Protein AF-0000000084804719 (afdb_homodimer)

Radius of gyration: 26.29 Å; Cα contacts (8 Å, |Δi|>4): 699; chains: 2; bounding box: 60×78×52 Å

Solvent-accessible surface area (backbone atoms only — not comparable to full-atom values): 24987 Å² total; per-residue (Å²): 60,49,33,64,78,66,52,75,85,56,46,48,75,72,80,89,76,84,63,81,84,61,64,96,55,93,48,72,64,44,54,49,42,52,52,50,53,62,45,44,33,62,48,65,68,55,54,72,41,33,48,50,40,44,43,46,72,35,34,41,53,62,52,60,71,41,53,77,53,52,34,52,45,50,14,44,50,50,55,30,36,77,65,60,70,47,47,71,65,26,59,74,65,70,43,89,80,67,86,77,70,95,59,62,72,68,47,80,83,47,47,62,60,51,63,70,69,58,78,84,50,72,41,78,63,84,59,80,76,92,74,52,72,68,39,50,29,25,31,48,45,72,65,54,87,47,62,60,78,71,57,72,70,48,38,65,37,65,29,29,26,69,41,75,77,48,19,23,55,28,55,43,42,36,39,68,68,71,43,49,70,52,33,43,33,27,34,32,37,29,49,26,37,76,66,37,18,84,75,34,59,77,82,40,68,46,75,41,72,39,46,50,90,46,46,41,83,55,130,61,49,33,64,76,65,52,74,84,56,46,48,76,73,78,88,76,85,63,82,85,62,65,94,54,94,48,74,64,44,54,48,46,52,51,49,54,62,45,45,34,63,50,64,69,56,54,72,41,34,49,50,39,44,42,46,72,35,35,41,53,62,51,59,72,41,53,78,56,51,34,52,44,51,16,44,50,50,56,31,36,77,66,61,69,47,47,71,66,26,60,75,64,71,41,89,81,65,86,79,69,95,60,62,72,70,47,80,85,49,45,60,58,50,63,69,69,58,79,84,50,72,42,78,63,84,61,82,72,92,72,52,70,69,38,51,30,24,31,50,47,73,67,54,87,46,59,61,79,70,57,72,68,49,39,65,36,66,29,30,27,69,40,74,76,47,19,22,55,29,54,42,42,37,39,70,69,72,43,47,71,51,34,43,31,28,32,32,37,27,49,26,37,75,65,36,18,84,75,34,58,76,83,40,68,46,76,42,71,39,47,50,90,46,46,40,84,56,132

pLDDT: mean 94.7, std 3.73, range [78.44, 98.94]

Secondary structure (DSSP, 8-state):
---TT--TT---S----PPTT--S-SSHHHHHHHHHHHHTHHHHT--HHHHHHHHH-S-HHHHHTS-HHHHHHHHHHHHHHHTTSS-HHHHHHTS--SPPP--PPPPHHHHHHHHHH----EE--SS--S--TT-EEEE-----SS---S-GGGTT-EEEEEEEEEEE--HHHHHTTS----EEEEEEEEEHHHHHGGGS-TT-EEEEEEEGGGEEE--/---TT--TT---S----PPTT--S-SSHHHHHHHHHHHHTHHHHT--HHHHHHHHH-S-HHHHHTS-HHHHHHHHHHHHHHHTTSS-HHHHHHTS--SPPP--PPPPHHHHHHHHHH----EE--SS--S--TT-EEEE-----SS---S-GGGTT-EEEEEEEEEEE--HHHHHTTS----EEEEEEEEEHHHHHGGGS-TT-EEEEEEEGGGEEE--

Organism: Rhodopseudomonas palustris (strain HaA2) (NCBI:txid316058)

Foldseek 3Di:
DAALVQCPPHDDPDDDDDDDPDDPDPDPVLVVLVLCLVFVCQQLVADPLLLVQLLGVDHRVVNVVDDPSRSSNSSSQVSCCVRVQAHPVCVVVVHDDDDHDDTDTQDPVCSVVVVVVDDDFADAAPDDAPDDFFFKKAFAQDDDPFDDQDRNLRHRFIWGFHDKDHWGFHSRCSSVVNDRPIFTKTWTKDQPCRRPNPVGDRVDIDIGIDGRVRIDGDD/DAALVQCPPHDDPDDDDDDPPDDPDPDPVLVVLVLCLVFVCQQLVADPLLLVQLLGVDHRVVNVVDDPSRSSNSSSQVSCCVSVQAHPVCVVVVHDDDDHDDTDTQDPVCSVVVVVVDDDFADAAPDDAPDDFFFKKAFAQDDDPFDDQDRNLRHRFIWGFHDKDHWGFHSRCSSVVNDRPIFTKTWTKDQQCRRPNPVGDRPDIDIGIDGRVRIDGDD

Nearest PDB structures (foldseek):
  3qyh-assembly2_D  TM=9.291E-01  e=5.839E-25  Pseudomonas putida
  3qyg-assembly4_H  TM=9.398E-01  e=8.947E-25  Pseudomonas putida
  3qz9-assembly4_H  TM=9.426E-01  e=1.549E-24  Pseudomonas putida
  3qxe-assembly3_F  TM=9.386E-01  e=1.646E-24  Pseudomonas putida
  7w8l-assembly1_B-2  TM=8.732E-01  e=8.905E-21  Pseudonocardia thermophila DSM 43832

InterPro domains:
  IPR003168 Nitrile hydratase, beta subunit [PIRSF001427] (1-218)
  IPR003168 Nitrile hydratase, beta subunit [TIGR03888] (1-218)
  IPR008990 Electron transport accessory-like domain superfamily [SSF50090] (1-218)
  IPR024690 Nitrile hydratase beta subunit domain [PF02211] (120-217)
  IPR042262 Nitrile hydratase beta subunit, N-terminal [G3DSA:1.10.472.20] (1-118)
  IPR049054 Nitrile hydratase beta subunit-like, N-terminal domain [PF21006] (1-103)

Sequence (438 aa):
MDGAHDMGGMDGFGPVVPEANEPLFHAAWERRAFALTLAMARPGGWNLDMTRFARENRSPLDYLSKSYYQIWLAGLERLMAERGLVTSDEIAAARPLHPRRDVAALSADDAAPMLARGAPTERPAPAPAHFAIGDRVRARNIHPHTHTRLPRYVRGHVGVVELVHGAHIFPDSHALGAGEQPQWLYTVTFDGRELWGDDCDPSLRISVDAWESYLEPVRMDGAHDMGGMDGFGPVVPEANEPLFHAAWERRAFALTLAMARPGGWNLDMTRFARENRSPLDYLSKSYYQIWLAGLERLMAERGLVTSDEIAAARPLHPRRDVAALSADDAAPMLARGAPTERPAPAPAHFAIGDRVRARNIHPHTHTRLPRYVRGHVGVVELVHGAHIFPDSHALGAGEQPQWLYTVTFDGRELWGDDCDPSLRISVDAWESYLEPVR

Structure (mmCIF, N/CA/C/O backbone):
data_AF-0000000084804719-model_v1
#
loop_
_entity.id
_entity.type
_entity.pdbx_description
1 polymer 'Nitrile hydratase subunit beta'
#
loop_
_atom_site.group_PDB
_atom_site.id
_atom_site.type_symbol
_atom_site.label_atom_id
_atom_site.label_alt_id
_atom_site.label_comp_id
_atom_site.label_asym_id
_atom_site.label_entity_id
_atom_site.label_seq_id
_atom_site.pdbx_PDB_ins_code
_atom_site.Cartn_x
_atom_site.Cartn_y
_atom_site.Cartn_z
_atom_site.occupancy
_atom_site.B_iso_or_equiv
_atom_site.auth_seq_id
_atom_site.auth_comp_id
_atom_site.auth_asym_id
_atom_site.auth_atom_id
_atom_site.pdbx_PDB_model_num
ATOM 1 N N . MET A 1 1 ? 3.416 -6.605 -10.672 1 88.62 1 MET A N 1
ATOM 2 C CA . MET A 1 1 ? 2.404 -5.691 -10.148 1 88.62 1 MET A CA 1
ATOM 3 C C . MET A 1 1 ? 2.59 -5.469 -8.656 1 88.62 1 MET A C 1
ATOM 5 O O . MET A 1 1 ? 2.949 -6.395 -7.926 1 88.62 1 MET A O 1
ATOM 9 N N . ASP A 1 2 ? 2.357 -4.273 -8.266 1 90.56 2 ASP A N 1
ATOM 10 C CA . ASP A 1 2 ? 2.479 -3.834 -6.879 1 90.56 2 ASP A CA 1
ATOM 11 C C . ASP A 1 2 ? 1.111 -3.49 -6.293 1 90.56 2 ASP A C 1
ATOM 13 O O . ASP A 1 2 ? 0.729 -2.318 -6.242 1 90.56 2 ASP A O 1
ATOM 17 N N . GLY A 1 3 ? 0.429 -4.555 -5.875 1 91.25 3 GLY A N 1
ATOM 18 C CA . GLY A 1 3 ? -0.94 -4.395 -5.414 1 91.25 3 GLY A CA 1
ATOM 19 C C . GLY A 1 3 ? -1.088 -4.57 -3.914 1 91.25 3 GLY A C 1
ATOM 20 O O . GLY A 1 3 ? -0.096 -4.562 -3.182 1 91.25 3 GLY A O 1
ATOM 21 N N . ALA A 1 4 ? -2.311 -4.66 -3.455 1 92.5 4 ALA A N 1
ATOM 22 C CA . ALA A 1 4 ? -2.668 -4.664 -2.039 1 92.5 4 ALA A CA 1
ATOM 23 C C . ALA A 1 4 ? -2.203 -5.949 -1.356 1 92.5 4 ALA A C 1
ATOM 25 O O . ALA A 1 4 ? -2.16 -6.023 -0.127 1 92.5 4 ALA A O 1
ATOM 26 N N . HIS A 1 5 ? -1.843 -6.957 -2.162 1 93.25 5 HIS A N 1
ATOM 27 C CA . HIS A 1 5 ? -1.394 -8.219 -1.589 1 93.25 5 HIS A CA 1
ATOM 28 C C . HIS A 1 5 ? 0 -8.086 -0.985 1 93.25 5 HIS A C 1
ATOM 30 O O . HIS A 1 5 ? 0.425 -8.938 -0.2 1 93.25 5 HIS A O 1
ATOM 36 N N . ASP A 1 6 ? 0.773 -7.148 -1.48 1 92.5 6 ASP A N 1
ATOM 37 C CA . ASP A 1 6 ? 2.102 -6.879 -0.941 1 92.5 6 ASP A CA 1
ATOM 38 C C . ASP A 1 6 ? 2.025 -5.934 0.258 1 92.5 6 ASP A C 1
ATOM 40 O O . ASP A 1 6 ? 2.076 -4.711 0.098 1 92.5 6 ASP A O 1
ATOM 44 N N . MET A 1 7 ? 2.061 -6.488 1.473 1 89.5 7 MET A N 1
ATOM 45 C CA . MET A 1 7 ? 1.703 -5.711 2.654 1 89.5 7 MET A CA 1
ATOM 46 C C . MET A 1 7 ? 2.936 -5.41 3.502 1 89.5 7 MET A C 1
ATOM 48 O O . MET A 1 7 ? 2.834 -4.762 4.547 1 89.5 7 MET A O 1
ATOM 52 N N . GLY A 1 8 ? 4.043 -5.859 3.041 1 88.06 8 GLY A N 1
ATOM 53 C CA . GLY A 1 8 ? 5.234 -5.66 3.85 1 88.06 8 GLY A CA 1
ATOM 54 C C . GLY A 1 8 ? 5.512 -4.199 4.152 1 88.06 8 GLY A C 1
ATOM 55 O O . GLY A 1 8 ? 5.594 -3.375 3.236 1 88.06 8 GLY A O 1
ATOM 56 N N . GLY A 1 9 ? 5.551 -3.871 5.402 1 86 9 GLY A N 1
ATOM 57 C CA . GLY A 1 9 ? 5.906 -2.529 5.832 1 86 9 GLY A CA 1
ATOM 58 C C . GLY A 1 9 ? 4.719 -1.588 5.891 1 86 9 GLY A C 1
ATOM 59 O O . GLY A 1 9 ? 4.867 -0.41 6.227 1 86 9 GLY A O 1
ATOM 60 N N . MET A 1 10 ? 3.574 -2.072 5.555 1 89.75 10 MET A N 1
ATOM 61 C CA . MET A 1 10 ? 2.379 -1.235 5.574 1 89.75 10 MET A CA 1
ATOM 62 C C . MET A 1 10 ? 1.757 -1.208 6.969 1 89.75 10 MET A C 1
ATOM 64 O O . MET A 1 10 ? 1.77 -2.215 7.676 1 89.75 10 MET A O 1
ATOM 68 N N . ASP A 1 11 ? 1.162 -0.09 7.32 1 91.5 11 ASP A N 1
ATOM 69 C CA . ASP A 1 11 ? 0.482 0.094 8.594 1 91.5 11 ASP A CA 1
ATOM 70 C C . ASP A 1 11 ? -1.034 0.034 8.422 1 91.5 11 ASP A C 1
ATOM 72 O O . ASP A 1 11 ? -1.538 0.04 7.301 1 91.5 11 ASP A O 1
ATOM 76 N N . GLY A 1 12 ? -1.699 -0.083 9.555 1 91.25 12 GLY A N 1
ATOM 77 C CA . GLY A 1 12 ? -3.139 0.121 9.555 1 91.25 12 GLY A CA 1
ATOM 78 C C . GLY A 1 12 ? -3.926 -1.175 9.586 1 91.25 12 GLY A C 1
ATOM 79 O O . GLY A 1 12 ? -5.145 -1.173 9.398 1 91.25 12 GLY A O 1
ATOM 80 N N . PHE A 1 13 ? -3.26 -2.244 9.836 1 92.31 13 PHE A N 1
ATOM 81 C CA . PHE A 1 13 ? -3.951 -3.527 9.789 1 92.31 13 PHE A CA 1
ATOM 82 C C . PHE A 1 13 ? -4.152 -4.082 11.195 1 92.31 13 PHE A C 1
ATOM 84 O O . PHE A 1 13 ? -4.801 -5.117 11.375 1 92.31 13 PHE A O 1
ATOM 91 N N . GLY A 1 14 ? -3.631 -3.348 12.172 1 88.81 14 GLY A N 1
ATOM 92 C CA . GLY A 1 14 ? -3.766 -3.82 13.539 1 88.81 14 GLY A CA 1
ATOM 93 C C . GLY A 1 14 ? -2.898 -5.027 13.844 1 88.81 14 GLY A C 1
ATOM 94 O O . GLY A 1 14 ? -2.135 -5.48 12.984 1 88.81 14 GLY A O 1
ATOM 95 N N . PRO A 1 15 ? -2.918 -5.492 15 1 91 15 PRO A N 1
ATOM 96 C CA . PRO A 1 15 ? -2.105 -6.648 15.383 1 91 15 PRO A CA 1
ATOM 97 C C . PRO A 1 15 ? -2.641 -7.965 14.828 1 91 15 PRO A C 1
ATOM 99 O O . PRO A 1 15 ? -3.84 -8.086 14.562 1 91 15 PRO A O 1
ATOM 102 N N . VAL A 1 16 ? -1.786 -8.875 14.664 1 88.5 16 VAL A N 1
ATOM 103 C CA . VAL A 1 16 ? -2.18 -10.25 14.352 1 88.5 16 VAL A CA 1
ATOM 104 C C . VAL A 1 16 ? -2.666 -10.953 15.617 1 88.5 16 VAL A C 1
ATOM 106 O O . VAL A 1 16 ? -1.926 -11.055 16.594 1 88.5 16 VAL A O 1
ATOM 109 N N . VAL A 1 17 ? -3.852 -11.336 15.625 1 93 17 VAL A N 1
ATOM 110 C CA . VAL A 1 17 ? -4.434 -12.055 16.75 1 93 17 VAL A CA 1
ATOM 111 C C . VAL A 1 17 ? -4.672 -13.516 16.375 1 93 17 VAL A C 1
ATOM 113 O O . VAL A 1 17 ? -5.605 -13.82 15.633 1 93 17 VAL A O 1
ATOM 116 N N . PRO A 1 18 ? -3.777 -14.383 16.891 1 92.69 18 PRO A N 1
ATOM 117 C CA . PRO A 1 18 ? -3.977 -15.797 16.578 1 92.69 18 PRO A CA 1
ATOM 118 C C . PRO A 1 18 ? -5.281 -16.359 17.156 1 92.69 18 PRO A C 1
ATOM 120 O O . PRO A 1 18 ? -5.684 -15.984 18.25 1 92.69 18 PRO A O 1
ATOM 123 N N . GLU A 1 19 ? -5.887 -17.156 16.453 1 92.81 19 GLU A N 1
ATOM 124 C CA . GLU A 1 19 ? -7.082 -17.859 16.906 1 92.81 19 GLU A CA 1
ATOM 125 C C . GLU A 1 19 ? -6.734 -19.234 17.484 1 92.81 19 GLU A C 1
ATOM 127 O O . GLU A 1 19 ? -6.188 -20.078 16.781 1 92.81 19 GLU A O 1
ATOM 132 N N . ALA A 1 20 ? -7.109 -19.359 18.766 1 92.38 20 ALA A N 1
ATOM 133 C CA . ALA A 1 20 ? -6.898 -20.656 19.391 1 92.38 20 ALA A CA 1
ATOM 134 C C . ALA A 1 20 ? -7.77 -21.719 18.719 1 92.38 20 ALA A C 1
ATOM 136 O O . ALA A 1 20 ? -8.961 -21.516 18.5 1 92.38 20 ALA A O 1
ATOM 137 N N . ASN A 1 21 ? -7.145 -22.859 18.469 1 94.62 21 ASN A N 1
ATOM 138 C CA . ASN A 1 21 ? -7.848 -23.969 17.828 1 94.62 21 ASN A CA 1
ATOM 139 C C . ASN A 1 21 ? -8.578 -23.516 16.562 1 94.62 21 ASN A C 1
ATOM 141 O O . ASN A 1 21 ? -9.758 -23.828 16.375 1 94.62 21 ASN A O 1
ATOM 145 N N . GLU A 1 22 ? -7.895 -22.766 15.805 1 93.5 22 GLU A N 1
ATOM 146 C CA . GLU A 1 22 ? -8.469 -22.234 14.57 1 93.5 22 GLU A CA 1
ATOM 147 C C . GLU A 1 22 ? -9.016 -23.344 13.695 1 93.5 22 GLU A C 1
ATOM 149 O O . GLU A 1 22 ? -8.305 -24.312 13.383 1 93.5 22 GLU A O 1
ATOM 154 N N . PRO A 1 23 ? -10.328 -23.25 13.383 1 94.5 23 PRO A N 1
ATOM 155 C CA . PRO A 1 23 ? -10.867 -24.25 12.461 1 94.5 23 PRO A CA 1
ATOM 156 C C . PRO A 1 23 ? -10.258 -24.156 11.07 1 94.5 23 PRO A C 1
ATOM 158 O O . PRO A 1 23 ? -9.742 -23.109 10.68 1 94.5 23 PRO A O 1
ATOM 161 N N . LEU A 1 24 ? -10.336 -25.266 10.375 1 93.69 24 LEU A N 1
ATOM 162 C CA . LEU A 1 24 ? -9.836 -25.266 9 1 93.69 24 LEU A CA 1
ATOM 163 C C . LEU A 1 24 ? -10.625 -24.297 8.141 1 93.69 24 LEU A C 1
ATOM 165 O O . LEU A 1 24 ? -10.055 -23.609 7.281 1 93.69 24 LEU A O 1
ATOM 169 N N . PHE A 1 25 ? -11.938 -24.312 8.336 1 96.81 25 PHE A N 1
ATOM 170 C CA . PHE A 1 25 ? -12.852 -23.406 7.656 1 96.81 25 PHE A CA 1
ATOM 171 C C . PHE A 1 25 ? -13.812 -22.766 8.648 1 96.81 25 PHE A C 1
ATOM 173 O O . PHE A 1 25 ? -14.281 -23.422 9.586 1 96.81 25 PHE A O 1
ATOM 180 N N . HIS A 1 26 ? -14.094 -21.547 8.398 1 95.75 26 HIS A N 1
ATOM 181 C CA . HIS A 1 26 ? -14.977 -20.828 9.312 1 95.75 26 HIS A CA 1
ATOM 182 C C . HIS A 1 26 ? -16.438 -21 8.914 1 95.75 26 HIS A C 1
ATOM 184 O O . HIS A 1 26 ? -17.328 -20.844 9.75 1 95.75 26 HIS A O 1
ATOM 190 N N . ALA A 1 27 ? -16.703 -21.203 7.645 1 97 27 ALA A N 1
ATOM 191 C CA . ALA A 1 27 ? -18.031 -21.406 7.098 1 97 27 ALA A CA 1
ATOM 192 C C . ALA A 1 27 ? -18.031 -22.516 6.043 1 97 27 ALA A C 1
ATOM 194 O O . ALA A 1 27 ? -17 -22.766 5.41 1 97 27 ALA A O 1
ATOM 195 N N . ALA A 1 28 ? -19.109 -23.125 5.824 1 97 28 ALA A N 1
ATOM 196 C CA . ALA A 1 28 ? -19.234 -24.25 4.898 1 97 28 ALA A CA 1
ATOM 197 C C . ALA A 1 28 ? -18.859 -23.844 3.477 1 97 28 ALA A C 1
ATOM 199 O O . ALA A 1 28 ? -18.281 -24.625 2.721 1 97 28 ALA A O 1
ATOM 200 N N . TRP A 1 29 ? -19.172 -22.641 3.135 1 97.31 29 TRP A N 1
ATOM 201 C CA . TRP A 1 29 ? -18.922 -22.188 1.769 1 97.31 29 TRP A CA 1
ATOM 202 C C . TRP A 1 29 ? -17.422 -22.094 1.499 1 97.31 29 TRP A C 1
ATOM 204 O O . TRP A 1 29 ? -16.984 -22.234 0.358 1 97.31 29 TRP A O 1
ATOM 214 N N . GLU A 1 30 ? -16.672 -21.906 2.482 1 97.94 30 GLU A N 1
ATOM 215 C CA . GLU A 1 30 ? -15.227 -21.812 2.307 1 97.94 30 GLU A CA 1
ATOM 216 C C . GLU A 1 30 ? -14.648 -23.156 1.856 1 97.94 30 GLU A C 1
ATOM 218 O O . GLU A 1 30 ? -13.781 -23.188 0.979 1 97.94 30 GLU A O 1
ATOM 223 N N . ARG A 1 31 ? -15.109 -24.188 2.51 1 96.62 31 ARG A N 1
ATOM 224 C CA . ARG A 1 31 ? -14.688 -25.531 2.123 1 96.62 31 ARG A CA 1
ATOM 225 C C . ARG A 1 31 ? -15.031 -25.812 0.664 1 96.62 31 ARG A C 1
ATOM 227 O O . ARG A 1 31 ? -14.227 -26.406 -0.066 1 96.62 31 ARG A O 1
ATOM 234 N N . ARG A 1 32 ? -16.188 -25.422 0.26 1 95.88 32 ARG A N 1
ATOM 235 C CA . ARG A 1 32 ? -16.625 -25.609 -1.12 1 95.88 32 ARG A CA 1
ATOM 236 C C . ARG A 1 32 ? -15.781 -24.781 -2.08 1 95.88 32 ARG A C 1
ATOM 238 O O . ARG A 1 32 ? -15.383 -25.266 -3.145 1 95.88 32 ARG A O 1
ATOM 245 N N . ALA A 1 33 ? -15.562 -23.516 -1.676 1 96.81 33 ALA A N 1
ATOM 246 C CA . ALA A 1 33 ? -14.727 -22.641 -2.494 1 96.81 33 ALA A CA 1
ATOM 247 C C . ALA A 1 33 ? -13.344 -23.25 -2.707 1 96.81 33 ALA A C 1
ATOM 249 O O . ALA A 1 33 ? -12.82 -23.25 -3.822 1 96.81 33 ALA A O 1
ATOM 250 N N . PHE A 1 34 ? -12.836 -23.797 -1.645 1 96 34 PHE A N 1
ATOM 251 C CA . PHE A 1 34 ? -11.531 -24.469 -1.697 1 96 34 PHE A CA 1
ATOM 252 C C . PHE A 1 34 ? -11.562 -25.641 -2.67 1 96 34 PHE A C 1
ATOM 254 O O . PHE A 1 34 ? -10.727 -25.719 -3.576 1 96 34 PHE A O 1
ATOM 261 N N . ALA A 1 35 ? -12.492 -26.484 -2.533 1 94.31 35 ALA A N 1
ATOM 262 C CA . ALA A 1 35 ? -12.609 -27.688 -3.355 1 94.31 35 ALA A CA 1
ATOM 263 C C . ALA A 1 35 ? -12.82 -27.328 -4.824 1 94.31 35 ALA A C 1
ATOM 265 O O . ALA A 1 35 ? -12.188 -27.922 -5.707 1 94.31 35 ALA A O 1
ATOM 266 N N . LEU A 1 36 ? -13.695 -26.391 -5.078 1 94.44 36 LEU A N 1
ATOM 267 C CA . LEU A 1 36 ? -14 -25.984 -6.449 1 94.44 36 LEU A CA 1
ATOM 268 C C . LEU A 1 36 ? -12.773 -25.391 -7.125 1 94.44 36 LEU A C 1
ATOM 270 O O . LEU A 1 36 ? -12.523 -25.641 -8.305 1 94.44 36 LEU A O 1
ATOM 274 N N . THR A 1 37 ? -12.078 -24.547 -6.371 1 95.06 37 THR A N 1
ATOM 275 C CA . THR A 1 37 ? -10.883 -23.938 -6.93 1 95.06 37 THR A CA 1
ATOM 276 C C . THR A 1 37 ? -9.891 -25 -7.391 1 95.06 37 THR A C 1
ATOM 278 O O . THR A 1 37 ? -9.352 -24.906 -8.492 1 95.06 37 THR A O 1
ATOM 281 N N . LEU A 1 38 ? -9.68 -25.969 -6.57 1 92.69 38 LEU A N 1
ATOM 282 C CA . LEU A 1 38 ? -8.75 -27.031 -6.914 1 92.69 38 LEU A CA 1
ATOM 283 C C . LEU A 1 38 ? -9.281 -27.859 -8.078 1 92.69 38 LEU A C 1
ATOM 285 O O . LEU A 1 38 ? -8.539 -28.172 -9.016 1 92.69 38 LEU A O 1
ATOM 289 N N . ALA A 1 39 ? -10.539 -28.172 -8.07 1 92.81 39 ALA A N 1
ATOM 290 C CA . ALA A 1 39 ? -11.148 -29.078 -9.055 1 92.81 39 ALA A CA 1
ATOM 291 C C . ALA A 1 39 ? -11.188 -28.422 -10.438 1 92.81 39 ALA A C 1
ATOM 293 O O . ALA A 1 39 ? -11.062 -29.109 -11.453 1 92.81 39 ALA A O 1
ATOM 294 N N . MET A 1 40 ? -11.32 -27.172 -10.484 1 93.38 40 MET A N 1
ATOM 295 C CA . MET A 1 40 ? -11.57 -26.484 -11.742 1 93.38 40 MET A CA 1
ATOM 296 C C . MET A 1 40 ? -10.273 -26.266 -12.508 1 93.38 40 MET A C 1
ATOM 298 O O . MET A 1 40 ? -10.289 -25.875 -13.68 1 93.38 40 MET A O 1
ATOM 302 N N . ALA A 1 41 ? -9.156 -26.5 -11.875 1 89.88 41 ALA A N 1
ATOM 303 C CA . ALA A 1 41 ? -7.883 -26.328 -12.562 1 89.88 41 ALA A CA 1
ATOM 304 C C . ALA A 1 41 ? -7.777 -27.281 -13.758 1 89.88 41 ALA A C 1
ATOM 306 O O . ALA A 1 41 ? -7.199 -26.922 -14.789 1 89.88 41 ALA A O 1
ATOM 307 N N . ARG A 1 42 ? -8.312 -28.422 -13.68 1 88.44 42 ARG A N 1
ATOM 308 C CA . ARG A 1 42 ? -8.219 -29.422 -14.742 1 88.44 42 ARG A CA 1
ATOM 309 C C . ARG A 1 42 ? -8.992 -28.969 -15.977 1 88.44 42 ARG A C 1
ATOM 311 O O . ARG A 1 42 ? -8.406 -28.75 -17.047 1 88.44 42 ARG A O 1
ATOM 318 N N . PRO A 1 43 ? -10.273 -28.781 -15.875 1 88 43 PRO A N 1
ATOM 319 C CA . PRO A 1 43 ? -10.984 -28.297 -17.062 1 88 43 PRO A CA 1
ATOM 320 C C . PRO A 1 43 ? -10.57 -26.891 -17.484 1 88 43 PRO A C 1
ATOM 322 O O . PRO A 1 43 ? -10.672 -26.531 -18.656 1 88 43 PRO A O 1
ATOM 325 N N . GLY A 1 44 ? -10.133 -26.047 -16.641 1 90.31 44 GLY A N 1
ATOM 326 C CA . GLY A 1 44 ? -9.781 -24.672 -16.922 1 90.31 44 GLY A CA 1
ATOM 327 C C . GLY A 1 44 ? -8.445 -24.531 -17.641 1 90.31 44 GLY A C 1
ATOM 328 O O . GLY A 1 44 ? -8.234 -23.562 -18.375 1 90.31 44 GLY A O 1
ATOM 329 N N . GLY A 1 45 ? -7.547 -25.469 -17.25 1 91.25 45 GLY A N 1
ATOM 330 C CA . GLY A 1 45 ? -6.27 -25.453 -17.938 1 91.25 45 GLY A CA 1
ATOM 331 C C . GLY A 1 45 ? -5.32 -24.391 -17.438 1 91.25 45 GLY A C 1
ATOM 332 O O . GLY A 1 45 ? -4.406 -23.969 -18.156 1 91.25 45 GLY A O 1
ATOM 333 N N . TRP A 1 46 ? -5.605 -23.844 -16.312 1 94.56 46 TRP A N 1
ATOM 334 C CA . TRP A 1 46 ? -4.676 -22.875 -15.766 1 94.56 46 TRP A CA 1
ATOM 335 C C . TRP A 1 46 ? -3.732 -23.516 -14.758 1 94.56 46 TRP A C 1
ATOM 337 O O . TRP A 1 46 ? -3.984 -24.625 -14.289 1 94.56 46 TRP A O 1
ATOM 347 N N . ASN A 1 47 ? -2.59 -22.859 -14.531 1 94.56 47 ASN A N 1
ATOM 348 C CA . ASN A 1 47 ? -1.611 -23.328 -13.555 1 94.56 47 ASN A CA 1
ATOM 349 C C . ASN A 1 47 ? -1.691 -22.531 -12.258 1 94.56 47 ASN A C 1
ATOM 351 O O . ASN A 1 47 ? -2.5 -21.609 -12.141 1 94.56 47 ASN A O 1
ATOM 355 N N . LEU A 1 48 ? -0.913 -22.906 -11.273 1 94.06 48 LEU A N 1
ATOM 356 C CA . LEU A 1 48 ? -0.941 -22.328 -9.938 1 94.06 48 LEU A CA 1
ATOM 357 C C . LEU A 1 48 ? -0.631 -20.828 -10 1 94.06 48 LEU A C 1
ATOM 359 O O . LEU A 1 48 ? -1.239 -20.031 -9.273 1 94.06 48 LEU A O 1
ATOM 363 N N . ASP A 1 49 ? 0.325 -20.438 -10.812 1 96.94 49 ASP A N 1
ATOM 364 C CA . ASP A 1 49 ? 0.746 -19.031 -10.859 1 96.94 49 ASP A CA 1
ATOM 365 C C . ASP A 1 49 ? -0.311 -18.156 -11.531 1 96.94 49 ASP A C 1
ATOM 367 O O . ASP A 1 49 ? -0.482 -17 -11.172 1 96.94 49 ASP A O 1
ATOM 371 N N . MET A 1 50 ? -1.009 -18.734 -12.484 1 97 50 MET A N 1
ATOM 372 C CA . MET A 1 50 ? -2.152 -18.047 -13.07 1 97 50 MET A CA 1
ATOM 373 C C . MET A 1 50 ? -3.229 -17.781 -12.016 1 97 50 MET A C 1
ATOM 375 O O . MET A 1 50 ? -3.824 -16.719 -11.984 1 97 50 MET A O 1
ATOM 379 N N . THR A 1 51 ? -3.469 -18.781 -11.164 1 96.62 51 THR A N 1
ATOM 380 C CA . THR A 1 51 ? -4.465 -18.641 -10.109 1 96.62 51 THR A CA 1
ATOM 381 C C . THR A 1 51 ? -4.051 -17.547 -9.125 1 96.62 51 THR A C 1
ATOM 383 O O . THR A 1 51 ? -4.871 -16.719 -8.719 1 96.62 51 THR A O 1
ATOM 386 N N . ARG A 1 52 ? -2.805 -17.547 -8.766 1 96.56 52 ARG A N 1
ATOM 387 C CA . ARG A 1 52 ? -2.309 -16.547 -7.836 1 96.56 52 ARG A CA 1
ATOM 388 C C . ARG A 1 52 ? -2.455 -15.141 -8.422 1 96.56 52 ARG A C 1
ATOM 390 O O . ARG A 1 52 ? -2.887 -14.211 -7.734 1 96.56 52 ARG A O 1
ATOM 397 N N . PHE A 1 53 ? -2.07 -15.016 -9.695 1 97.19 53 PHE A N 1
ATOM 398 C CA . PHE A 1 53 ? -2.203 -13.719 -10.352 1 97.19 53 PHE A CA 1
ATOM 399 C C . PHE A 1 53 ? -3.662 -13.281 -10.391 1 97.19 53 PHE A C 1
ATOM 401 O O . PHE A 1 53 ? -3.973 -12.117 -10.125 1 97.19 53 PHE A O 1
ATOM 408 N N . ALA A 1 54 ? -4.543 -14.195 -10.664 1 96.75 54 ALA A N 1
ATOM 409 C CA . ALA A 1 54 ? -5.969 -13.891 -10.75 1 96.75 54 ALA A CA 1
ATOM 410 C C . ALA A 1 54 ? -6.512 -13.43 -9.398 1 96.75 54 ALA A C 1
ATOM 412 O O . ALA A 1 54 ? -7.402 -12.578 -9.336 1 96.75 54 ALA A O 1
ATOM 413 N N . ARG A 1 55 ? -5.996 -13.961 -8.336 1 97.25 55 ARG A N 1
ATOM 414 C CA . ARG A 1 55 ? -6.406 -13.586 -6.984 1 97.25 55 ARG A CA 1
ATOM 415 C C . ARG A 1 55 ? -5.867 -12.211 -6.609 1 97.25 55 ARG A C 1
ATOM 417 O O . ARG A 1 55 ? -6.566 -11.414 -5.977 1 97.25 55 ARG A O 1
ATOM 424 N N . GLU A 1 56 ? -4.648 -11.969 -7.039 1 96.25 56 GLU A N 1
ATOM 425 C CA . GLU A 1 56 ? -3.924 -10.805 -6.535 1 96.25 56 GLU A CA 1
ATOM 426 C C . GLU A 1 56 ? -4.184 -9.578 -7.398 1 96.25 56 GLU A C 1
ATOM 428 O O . GLU A 1 56 ? -4.109 -8.445 -6.918 1 96.25 56 GLU A O 1
ATOM 433 N N . ASN A 1 57 ? -4.359 -9.867 -8.664 1 94.62 57 ASN A N 1
ATOM 434 C CA . ASN A 1 57 ? -4.574 -8.766 -9.602 1 94.62 57 ASN A CA 1
ATOM 435 C C . ASN A 1 57 ? -5.969 -8.156 -9.445 1 94.62 57 ASN A C 1
ATOM 437 O O . ASN A 1 57 ? -6.824 -8.336 -10.312 1 94.62 57 ASN A O 1
ATOM 441 N N . ARG A 1 58 ? -6.125 -7.383 -8.391 1 94.81 58 ARG A N 1
ATOM 442 C CA . ARG A 1 58 ? -7.371 -6.715 -8.031 1 94.81 58 ARG A CA 1
ATOM 443 C C . ARG A 1 58 ? -7.105 -5.293 -7.543 1 94.81 58 ARG A C 1
ATOM 445 O O . ARG A 1 58 ? -6.008 -4.984 -7.074 1 94.81 58 ARG A O 1
ATOM 452 N N . SER A 1 59 ? -8.156 -4.461 -7.742 1 95.19 59 SER A N 1
ATOM 453 C CA . SER A 1 59 ? -8.016 -3.154 -7.105 1 95.19 59 SER A CA 1
ATOM 454 C C . SER A 1 59 ? -7.812 -3.291 -5.602 1 95.19 59 SER A C 1
ATOM 456 O O . SER A 1 59 ? -8.297 -4.242 -4.988 1 95.19 59 SER A O 1
ATOM 458 N N . PRO A 1 60 ? -7.078 -2.336 -5.016 1 95.62 60 PRO A N 1
ATOM 459 C CA . PRO A 1 60 ? -6.84 -2.426 -3.572 1 95.62 60 PRO A CA 1
ATOM 460 C C . PRO A 1 60 ? -8.133 -2.525 -2.764 1 95.62 60 PRO A C 1
ATOM 462 O O . PRO A 1 60 ? -8.227 -3.34 -1.843 1 95.62 60 PRO A O 1
ATOM 465 N N . LEU A 1 61 ? -9.117 -1.744 -3.109 1 96.25 61 LEU A N 1
ATOM 466 C CA . LEU A 1 61 ? -10.391 -1.802 -2.393 1 96.25 61 LEU A CA 1
ATOM 467 C C . LEU A 1 61 ? -11.023 -3.18 -2.529 1 96.25 61 LEU A C 1
ATOM 469 O O . LEU A 1 61 ? -11.5 -3.748 -1.543 1 96.25 61 LEU A O 1
ATOM 473 N N . ASP A 1 62 ? -11.047 -3.686 -3.727 1 97 62 ASP A N 1
ATOM 474 C CA . ASP A 1 62 ? -11.633 -5 -3.963 1 97 62 ASP A CA 1
ATOM 475 C C . ASP A 1 62 ? -10.891 -6.082 -3.18 1 97 62 ASP A C 1
ATOM 477 O O . ASP A 1 62 ? -11.516 -6.922 -2.527 1 97 62 ASP A O 1
ATOM 481 N N . TYR A 1 63 ? -9.648 -6.074 -3.205 1 97.44 63 TYR A N 1
ATOM 482 C CA . TYR A 1 63 ? -8.82 -7.062 -2.527 1 97.44 63 TYR A CA 1
ATOM 483 C C . TYR A 1 63 ? -9.008 -6.992 -1.017 1 97.44 63 TYR A C 1
ATOM 485 O O . TYR A 1 63 ? -9.242 -8.016 -0.366 1 97.44 63 TYR A O 1
ATOM 493 N N . LEU A 1 64 ? -8.977 -5.793 -0.492 1 96.81 64 LEU A N 1
ATOM 494 C CA . LEU A 1 64 ? -8.953 -5.617 0.956 1 96.81 64 LEU A CA 1
ATOM 495 C C . LEU A 1 64 ? -10.336 -5.836 1.553 1 96.81 64 LEU A C 1
ATOM 497 O O . LEU A 1 64 ? -10.469 -6.07 2.756 1 96.81 64 LEU A O 1
ATOM 501 N N . SER A 1 65 ? -11.344 -5.785 0.758 1 97.5 65 SER A N 1
ATOM 502 C CA . SER A 1 65 ? -12.711 -5.941 1.254 1 97.5 65 SER A CA 1
ATOM 503 C C . SER A 1 65 ? -13.125 -7.406 1.288 1 97.5 65 SER A C 1
ATOM 505 O O . SER A 1 65 ? -14.211 -7.742 1.766 1 97.5 65 SER A O 1
ATOM 507 N N . LYS A 1 66 ? -12.297 -8.234 0.84 1 97.69 66 LYS A N 1
ATOM 508 C CA . LYS A 1 66 ? -12.648 -9.648 0.717 1 97.69 66 LYS A CA 1
ATOM 509 C C . LYS A 1 66 ? -11.922 -10.484 1.76 1 97.69 66 LYS A C 1
ATOM 511 O O . LYS A 1 66 ? -10.773 -10.203 2.1 1 97.69 66 LYS A O 1
ATOM 516 N N . SER A 1 67 ? -12.664 -11.5 2.223 1 96.62 67 SER A N 1
ATOM 517 C CA . SER A 1 67 ? -12.016 -12.508 3.057 1 96.62 67 SER A CA 1
ATOM 518 C C . SER A 1 67 ? -11.102 -13.406 2.229 1 96.62 67 SER A C 1
ATOM 520 O O . SER A 1 67 ? -11.078 -13.312 0.999 1 96.62 67 SER A O 1
ATOM 522 N N . TYR A 1 68 ? -10.383 -14.25 2.943 1 96.19 68 TYR A N 1
ATOM 523 C CA . TYR A 1 68 ? -9.406 -15.125 2.309 1 96.19 68 TYR A CA 1
ATOM 524 C C . TYR A 1 68 ? -10.047 -15.953 1.204 1 96.19 68 TYR A C 1
ATOM 526 O O . TYR A 1 68 ? -9.594 -15.93 0.058 1 96.19 68 TYR A O 1
ATOM 534 N N . TYR A 1 69 ? -11.148 -16.609 1.484 1 98 69 TYR A N 1
ATOM 535 C CA . TYR A 1 69 ? -11.742 -17.5 0.5 1 98 69 TYR A CA 1
ATOM 536 C C . TYR A 1 69 ? -12.609 -16.734 -0.485 1 98 69 TYR A C 1
ATOM 538 O O . TYR A 1 69 ? -12.922 -17.234 -1.569 1 98 69 TYR A O 1
ATOM 546 N N . GLN A 1 70 ? -13.062 -15.531 -0.136 1 98.12 70 GLN A N 1
ATOM 547 C CA . GLN A 1 70 ? -13.695 -14.68 -1.139 1 98.12 70 GLN A CA 1
ATOM 548 C C . GLN A 1 70 ? -12.711 -14.305 -2.242 1 98.12 70 GLN A C 1
ATOM 550 O O . GLN A 1 70 ? -13.094 -14.203 -3.41 1 98.12 70 GLN A O 1
ATOM 555 N N . ILE A 1 71 ? -11.477 -14.141 -1.862 1 98.19 71 ILE A N 1
ATOM 556 C CA . ILE A 1 71 ? -10.438 -13.836 -2.844 1 98.19 71 ILE A CA 1
ATOM 557 C C . ILE A 1 71 ? -10.219 -15.047 -3.752 1 98.19 71 ILE A C 1
ATOM 559 O O . ILE A 1 71 ? -10.078 -14.898 -4.969 1 98.19 71 ILE A O 1
ATOM 563 N N . TRP A 1 72 ? -10.219 -16.234 -3.113 1 98.19 72 TRP A N 1
ATOM 564 C CA . TRP A 1 72 ? -10.109 -17.453 -3.906 1 98.19 72 TRP A CA 1
ATOM 565 C C . TRP A 1 72 ? -11.234 -17.531 -4.934 1 98.19 72 TRP A C 1
ATOM 567 O O . TRP A 1 72 ? -10.984 -17.812 -6.113 1 98.19 72 TRP A O 1
ATOM 577 N N . LEU A 1 73 ? -12.445 -17.281 -4.457 1 97.12 73 LEU A N 1
ATOM 578 C CA . LEU A 1 73 ? -13.617 -17.375 -5.316 1 97.12 73 LEU A CA 1
ATOM 579 C C . LEU A 1 73 ? -13.562 -16.344 -6.434 1 97.12 73 LEU A C 1
ATOM 581 O O . LEU A 1 73 ? -13.867 -16.641 -7.586 1 97.12 73 LEU A O 1
ATOM 585 N N . ALA A 1 74 ? -13.133 -15.188 -6.098 1 97.06 74 ALA A N 1
ATOM 586 C CA . ALA A 1 74 ? -13.031 -14.133 -7.098 1 97.06 74 ALA A CA 1
ATOM 587 C C . ALA A 1 74 ? -12.016 -14.492 -8.18 1 97.06 74 ALA A C 1
ATOM 589 O O . ALA A 1 74 ? -12.25 -14.258 -9.367 1 97.06 74 ALA A O 1
ATOM 590 N N . GLY A 1 75 ? -10.844 -14.992 -7.754 1 97.56 75 GLY A N 1
ATOM 591 C CA . GLY A 1 75 ? -9.859 -15.461 -8.719 1 97.56 75 GLY A CA 1
ATOM 592 C C . GLY A 1 75 ? -10.383 -16.562 -9.617 1 97.56 75 GLY A C 1
ATOM 593 O O . GLY A 1 75 ? -10.148 -16.547 -10.828 1 97.56 75 GLY A O 1
ATOM 594 N N . LEU A 1 76 ? -11.125 -17.469 -9.023 1 97.44 76 LEU A N 1
ATOM 595 C CA . LEU A 1 76 ? -11.695 -18.578 -9.781 1 97.44 76 LEU A CA 1
ATOM 596 C C . LEU A 1 76 ? -12.695 -18.078 -10.812 1 97.44 76 LEU A C 1
ATOM 598 O O . LEU A 1 76 ? -12.68 -18.516 -11.969 1 97.44 76 LEU A O 1
ATOM 602 N N . GLU A 1 77 ? -13.57 -17.219 -10.398 1 96.19 77 GLU A N 1
ATOM 603 C CA . GLU A 1 77 ? -14.555 -16.641 -11.312 1 96.19 77 GLU A CA 1
ATOM 604 C C . GLU A 1 77 ? -13.883 -16 -12.516 1 96.19 77 GLU A C 1
ATOM 606 O O . GLU A 1 77 ? -14.312 -16.188 -13.656 1 96.19 77 GLU A O 1
ATOM 611 N N . ARG A 1 78 ? -12.859 -15.305 -12.242 1 96 78 ARG A N 1
ATOM 612 C CA . ARG A 1 78 ? -12.133 -14.641 -13.328 1 96 78 ARG A CA 1
ATOM 613 C C . ARG A 1 78 ? -11.555 -15.664 -14.297 1 96 78 ARG A C 1
ATOM 615 O O . ARG A 1 78 ? -11.711 -15.531 -15.516 1 96 78 ARG A O 1
ATOM 622 N N . LEU A 1 79 ? -10.914 -16.641 -13.781 1 96.88 79 LEU A N 1
ATOM 623 C CA . LEU A 1 79 ? -10.273 -17.656 -14.609 1 96.88 79 LEU A CA 1
ATOM 624 C C . LEU A 1 79 ? -11.305 -18.406 -15.445 1 96.88 79 LEU A C 1
ATOM 626 O O . LEU A 1 79 ? -11.078 -18.672 -16.625 1 96.88 79 LEU A O 1
ATOM 630 N N . MET A 1 80 ? -12.438 -18.734 -14.828 1 95.44 80 MET A N 1
ATOM 631 C CA . MET A 1 80 ? -13.492 -19.438 -15.547 1 95.44 80 MET A CA 1
ATOM 632 C C . MET A 1 80 ? -14.078 -18.562 -16.656 1 95.44 80 MET A C 1
ATOM 634 O O . MET A 1 80 ? -14.32 -19.047 -17.766 1 95.44 80 MET A O 1
ATOM 638 N N . ALA A 1 81 ? -14.25 -17.344 -16.328 1 93.75 81 ALA A N 1
ATOM 639 C CA . ALA A 1 81 ? -14.797 -16.406 -17.328 1 93.75 81 ALA A CA 1
ATOM 640 C C . ALA A 1 81 ? -13.844 -16.25 -18.5 1 93.75 81 ALA A C 1
ATOM 642 O O . ALA A 1 81 ? -14.281 -16.25 -19.656 1 93.75 81 ALA A O 1
ATOM 643 N N . GLU A 1 82 ? -12.609 -16.109 -18.25 1 93.75 82 GLU A N 1
ATOM 644 C CA . GLU A 1 82 ? -11.594 -15.945 -19.281 1 93.75 82 GLU A CA 1
ATOM 645 C C . GLU A 1 82 ? -11.586 -17.125 -20.234 1 93.75 82 GLU A C 1
ATOM 647 O O . GLU A 1 82 ? -11.227 -16.984 -21.406 1 93.75 82 GLU A O 1
ATOM 652 N N . ARG A 1 83 ? -12.031 -18.25 -19.781 1 92.81 83 ARG A N 1
ATOM 653 C CA . ARG A 1 83 ? -11.992 -19.469 -20.562 1 92.81 83 ARG A CA 1
ATOM 654 C C . ARG A 1 83 ? -13.383 -19.844 -21.062 1 92.81 83 ARG A C 1
ATOM 656 O O . ARG A 1 83 ? -13.57 -20.906 -21.672 1 92.81 83 ARG A O 1
ATOM 663 N N . GLY A 1 84 ? -14.336 -19.062 -20.703 1 91.56 84 GLY A N 1
ATOM 664 C CA . GLY A 1 84 ? -15.703 -19.281 -21.172 1 91.56 84 GLY A CA 1
ATOM 665 C C . GLY A 1 84 ? -16.375 -20.469 -20.484 1 91.56 84 GLY A C 1
ATOM 666 O O . GLY A 1 84 ? -17.25 -21.094 -21.062 1 91.56 84 GLY A O 1
ATOM 667 N N . LEU A 1 85 ? -15.938 -20.812 -19.359 1 94.25 85 LEU A N 1
ATOM 668 C CA . LEU A 1 85 ? -16.516 -21.953 -18.641 1 94.25 85 LEU A CA 1
ATOM 669 C C . LEU A 1 85 ? -17.797 -21.531 -17.922 1 94.25 85 LEU A C 1
ATOM 671 O O . LEU A 1 85 ? -18.797 -22.266 -17.938 1 94.25 85 LEU A O 1
ATOM 675 N N . VAL A 1 86 ? -17.734 -20.5 -17.188 1 93.44 86 VAL A N 1
ATOM 676 C CA . VAL A 1 86 ? -18.875 -19.875 -16.516 1 93.44 86 VAL A CA 1
ATOM 677 C C . VAL A 1 86 ? -18.828 -18.359 -16.719 1 93.44 86 VAL A C 1
ATOM 679 O O . VAL A 1 86 ? -17.812 -17.719 -16.422 1 93.44 86 VAL A O 1
ATOM 682 N N . THR A 1 87 ? -19.875 -17.781 -17.203 1 92.25 87 THR A N 1
ATOM 683 C CA . THR A 1 87 ? -19.906 -16.359 -17.5 1 92.25 87 THR A CA 1
ATOM 684 C C . THR A 1 87 ? -20.469 -15.57 -16.328 1 92.25 87 THR A C 1
ATOM 686 O O . THR A 1 87 ? -21.062 -16.141 -15.414 1 92.25 87 THR A O 1
ATOM 689 N N . SER A 1 88 ? -20.203 -14.258 -16.344 1 90.81 88 SER A N 1
ATOM 690 C CA . SER A 1 88 ? -20.672 -13.391 -15.266 1 90.81 88 SER A CA 1
ATOM 691 C C . SER A 1 88 ? -22.188 -13.406 -15.172 1 90.81 88 SER A C 1
ATOM 693 O O . SER A 1 88 ? -22.75 -13.328 -14.07 1 90.81 88 SER A O 1
ATOM 695 N N . ASP A 1 89 ? -22.797 -13.484 -16.328 1 94.44 89 ASP A N 1
ATOM 696 C CA . ASP A 1 89 ? -24.25 -13.508 -16.297 1 94.44 89 ASP A CA 1
ATOM 697 C C . ASP A 1 89 ? -24.781 -14.82 -15.719 1 94.44 89 ASP A C 1
ATOM 699 O O . ASP A 1 89 ? -25.812 -14.852 -15.055 1 94.44 89 ASP A O 1
ATOM 703 N N . GLU A 1 90 ? -24.141 -15.836 -16 1 95.06 90 GLU A N 1
ATOM 704 C CA . GLU A 1 90 ? -24.5 -17.109 -15.406 1 95.06 90 GLU A CA 1
ATOM 705 C C . GLU A 1 90 ? -24.328 -17.094 -13.891 1 95.06 90 GLU A C 1
ATOM 707 O O . GLU A 1 90 ? -25.156 -17.625 -13.156 1 95.06 90 GLU A O 1
ATOM 712 N N . ILE A 1 91 ? -23.25 -16.516 -13.453 1 91.94 91 ILE A N 1
ATOM 713 C CA . ILE A 1 91 ? -23.016 -16.391 -12.023 1 91.94 91 ILE A CA 1
ATOM 714 C C . ILE A 1 91 ? -24.141 -15.57 -11.383 1 91.94 91 ILE A C 1
ATOM 716 O O . ILE A 1 91 ? -24.688 -15.961 -10.352 1 91.94 91 ILE A O 1
ATOM 720 N N . ALA A 1 92 ? -24.453 -14.492 -12 1 94 92 ALA A N 1
ATOM 721 C CA . ALA A 1 92 ? -25.516 -13.617 -11.492 1 94 92 ALA A CA 1
ATOM 722 C C . ALA A 1 92 ? -26.859 -14.352 -11.445 1 94 92 ALA A C 1
ATOM 724 O O . ALA A 1 92 ? -27.641 -14.172 -10.516 1 94 92 ALA A O 1
ATOM 725 N N . ALA A 1 93 ? -27.078 -15.18 -12.43 1 95.81 93 ALA A N 1
ATOM 726 C CA . ALA A 1 93 ? -28.344 -15.898 -12.539 1 95.81 93 ALA A CA 1
ATOM 727 C C . ALA A 1 93 ? -28.344 -17.156 -11.68 1 95.81 93 ALA A C 1
ATOM 729 O O . ALA A 1 93 ? -29.391 -17.766 -11.445 1 95.81 93 ALA A O 1
ATOM 730 N N . ALA A 1 94 ? -27.141 -17.5 -11.281 1 92.5 94 ALA A N 1
ATOM 731 C CA . ALA A 1 94 ? -26.922 -18.703 -10.477 1 92.5 94 ALA A CA 1
ATOM 732 C C . ALA A 1 94 ? -27.438 -19.953 -11.203 1 92.5 94 ALA A C 1
ATOM 734 O O . ALA A 1 94 ? -28 -20.859 -10.57 1 92.5 94 ALA A O 1
ATOM 735 N N . ARG A 1 95 ? -27.469 -19.922 -12.461 1 94.06 95 ARG A N 1
ATOM 736 C CA . ARG A 1 95 ? -27.859 -21.047 -13.305 1 94.06 95 ARG A CA 1
ATOM 737 C C . ARG A 1 95 ? -27.188 -20.969 -14.672 1 94.06 95 ARG A C 1
ATOM 739 O O . ARG A 1 95 ? -26.766 -19.891 -15.102 1 94.06 95 ARG A O 1
ATOM 746 N N . PRO A 1 96 ? -27.094 -22.203 -15.359 1 93.25 96 PRO A N 1
ATOM 747 C CA . PRO A 1 96 ? -26.547 -22.156 -16.719 1 93.25 96 PRO A CA 1
ATOM 748 C C . PRO A 1 96 ? -27.422 -21.359 -17.688 1 93.25 96 PRO A C 1
ATOM 750 O O . PRO A 1 96 ? -28.656 -21.5 -17.656 1 93.25 96 PRO A O 1
ATOM 753 N N . LEU A 1 97 ? -26.859 -20.531 -18.438 1 94.75 97 LEU A N 1
ATOM 754 C CA . LEU A 1 97 ? -27.578 -19.75 -19.438 1 94.75 97 LEU A CA 1
ATOM 755 C C . LEU A 1 97 ? -27.078 -20.062 -20.844 1 94.75 97 LEU A C 1
ATOM 757 O O . LEU A 1 97 ? -27.781 -19.828 -21.828 1 94.75 97 LEU A O 1
ATOM 761 N N . HIS A 1 98 ? -25.844 -20.578 -20.984 1 93.56 98 HIS A N 1
ATOM 762 C CA . HIS A 1 98 ? -25.172 -20.828 -22.25 1 93.56 98 HIS A CA 1
ATOM 763 C C . HIS A 1 98 ? -24.828 -22.297 -22.422 1 93.56 98 HIS A C 1
ATOM 765 O O . HIS A 1 98 ? -24.812 -23.047 -21.438 1 93.56 98 HIS A O 1
ATOM 771 N N . PRO A 1 99 ? -24.594 -22.688 -23.672 1 90.56 99 PRO A N 1
ATOM 772 C CA . PRO A 1 99 ? -24.188 -24.078 -23.875 1 90.56 99 PRO A CA 1
ATOM 773 C C . PRO A 1 99 ? -22.906 -24.438 -23.109 1 90.56 99 PRO A C 1
ATOM 775 O O . PRO A 1 99 ? -21.984 -23.609 -23.031 1 90.56 99 PRO A O 1
ATOM 778 N N . ARG A 1 100 ? -22.922 -25.531 -22.594 1 86.44 100 ARG A N 1
ATOM 779 C CA . ARG A 1 100 ? -21.766 -26.016 -21.844 1 86.44 100 ARG A CA 1
ATOM 780 C C . ARG A 1 100 ? -20.594 -26.297 -22.766 1 86.44 100 ARG A C 1
ATOM 782 O O . ARG A 1 100 ? -20.781 -26.797 -23.875 1 86.44 100 ARG A O 1
ATOM 789 N N . ARG A 1 101 ? -19.453 -25.953 -22.312 1 88.12 101 ARG A N 1
ATOM 790 C CA . ARG A 1 101 ? -18.234 -26.344 -23.031 1 88.12 101 ARG A CA 1
ATOM 791 C C . ARG A 1 101 ? -17.891 -27.797 -22.766 1 88.12 101 ARG A C 1
ATOM 793 O O . ARG A 1 101 ? -18.109 -28.312 -21.672 1 88.12 101 ARG A O 1
ATOM 800 N N . ASP A 1 102 ? -17.438 -28.375 -23.797 1 88.19 102 ASP A N 1
ATOM 801 C CA . ASP A 1 102 ? -16.984 -29.766 -23.672 1 88.19 102 ASP A CA 1
ATOM 802 C C . ASP A 1 102 ? -15.578 -29.828 -23.078 1 88.19 102 ASP A C 1
ATOM 804 O O . ASP A 1 102 ? -14.586 -29.734 -23.797 1 88.19 102 ASP A O 1
ATOM 808 N N . VAL A 1 103 ? -15.477 -29.844 -21.734 1 90.56 103 VAL A N 1
ATOM 809 C CA . VAL A 1 103 ? -14.203 -29.891 -21.031 1 90.56 103 VAL A CA 1
ATOM 810 C C . VAL A 1 103 ? -14.188 -31.094 -20.078 1 90.56 103 VAL A C 1
ATOM 812 O O . VAL A 1 103 ? -15.242 -31.531 -19.609 1 90.56 103 VAL A O 1
ATOM 815 N N . ALA A 1 104 ? -13.055 -31.609 -19.828 1 88.44 104 ALA A N 1
ATOM 816 C CA . ALA A 1 104 ? -12.898 -32.75 -18.922 1 88.44 104 ALA A CA 1
ATOM 817 C C . ALA A 1 104 ? -12.938 -32.281 -17.469 1 88.44 104 ALA A C 1
ATOM 819 O O . ALA A 1 104 ? -12.133 -31.422 -17.047 1 88.44 104 ALA A O 1
ATOM 820 N N . ALA A 1 105 ? -13.922 -32.812 -16.734 1 87.06 105 ALA A N 1
ATOM 821 C CA . ALA A 1 105 ? -14.039 -32.438 -15.32 1 87.06 105 ALA A CA 1
ATOM 822 C C . ALA A 1 105 ? -13.289 -33.438 -14.438 1 87.06 105 ALA A C 1
ATOM 824 O O . ALA A 1 105 ? -13.094 -34.594 -14.828 1 87.06 105 ALA A O 1
ATOM 825 N N . LEU A 1 106 ? -12.789 -33.031 -13.359 1 89.94 106 LEU A N 1
ATOM 826 C CA . LEU A 1 106 ? -12.219 -33.906 -12.344 1 89.94 106 LEU A CA 1
ATOM 827 C C . LEU A 1 106 ? -13.297 -34.75 -11.695 1 89.94 106 LEU A C 1
ATOM 829 O O . LEU A 1 106 ? -14.305 -34.219 -11.211 1 89.94 106 LEU A O 1
ATOM 833 N N . SER A 1 107 ? -13.109 -36.031 -11.711 1 90.12 107 SER A N 1
ATOM 834 C CA . SER A 1 107 ? -14.07 -36.938 -11.07 1 90.12 107 SER A CA 1
ATOM 835 C C . SER A 1 107 ? -13.82 -37.031 -9.57 1 90.12 107 SER A C 1
ATOM 837 O O . SER A 1 107 ? -12.695 -36.781 -9.109 1 90.12 107 SER A O 1
ATOM 839 N N . ALA A 1 108 ? -14.836 -37.312 -8.828 1 90.44 108 ALA A N 1
ATOM 840 C CA . ALA A 1 108 ? -14.703 -37.469 -7.383 1 90.44 108 ALA A CA 1
ATOM 841 C C . ALA A 1 108 ? -13.625 -38.5 -7.043 1 90.44 108 ALA A C 1
ATOM 843 O O . ALA A 1 108 ? -12.859 -38.312 -6.102 1 90.44 108 ALA A O 1
ATOM 844 N N . ASP A 1 109 ? -13.602 -39.562 -7.824 1 93.25 109 ASP A N 1
ATOM 845 C CA . ASP A 1 109 ? -12.656 -40.625 -7.566 1 93.25 109 ASP A CA 1
ATOM 846 C C . ASP A 1 109 ? -11.227 -40.188 -7.844 1 93.25 109 ASP A C 1
ATOM 848 O O . ASP A 1 109 ? -10.281 -40.75 -7.285 1 93.25 109 ASP A O 1
ATOM 852 N N . ASP A 1 110 ? -11.078 -39.219 -8.633 1 91.94 110 ASP A N 1
ATOM 853 C CA . ASP A 1 110 ? -9.75 -38.781 -9.047 1 91.94 110 ASP A CA 1
ATOM 854 C C . ASP A 1 110 ? -9.227 -37.688 -8.125 1 91.94 110 ASP A C 1
ATOM 856 O O . ASP A 1 110 ? -8.047 -37.312 -8.188 1 91.94 110 ASP A O 1
ATOM 860 N N . ALA A 1 111 ? -10.133 -37.188 -7.332 1 91 111 ALA A N 1
ATOM 861 C CA . ALA A 1 111 ? -9.766 -36.031 -6.504 1 91 111 ALA A CA 1
ATOM 862 C C . ALA A 1 111 ? -8.633 -36.375 -5.543 1 91 111 ALA A C 1
ATOM 864 O O . ALA A 1 111 ? -7.621 -35.688 -5.484 1 91 111 ALA A O 1
ATOM 865 N N . ALA A 1 112 ? -8.781 -37.406 -4.805 1 91.81 112 ALA A N 1
ATOM 866 C CA . ALA A 1 112 ? -7.805 -37.781 -3.785 1 91.81 112 ALA A CA 1
ATOM 867 C C . ALA A 1 112 ? -6.445 -38.094 -4.41 1 91.81 112 ALA A C 1
ATOM 869 O O . ALA A 1 112 ? -5.418 -37.562 -3.953 1 91.81 112 ALA A O 1
ATOM 870 N N . PRO A 1 113 ? -6.406 -38.906 -5.469 1 91.56 113 PRO A N 1
ATOM 871 C CA . PRO A 1 113 ? -5.121 -39.156 -6.129 1 91.56 113 PRO A CA 1
ATOM 872 C C . PRO A 1 113 ? -4.469 -37.875 -6.637 1 91.56 113 PRO A C 1
ATOM 874 O O . PRO A 1 113 ? -3.246 -37.719 -6.559 1 91.56 113 PRO A O 1
ATOM 877 N N . MET A 1 114 ? -5.246 -37.062 -7.195 1 88.69 114 MET A N 1
ATOM 878 C CA . MET A 1 114 ? -4.723 -35.812 -7.691 1 88.69 114 MET A CA 1
ATOM 879 C C . MET A 1 114 ? -4.078 -35 -6.566 1 88.69 114 MET A C 1
ATOM 881 O O . MET A 1 114 ? -2.967 -34.5 -6.719 1 88.69 114 MET A O 1
ATOM 885 N N . LEU A 1 115 ? -4.738 -34.844 -5.445 1 88.5 115 LEU A N 1
ATOM 886 C CA . LEU A 1 115 ? -4.234 -34.094 -4.297 1 88.5 115 LEU A CA 1
ATOM 887 C C . LEU A 1 115 ? -2.971 -34.719 -3.738 1 88.5 115 LEU A C 1
ATOM 889 O O . LEU A 1 115 ? -2.051 -34.031 -3.307 1 88.5 115 LEU A O 1
ATOM 893 N N . ALA A 1 116 ? -2.936 -36.031 -3.814 1 91.38 116 ALA A N 1
ATOM 894 C CA . ALA A 1 116 ? -1.785 -36.75 -3.295 1 91.38 116 ALA A CA 1
ATOM 895 C C . ALA A 1 116 ? -0.555 -36.531 -4.172 1 91.38 116 ALA A C 1
ATOM 897 O O . ALA A 1 116 ? 0.571 -36.5 -3.672 1 91.38 116 ALA A O 1
ATOM 898 N N . ARG A 1 117 ? -0.725 -36.531 -5.434 1 88 117 ARG A N 1
ATOM 899 C CA . ARG A 1 117 ? 0.38 -36.312 -6.359 1 88 117 ARG A CA 1
ATOM 900 C C . ARG A 1 117 ? 0.984 -34.938 -6.172 1 88 117 ARG A C 1
ATOM 902 O O . ARG A 1 117 ? 2.195 -34.75 -6.312 1 88 117 ARG A O 1
ATOM 909 N N . GLY A 1 118 ? 0.18 -33.906 -5.824 1 84.44 118 GLY A N 1
ATOM 910 C CA . GLY A 1 118 ? 0.642 -32.562 -5.684 1 84.44 118 GLY A CA 1
ATOM 911 C C . GLY A 1 118 ? 1.072 -31.922 -6.996 1 84.44 118 GLY A C 1
ATOM 912 O O . GLY A 1 118 ? 0.648 -32.375 -8.07 1 84.44 118 GLY A O 1
ATOM 913 N N . ALA A 1 119 ? 1.732 -30.797 -6.977 1 86.31 119 ALA A N 1
ATOM 914 C CA . ALA A 1 119 ? 2.246 -30.062 -8.133 1 86.31 119 ALA A CA 1
ATOM 915 C C . ALA A 1 119 ? 3.684 -29.609 -7.895 1 86.31 119 ALA A C 1
ATOM 917 O O . ALA A 1 119 ? 3.934 -28.422 -7.641 1 86.31 119 ALA A O 1
ATOM 918 N N . PRO A 1 120 ? 4.609 -30.656 -7.977 1 91.19 120 PRO A N 1
ATOM 919 C CA . PRO A 1 120 ? 6.012 -30.281 -7.762 1 91.19 120 PRO A CA 1
ATOM 920 C C . PRO A 1 120 ? 6.469 -29.141 -8.672 1 91.19 120 PRO A C 1
ATOM 922 O O . PRO A 1 120 ? 6.094 -29.109 -9.852 1 91.19 120 PRO A O 1
ATOM 925 N N . THR A 1 121 ? 7.27 -28.234 -8.117 1 95.38 121 THR A N 1
ATOM 926 C CA . THR A 1 121 ? 7.688 -27.062 -8.867 1 95.38 121 THR A CA 1
ATOM 927 C C . THR A 1 121 ? 9.164 -27.141 -9.234 1 95.38 121 THR A C 1
ATOM 929 O O . THR A 1 121 ? 9.656 -26.375 -10.062 1 95.38 121 THR A O 1
ATOM 932 N N . GLU A 1 122 ? 9.914 -28.047 -8.641 1 97.31 122 GLU A N 1
ATOM 933 C CA . GLU A 1 122 ? 11.328 -28.203 -8.938 1 97.31 122 GLU A CA 1
ATOM 934 C C . GLU A 1 122 ? 11.547 -28.625 -10.383 1 97.31 122 GLU A C 1
ATOM 936 O O . GLU A 1 122 ? 10.766 -29.422 -10.93 1 97.31 122 GLU A O 1
ATOM 941 N N . ARG A 1 123 ? 12.555 -28.094 -10.992 1 98.5 123 ARG A N 1
ATOM 942 C CA . ARG A 1 123 ? 12.977 -28.422 -12.352 1 98.5 123 ARG A CA 1
ATOM 943 C C . ARG A 1 123 ? 14.492 -28.562 -12.445 1 98.5 123 ARG A C 1
ATOM 945 O O . ARG A 1 123 ? 15.211 -28.109 -11.555 1 98.5 123 ARG A O 1
ATOM 952 N N . PRO A 1 124 ? 14.906 -29.312 -13.484 1 97.56 124 PRO A N 1
ATOM 953 C CA . PRO A 1 124 ? 16.359 -29.297 -13.711 1 97.56 124 PRO A CA 1
ATOM 954 C C . PRO A 1 124 ? 16.906 -27.875 -13.922 1 97.56 124 PRO A C 1
ATOM 956 O O . PRO A 1 124 ? 16.266 -27.062 -14.586 1 97.56 124 PRO A O 1
ATOM 959 N N . ALA A 1 125 ? 18.047 -27.656 -13.312 1 97 125 ALA A N 1
ATOM 960 C CA . ALA A 1 125 ? 18.672 -26.344 -13.453 1 97 125 ALA A CA 1
ATOM 961 C C . ALA A 1 125 ? 19.125 -26.109 -14.891 1 97 125 ALA A C 1
ATOM 963 O O . ALA A 1 125 ? 19.75 -26.953 -15.508 1 97 125 ALA A O 1
ATOM 964 N N . PRO A 1 126 ? 18.812 -24.938 -15.383 1 96.31 126 PRO A N 1
ATOM 965 C CA . PRO A 1 126 ? 19.203 -24.656 -16.766 1 96.31 126 PRO A CA 1
ATOM 966 C C . PRO A 1 126 ? 20.656 -24.25 -16.906 1 96.31 126 PRO A C 1
ATOM 968 O O . PRO A 1 126 ? 21.219 -24.281 -18.016 1 96.31 126 PRO A O 1
ATOM 971 N N . ALA A 1 127 ? 21.281 -23.812 -15.898 1 97.38 127 ALA A N 1
ATOM 972 C CA . ALA A 1 127 ? 22.672 -23.344 -15.82 1 97.38 127 ALA A CA 1
ATOM 973 C C . ALA A 1 127 ? 23.172 -23.406 -14.383 1 97.38 127 ALA A C 1
ATOM 975 O O . ALA A 1 127 ? 22.406 -23.641 -13.445 1 97.38 127 ALA A O 1
ATOM 976 N N . PRO A 1 128 ? 24.438 -23.25 -14.297 1 97.88 128 PRO A N 1
ATOM 977 C CA . PRO A 1 128 ? 24.938 -23.188 -12.914 1 97.88 128 PRO A CA 1
ATOM 978 C C . PRO A 1 128 ? 24.375 -22 -12.141 1 97.88 128 PRO A C 1
ATOM 980 O O . PRO A 1 128 ? 24.047 -20.969 -12.734 1 97.88 128 PRO A O 1
ATOM 983 N N . ALA A 1 129 ? 24.281 -22.188 -10.859 1 98.56 129 ALA A N 1
ATOM 984 C CA . ALA A 1 129 ? 23.797 -21.125 -9.992 1 98.56 129 ALA A CA 1
ATOM 985 C C . ALA A 1 129 ? 24.703 -19.906 -10.055 1 98.56 129 ALA A C 1
ATOM 987 O O . ALA A 1 129 ? 25.922 -20.031 -10.039 1 98.56 129 ALA A O 1
ATOM 988 N N . HIS A 1 130 ? 24.172 -18.734 -10.094 1 98.38 130 HIS A N 1
ATOM 989 C CA . HIS A 1 130 ? 24.953 -17.5 -10.102 1 98.38 130 HIS A CA 1
ATOM 990 C C . HIS A 1 130 ? 25.422 -17.141 -8.703 1 98.38 130 HIS A C 1
ATOM 992 O O . HIS A 1 130 ? 26.438 -16.469 -8.539 1 98.38 130 HIS A O 1
ATOM 998 N N . PHE A 1 131 ? 24.688 -17.547 -7.68 1 98.75 131 PHE A N 1
ATOM 999 C CA . PHE A 1 131 ? 24.984 -17.141 -6.312 1 98.75 131 PHE A CA 1
ATOM 1000 C C . PHE A 1 131 ? 25.125 -18.359 -5.402 1 98.75 131 PHE A C 1
ATOM 1002 O O . PHE A 1 131 ? 24.562 -19.422 -5.68 1 98.75 131 PHE A O 1
ATOM 1009 N N . ALA A 1 132 ? 25.859 -18.141 -4.363 1 98.56 132 ALA A N 1
ATOM 1010 C CA . ALA A 1 132 ? 26.078 -19.172 -3.34 1 98.56 132 ALA A CA 1
ATOM 1011 C C . ALA A 1 132 ? 25.672 -18.656 -1.962 1 98.56 132 ALA A C 1
ATOM 1013 O O . ALA A 1 132 ? 25.5 -17.453 -1.766 1 98.56 132 ALA A O 1
ATOM 1014 N N . ILE A 1 133 ? 25.469 -19.594 -1.053 1 98.69 133 ILE A N 1
ATOM 1015 C CA . ILE A 1 133 ? 25.172 -19.234 0.329 1 98.69 133 ILE A CA 1
ATOM 1016 C C . ILE A 1 133 ? 26.234 -18.281 0.858 1 98.69 133 ILE A C 1
ATOM 1018 O O . ILE A 1 133 ? 27.438 -18.516 0.665 1 98.69 133 ILE A O 1
ATOM 1022 N N . GLY A 1 134 ? 25.781 -17.156 1.436 1 98.62 134 GLY A N 1
ATOM 1023 C CA . GLY A 1 134 ? 26.703 -16.188 1.99 1 98.62 134 GLY A CA 1
ATOM 1024 C C . GLY A 1 134 ? 26.938 -14.992 1.072 1 98.62 134 GLY A C 1
ATOM 1025 O O . GLY A 1 134 ? 27.438 -13.953 1.506 1 98.62 134 GLY A O 1
ATOM 1026 N N . ASP A 1 135 ? 26.625 -15.125 -0.209 1 98.69 135 ASP A N 1
ATOM 1027 C CA . ASP A 1 135 ? 26.812 -14.031 -1.157 1 98.69 135 ASP A CA 1
ATOM 1028 C C . ASP A 1 135 ? 25.906 -12.852 -0.814 1 98.69 135 ASP A C 1
ATOM 1030 O O . ASP A 1 135 ? 24.75 -13.031 -0.445 1 98.69 135 ASP A O 1
ATOM 1034 N N . ARG A 1 136 ? 26.469 -11.625 -0.898 1 98.75 136 ARG A N 1
ATOM 1035 C CA . ARG A 1 136 ? 25.656 -10.414 -0.85 1 98.75 136 ARG A CA 1
ATOM 1036 C C . ARG A 1 136 ? 25.031 -10.125 -2.205 1 98.75 136 ARG A C 1
ATOM 1038 O O . ARG A 1 136 ? 25.703 -10.133 -3.232 1 98.75 136 ARG A O 1
ATOM 1045 N N . VAL A 1 137 ? 23.75 -9.922 -2.184 1 98.88 137 VAL A N 1
ATOM 1046 C CA . VAL A 1 137 ? 23 -9.656 -3.408 1 98.88 137 VAL A CA 1
ATOM 1047 C C . VAL A 1 137 ? 22.062 -8.477 -3.189 1 98.88 137 VAL A C 1
ATOM 1049 O O . VAL A 1 137 ? 21.641 -8.195 -2.059 1 98.88 137 VAL A O 1
ATOM 1052 N N . ARG A 1 138 ? 21.75 -7.77 -4.215 1 98.56 138 ARG A N 1
ATOM 1053 C CA . ARG A 1 138 ? 20.719 -6.734 -4.211 1 98.56 138 ARG A CA 1
ATOM 1054 C C . ARG A 1 138 ? 19.453 -7.219 -4.926 1 98.56 138 ARG A C 1
ATOM 1056 O O . ARG A 1 138 ? 19.531 -7.773 -6.023 1 98.56 138 ARG A O 1
ATOM 1063 N N . ALA A 1 139 ? 18.328 -7.129 -4.238 1 98.62 139 ALA A N 1
ATOM 1064 C CA . ALA A 1 139 ? 17.062 -7.312 -4.957 1 98.62 139 ALA A CA 1
ATOM 1065 C C . ALA A 1 139 ? 16.859 -6.219 -6 1 98.62 139 ALA A C 1
ATOM 1067 O O . ALA A 1 139 ? 16.938 -5.027 -5.68 1 98.62 139 ALA A O 1
ATOM 1068 N N . ARG A 1 140 ? 16.594 -6.625 -7.195 1 97.62 140 ARG A N 1
ATOM 1069 C CA . ARG A 1 140 ? 16.5 -5.645 -8.273 1 97.62 140 ARG A CA 1
ATOM 1070 C C . ARG A 1 140 ? 15.289 -4.738 -8.086 1 97.62 140 ARG A C 1
ATOM 1072 O O . ARG A 1 140 ? 14.234 -5.188 -7.621 1 97.62 140 ARG A O 1
ATOM 1079 N N . ASN A 1 141 ? 15.484 -3.486 -8.422 1 95.75 141 ASN A N 1
ATOM 1080 C CA . ASN A 1 141 ? 14.383 -2.529 -8.422 1 95.75 141 ASN A CA 1
ATOM 1081 C C . ASN A 1 141 ? 13.555 -2.631 -9.695 1 95.75 141 ASN A C 1
ATOM 1083 O O . ASN A 1 141 ? 13.766 -1.877 -10.648 1 95.75 141 ASN A O 1
ATOM 1087 N N . ILE A 1 142 ? 12.602 -3.521 -9.68 1 94.56 142 ILE A N 1
ATOM 1088 C CA . ILE A 1 142 ? 11.75 -3.77 -10.844 1 94.56 142 ILE A CA 1
ATOM 1089 C C . ILE A 1 142 ? 10.289 -3.494 -10.477 1 94.56 142 ILE A C 1
ATOM 1091 O O . ILE A 1 142 ? 9.883 -3.684 -9.328 1 94.56 142 ILE A O 1
ATOM 1095 N N . HIS A 1 143 ? 9.5 -3.111 -11.469 1 92.25 143 HIS A N 1
ATOM 1096 C CA . HIS A 1 143 ? 8.086 -2.811 -11.281 1 92.25 143 HIS A CA 1
ATOM 1097 C C . HIS A 1 143 ? 7.258 -3.305 -12.461 1 92.25 143 HIS A C 1
ATOM 1099 O O . HIS A 1 143 ? 6.629 -2.506 -13.164 1 92.25 143 HIS A O 1
ATOM 1105 N N . PRO A 1 144 ? 7.25 -4.555 -12.664 1 89.38 144 PRO A N 1
ATOM 1106 C CA . PRO A 1 144 ? 6.48 -5.086 -13.789 1 89.38 144 PRO A CA 1
ATOM 1107 C C . PRO A 1 144 ? 4.977 -4.902 -13.617 1 89.38 144 PRO A C 1
ATOM 1109 O O . PRO A 1 144 ? 4.484 -4.855 -12.484 1 89.38 144 PRO A O 1
ATOM 1112 N N . HIS A 1 145 ? 4.242 -4.828 -14.695 1 85.44 145 HIS A N 1
ATOM 1113 C CA . HIS A 1 145 ? 2.787 -4.766 -14.656 1 85.44 145 HIS A CA 1
ATOM 1114 C C . HIS A 1 145 ? 2.18 -6.156 -14.477 1 85.44 145 HIS A C 1
ATOM 1116 O O . HIS A 1 145 ? 0.981 -6.285 -14.219 1 85.44 145 HIS A O 1
ATOM 1122 N N . THR A 1 146 ? 2.982 -7.07 -14.602 1 90.12 146 THR A N 1
ATOM 1123 C CA . THR A 1 146 ? 2.555 -8.461 -14.531 1 90.12 146 THR A CA 1
ATOM 1124 C C . THR A 1 146 ? 2.91 -9.07 -13.18 1 90.12 146 THR A C 1
ATOM 1126 O O . THR A 1 146 ? 3.303 -8.352 -12.258 1 90.12 146 THR A O 1
ATOM 1129 N N . HIS A 1 147 ? 2.656 -10.336 -13.047 1 94.38 147 HIS A N 1
ATOM 1130 C CA . HIS A 1 147 ? 2.883 -11.07 -11.805 1 94.38 147 HIS A CA 1
ATOM 1131 C C . HIS A 1 147 ? 4.352 -11.031 -11.406 1 94.38 147 HIS A C 1
ATOM 1133 O O . HIS A 1 147 ? 5.234 -11.156 -12.258 1 94.38 147 HIS A O 1
ATOM 1139 N N . THR A 1 148 ? 4.625 -10.797 -10.195 1 95.75 148 THR A N 1
ATOM 1140 C CA . THR A 1 148 ? 5.953 -10.953 -9.617 1 95.75 148 THR A CA 1
ATOM 1141 C C . THR A 1 148 ? 5.859 -11.469 -8.188 1 95.75 148 THR A C 1
ATOM 1143 O O . THR A 1 148 ? 4.879 -11.211 -7.488 1 95.75 148 THR A O 1
ATOM 1146 N N . ARG A 1 149 ? 6.891 -12.18 -7.824 1 96.94 149 ARG A N 1
ATOM 1147 C CA . ARG A 1 149 ? 6.934 -12.688 -6.457 1 96.94 149 ARG A CA 1
ATOM 1148 C C . ARG A 1 149 ? 7.957 -11.93 -5.621 1 96.94 149 ARG A C 1
ATOM 1150 O O . ARG A 1 149 ? 8.156 -12.234 -4.445 1 96.94 149 ARG A O 1
ATOM 1157 N N . LEU A 1 150 ? 8.609 -10.977 -6.258 1 97.44 150 LEU A N 1
ATOM 1158 C CA . LEU A 1 150 ? 9.539 -10.156 -5.488 1 97.44 150 LEU A CA 1
ATOM 1159 C C . LEU A 1 150 ? 8.805 -9.023 -4.773 1 97.44 150 LEU A C 1
ATOM 1161 O O . LEU A 1 150 ? 8.312 -8.094 -5.414 1 97.44 150 LEU A O 1
ATOM 1165 N N . PRO A 1 151 ? 8.828 -9.094 -3.459 1 96.62 151 PRO A N 1
ATOM 1166 C CA . PRO A 1 151 ? 8.117 -8.023 -2.754 1 96.62 151 PRO A CA 1
ATOM 1167 C C . PRO A 1 151 ? 8.742 -6.652 -2.984 1 96.62 151 PRO A C 1
ATOM 1169 O O . PRO A 1 151 ? 9.969 -6.531 -3.061 1 96.62 151 PRO A O 1
ATOM 1172 N N . ARG A 1 152 ? 7.93 -5.695 -3.02 1 94.25 152 ARG A N 1
ATOM 1173 C CA . ARG A 1 152 ? 8.367 -4.336 -3.318 1 94.25 152 ARG A CA 1
ATOM 1174 C C . ARG A 1 152 ? 9.312 -3.818 -2.238 1 94.25 152 ARG A C 1
ATOM 1176 O O . ARG A 1 152 ? 10.273 -3.098 -2.537 1 94.25 152 ARG A O 1
ATOM 1183 N N . TYR A 1 153 ? 9.102 -4.203 -1.007 1 94 153 TYR A N 1
ATOM 1184 C CA . TYR A 1 153 ? 9.797 -3.568 0.11 1 94 153 TYR A CA 1
ATOM 1185 C C . TYR A 1 153 ? 11.25 -4.023 0.179 1 94 153 TYR A C 1
ATOM 1187 O O . TYR A 1 153 ? 12.07 -3.414 0.874 1 94 153 TYR A O 1
ATOM 1195 N N . VAL A 1 154 ? 11.602 -5.035 -0.526 1 97.19 154 VAL A N 1
ATOM 1196 C CA . VAL A 1 154 ? 13 -5.453 -0.471 1 97.19 154 VAL A CA 1
ATOM 1197 C C . VAL A 1 154 ? 13.742 -4.953 -1.71 1 97.19 154 VAL A C 1
ATOM 1199 O O . VAL A 1 154 ? 14.969 -5.02 -1.775 1 97.19 154 VAL A O 1
ATOM 1202 N N . ARG A 1 155 ? 13.023 -4.465 -2.686 1 96.62 155 ARG A N 1
ATOM 1203 C CA . ARG A 1 155 ? 13.648 -4.059 -3.943 1 96.62 155 ARG A CA 1
ATOM 1204 C C . ARG A 1 155 ? 14.609 -2.898 -3.727 1 96.62 155 ARG A C 1
ATOM 1206 O O . ARG A 1 155 ? 14.297 -1.949 -3.006 1 96.62 155 ARG A O 1
ATOM 1213 N N . GLY A 1 156 ? 15.75 -3.055 -4.324 1 95.69 156 GLY A N 1
ATOM 1214 C CA . GLY A 1 156 ? 16.797 -2.057 -4.184 1 95.69 156 GLY A CA 1
ATOM 1215 C C . GLY A 1 156 ? 17.688 -2.297 -2.98 1 95.69 156 GLY A C 1
ATOM 1216 O O . GLY A 1 156 ? 18.734 -1.656 -2.84 1 95.69 156 GLY A O 1
ATOM 1217 N N . HIS A 1 157 ? 17.375 -3.221 -2.137 1 97.12 157 HIS A N 1
ATOM 1218 C CA . HIS A 1 157 ? 18.109 -3.418 -0.896 1 97.12 157 HIS A CA 1
ATOM 1219 C C . HIS A 1 157 ? 19.047 -4.621 -0.995 1 97.12 157 HIS A C 1
ATOM 1221 O O . HIS A 1 157 ? 18.812 -5.523 -1.803 1 97.12 157 HIS A O 1
ATOM 1227 N N . VAL A 1 158 ? 20 -4.59 -0.188 1 98.19 158 VAL A N 1
ATOM 1228 C CA . VAL A 1 158 ? 21.016 -5.637 -0.173 1 98.19 158 VAL A CA 1
ATOM 1229 C C . VAL A 1 158 ? 20.688 -6.652 0.921 1 98.19 158 VAL A C 1
ATOM 1231 O O . VAL A 1 158 ? 20.344 -6.277 2.039 1 98.19 158 VAL A O 1
ATOM 1234 N N . GLY A 1 159 ? 20.719 -7.879 0.568 1 98.62 159 GLY A N 1
ATOM 1235 C CA . GLY A 1 159 ? 20.594 -8.992 1.494 1 98.62 159 GLY A CA 1
ATOM 1236 C C . GLY A 1 159 ? 21.703 -10.023 1.323 1 98.62 159 GLY A C 1
ATOM 1237 O O . GLY A 1 159 ? 22.703 -9.766 0.656 1 98.62 159 GLY A O 1
ATOM 1238 N N . VAL A 1 160 ? 21.531 -11.156 2.01 1 98.81 160 VAL A N 1
ATOM 1239 C CA . VAL A 1 160 ? 22.5 -12.242 1.961 1 98.81 160 VAL A CA 1
ATOM 1240 C C . VAL A 1 160 ? 21.797 -13.547 1.611 1 98.81 160 VAL A C 1
ATOM 1242 O O . VAL A 1 160 ? 20.75 -13.867 2.18 1 98.81 160 VAL A O 1
ATOM 1245 N N . VAL A 1 161 ? 22.391 -14.281 0.699 1 98.94 161 VAL A N 1
ATOM 1246 C CA . VAL A 1 161 ? 21.844 -15.586 0.359 1 98.94 161 VAL A CA 1
ATOM 1247 C C . VAL A 1 161 ? 22.016 -16.547 1.541 1 98.94 161 VAL A C 1
ATOM 1249 O O . VAL A 1 161 ? 23.141 -16.797 1.981 1 98.94 161 VAL A O 1
ATOM 1252 N N . GLU A 1 162 ? 20.953 -17 1.994 1 98.88 162 GLU A N 1
ATOM 1253 C CA . GLU A 1 162 ? 20.984 -17.891 3.146 1 98.88 162 GLU A CA 1
ATOM 1254 C C . GLU A 1 162 ? 20.797 -19.344 2.719 1 98.88 162 GLU A C 1
ATOM 1256 O O . GLU A 1 162 ? 21.328 -20.25 3.352 1 98.88 162 GLU A O 1
ATOM 1261 N N . LEU A 1 163 ? 19.984 -19.562 1.74 1 98.81 163 LEU A N 1
ATOM 1262 C CA . LEU A 1 163 ? 19.703 -20.906 1.238 1 98.81 163 LEU A CA 1
ATOM 1263 C C . LEU A 1 163 ? 19.656 -20.922 -0.286 1 98.81 163 LEU A C 1
ATOM 1265 O O . LEU A 1 163 ? 19.297 -19.906 -0.904 1 98.81 163 LEU A O 1
ATOM 1269 N N . VAL A 1 164 ? 20 -22.031 -0.849 1 98.75 164 VAL A N 1
ATOM 1270 C CA . VAL A 1 164 ? 19.844 -22.328 -2.268 1 98.75 164 VAL A CA 1
ATOM 1271 C C . VAL A 1 164 ? 18.891 -23.516 -2.439 1 98.75 164 VAL A C 1
ATOM 1273 O O . VAL A 1 164 ? 19.203 -24.625 -2.033 1 98.75 164 VAL A O 1
ATOM 1276 N N . HIS A 1 165 ? 17.797 -23.312 -3.086 1 98.38 165 HIS A N 1
ATOM 1277 C CA . HIS A 1 165 ? 16.734 -24.312 -3.115 1 98.38 165 HIS A CA 1
ATOM 1278 C C . HIS A 1 165 ? 16.859 -25.203 -4.348 1 98.38 165 HIS A C 1
ATOM 1280 O O . HIS A 1 165 ? 16.203 -26.25 -4.422 1 98.38 165 HIS A O 1
ATOM 1286 N N . GLY A 1 166 ? 17.703 -24.797 -5.277 1 98.38 166 GLY A N 1
ATOM 1287 C CA . GLY A 1 166 ? 17.672 -25.422 -6.598 1 98.38 166 GLY A CA 1
ATOM 1288 C C . GLY A 1 166 ? 16.859 -24.625 -7.602 1 98.38 166 GLY A C 1
ATOM 1289 O O . GLY A 1 166 ? 16.547 -23.453 -7.371 1 98.38 166 GLY A O 1
ATOM 1290 N N . ALA A 1 167 ? 16.562 -25.25 -8.742 1 98.69 167 ALA A N 1
ATOM 1291 C CA . ALA A 1 167 ? 15.797 -24.578 -9.789 1 98.69 167 ALA A CA 1
ATOM 1292 C C . ALA A 1 167 ? 14.312 -24.906 -9.703 1 98.69 167 ALA A C 1
ATOM 1294 O O . ALA A 1 167 ? 13.945 -26.062 -9.453 1 98.69 167 ALA A O 1
ATOM 1295 N N . HIS A 1 168 ? 13.508 -23.906 -9.875 1 98.69 168 HIS A N 1
ATOM 1296 C CA . HIS A 1 168 ? 12.062 -24.031 -9.805 1 98.69 168 HIS A CA 1
ATOM 1297 C C . HIS A 1 168 ? 11.383 -23.25 -10.922 1 98.69 168 HIS A C 1
ATOM 1299 O O . HIS A 1 168 ? 12 -22.359 -11.531 1 98.69 168 HIS A O 1
ATOM 1305 N N . ILE A 1 169 ? 10.125 -23.594 -11.164 1 98.5 169 ILE A N 1
ATOM 1306 C CA . ILE A 1 169 ? 9.289 -22.844 -12.094 1 98.5 169 ILE A CA 1
ATOM 1307 C C . ILE A 1 169 ? 9.312 -21.359 -11.727 1 98.5 169 ILE A C 1
ATOM 1309 O O . ILE A 1 169 ? 9.234 -21 -10.547 1 98.5 169 ILE A O 1
ATOM 1313 N N . PHE A 1 170 ? 9.531 -20.516 -12.758 1 98.44 170 PHE A N 1
ATOM 1314 C CA . PHE A 1 170 ? 9.508 -19.062 -12.57 1 98.44 170 PHE A CA 1
ATOM 1315 C C . PHE A 1 170 ? 8.078 -18.531 -12.648 1 98.44 170 PHE A C 1
ATOM 1317 O O . PHE A 1 170 ? 7.48 -18.516 -13.727 1 98.44 170 PHE A O 1
ATOM 1324 N N . PRO A 1 171 ? 7.5 -18.031 -11.484 1 97.75 171 PRO A N 1
ATOM 1325 C CA . PRO A 1 171 ? 6.082 -17.672 -11.43 1 97.75 171 PRO A CA 1
ATOM 1326 C C . PRO A 1 171 ? 5.711 -16.562 -12.414 1 97.75 171 PRO A C 1
ATOM 1328 O O . PRO A 1 171 ? 4.602 -16.547 -12.945 1 97.75 171 PRO A O 1
ATOM 1331 N N . ASP A 1 172 ? 6.617 -15.656 -12.695 1 97.56 172 ASP A N 1
ATOM 1332 C CA . ASP A 1 172 ? 6.32 -14.492 -13.523 1 97.56 172 ASP A CA 1
ATOM 1333 C C . ASP A 1 172 ? 5.965 -14.914 -14.945 1 97.56 172 ASP A C 1
ATOM 1335 O O . ASP A 1 172 ? 4.93 -14.508 -15.484 1 97.56 172 ASP A O 1
ATOM 1339 N N . SER A 1 173 ? 6.82 -15.727 -15.562 1 97.69 173 SER A N 1
ATOM 1340 C CA . SER A 1 173 ? 6.551 -16.219 -16.906 1 97.69 173 SER A CA 1
ATOM 1341 C C . SER A 1 173 ? 5.387 -17.203 -16.922 1 97.69 173 SER A C 1
ATOM 1343 O O . SER A 1 173 ? 4.562 -17.188 -17.844 1 97.69 173 SER A O 1
ATOM 1345 N N . HIS A 1 174 ? 5.336 -18.031 -15.891 1 97.88 174 HIS A N 1
ATOM 1346 C CA . HIS A 1 174 ? 4.32 -19.078 -15.797 1 97.88 174 HIS A CA 1
ATOM 1347 C C . HIS A 1 174 ? 2.922 -18.469 -15.688 1 97.88 174 HIS A C 1
ATOM 1349 O O . HIS A 1 174 ? 1.976 -18.984 -16.297 1 97.88 174 HIS A O 1
ATOM 1355 N N . ALA A 1 175 ? 2.781 -17.375 -14.977 1 97.38 175 ALA A N 1
ATOM 1356 C CA . ALA A 1 175 ? 1.501 -16.688 -14.797 1 97.38 175 ALA A CA 1
ATOM 1357 C C . ALA A 1 175 ? 1.008 -16.094 -16.109 1 97.38 175 ALA A C 1
ATOM 1359 O O . ALA A 1 175 ? -0.199 -15.961 -16.328 1 97.38 175 ALA A O 1
ATOM 1360 N N . LEU A 1 176 ? 1.96 -15.82 -17 1 96.31 176 LEU A N 1
ATOM 1361 C CA . LEU A 1 176 ? 1.627 -15.195 -18.266 1 96.31 176 LEU A CA 1
ATOM 1362 C C . LEU A 1 176 ? 1.375 -16.234 -19.344 1 96.31 176 LEU A C 1
ATOM 1364 O O . LEU A 1 176 ? 1.013 -15.898 -20.469 1 96.31 176 LEU A O 1
ATOM 1368 N N . GLY A 1 177 ? 1.581 -17.453 -18.984 1 96.19 177 GLY A N 1
ATOM 1369 C CA . GLY A 1 177 ? 1.481 -18.516 -20 1 96.19 177 GLY A CA 1
ATOM 1370 C C . GLY A 1 177 ? 2.666 -18.547 -20.938 1 96.19 177 GLY A C 1
ATOM 1371 O O . GLY A 1 177 ? 2.562 -19.062 -22.047 1 96.19 177 GLY A O 1
ATOM 1372 N N . ALA A 1 178 ? 3.801 -18 -20.562 1 96.94 178 ALA A N 1
ATOM 1373 C CA . ALA A 1 178 ? 4.988 -17.906 -21.406 1 96.94 178 ALA A CA 1
ATOM 1374 C C . ALA A 1 178 ? 5.965 -19.047 -21.109 1 96.94 178 ALA A C 1
ATOM 1376 O O . ALA A 1 178 ? 7.164 -18.922 -21.375 1 96.94 178 ALA A O 1
ATOM 1377 N N . GLY A 1 179 ? 5.445 -20.109 -20.453 1 97.19 179 GLY A N 1
ATOM 1378 C CA . GLY A 1 179 ? 6.266 -21.266 -20.125 1 97.19 179 GLY A CA 1
ATOM 1379 C C . GLY A 1 179 ? 6.777 -21.25 -18.703 1 97.19 179 GLY A C 1
ATOM 1380 O O . GLY A 1 179 ? 6.605 -20.25 -17.984 1 97.19 179 GLY A O 1
ATOM 1381 N N . GLU A 1 180 ? 7.418 -22.344 -18.297 1 97.94 180 GLU A N 1
ATOM 1382 C CA . GLU A 1 180 ? 7.863 -22.516 -16.922 1 97.94 180 GLU A CA 1
ATOM 1383 C C . GLU A 1 180 ? 9.141 -21.719 -16.656 1 97.94 180 GLU A C 1
ATOM 1385 O O . GLU A 1 180 ? 9.312 -21.141 -15.578 1 97.94 180 GLU A O 1
ATOM 1390 N N . GLN A 1 181 ? 10.078 -21.641 -17.641 1 97.94 181 GLN A N 1
ATOM 1391 C CA . GLN A 1 181 ? 11.344 -20.906 -17.578 1 97.94 181 GLN A CA 1
ATOM 1392 C C . GLN A 1 181 ? 12.008 -21.062 -16.219 1 97.94 181 GLN A C 1
ATOM 1394 O O . GLN A 1 181 ? 12.195 -20.062 -15.5 1 97.94 181 GLN A O 1
ATOM 1399 N N . PRO A 1 182 ? 12.367 -22.266 -15.875 1 98.44 182 PRO A N 1
ATOM 1400 C CA . PRO A 1 182 ? 12.906 -22.516 -14.539 1 98.44 182 PRO A CA 1
ATOM 1401 C C . PRO A 1 182 ? 14.148 -21.688 -14.234 1 98.44 182 PRO A C 1
ATOM 1403 O O . PRO A 1 182 ? 14.969 -21.438 -15.125 1 98.44 182 PRO A O 1
ATOM 1406 N N . GLN A 1 183 ? 14.266 -21.219 -12.961 1 98.38 183 GLN A N 1
ATOM 1407 C CA . GLN A 1 183 ? 15.383 -20.453 -12.43 1 98.38 183 GLN A CA 1
ATOM 1408 C C . GLN A 1 183 ? 15.805 -20.953 -11.062 1 98.38 183 GLN A C 1
ATOM 1410 O O . GLN A 1 183 ? 15 -21.562 -10.344 1 98.38 183 GLN A O 1
ATOM 1415 N N . TRP A 1 184 ? 17.031 -20.656 -10.797 1 98.81 184 TRP A N 1
ATOM 1416 C CA . TRP A 1 184 ? 17.5 -20.891 -9.43 1 98.81 184 TRP A CA 1
ATOM 1417 C C . TRP A 1 184 ? 16.703 -20.047 -8.438 1 98.81 184 TRP A C 1
ATOM 1419 O O . TRP A 1 184 ? 16.406 -18.875 -8.703 1 98.81 184 TRP A O 1
ATOM 1429 N N . LEU A 1 185 ? 16.328 -20.656 -7.336 1 98.88 185 LEU A N 1
ATOM 1430 C CA . LEU A 1 185 ? 15.586 -20.016 -6.25 1 98.88 185 LEU A CA 1
ATOM 1431 C C . LEU A 1 185 ? 16.438 -19.938 -4.988 1 98.88 185 LEU A C 1
ATOM 1433 O O . LEU A 1 185 ? 17.047 -20.922 -4.574 1 98.88 185 LEU A O 1
ATOM 1437 N N . TYR A 1 186 ? 16.516 -18.797 -4.41 1 98.94 186 TYR A N 1
ATOM 1438 C CA . TYR A 1 186 ? 17.312 -18.531 -3.215 1 98.94 186 TYR A CA 1
ATOM 1439 C C . TYR A 1 186 ? 16.438 -17.984 -2.088 1 98.94 186 TYR A C 1
ATOM 1441 O O . TYR A 1 186 ? 15.445 -17.297 -2.34 1 98.94 186 TYR A O 1
ATOM 1449 N N . THR A 1 187 ? 16.781 -18.328 -0.877 1 98.94 187 THR A N 1
ATOM 1450 C CA . THR A 1 187 ? 16.328 -17.516 0.24 1 98.94 187 THR A CA 1
ATOM 1451 C C . THR A 1 187 ? 17.344 -16.391 0.533 1 98.94 187 THR A C 1
ATOM 1453 O O . THR A 1 187 ? 18.516 -16.672 0.802 1 98.94 187 THR A O 1
ATOM 1456 N N . VAL A 1 188 ? 16.875 -15.211 0.392 1 98.94 188 VAL A N 1
ATOM 1457 C CA . VAL A 1 188 ? 17.703 -14.047 0.718 1 98.94 188 VAL A CA 1
ATOM 1458 C C . VAL A 1 188 ? 17.203 -13.414 2.018 1 98.94 188 VAL A C 1
ATOM 1460 O O . VAL A 1 188 ? 16 -13.18 2.184 1 98.94 188 VAL A O 1
ATOM 1463 N N . THR A 1 189 ? 18.125 -13.164 2.922 1 98.81 189 THR A N 1
ATOM 1464 C CA . THR A 1 189 ? 17.766 -12.539 4.191 1 98.81 189 THR A CA 1
ATOM 1465 C C . THR A 1 189 ? 18.203 -11.078 4.215 1 98.81 189 THR A C 1
ATOM 1467 O O . THR A 1 189 ? 19.312 -10.75 3.799 1 98.81 189 THR A O 1
ATOM 1470 N N . PHE A 1 190 ? 17.312 -10.258 4.66 1 98.38 190 PHE A N 1
ATOM 1471 C CA . PHE A 1 190 ? 17.547 -8.828 4.801 1 98.38 190 PHE A CA 1
ATOM 1472 C C . PHE A 1 190 ? 17.5 -8.414 6.266 1 98.38 190 PHE A C 1
ATOM 1474 O O . PHE A 1 190 ? 16.594 -8.82 7 1 98.38 190 PHE A O 1
ATOM 1481 N N . ASP A 1 191 ? 18.453 -7.59 6.66 1 96.94 191 ASP A N 1
ATOM 1482 C CA . ASP A 1 191 ? 18.391 -6.992 7.992 1 96.94 191 ASP A CA 1
ATOM 1483 C C . ASP A 1 191 ? 17.219 -6.023 8.109 1 96.94 191 ASP A C 1
ATOM 1485 O O . ASP A 1 191 ? 16.938 -5.262 7.176 1 96.94 191 ASP A O 1
ATOM 1489 N N . GLY A 1 192 ? 16.562 -6.086 9.273 1 95.06 192 GLY A N 1
ATOM 1490 C CA . GLY A 1 192 ? 15.461 -5.164 9.5 1 95.06 192 GLY A CA 1
ATOM 1491 C C . GLY A 1 192 ? 15.852 -3.713 9.305 1 95.06 192 GLY A C 1
ATOM 1492 O O . GLY A 1 192 ? 15.109 -2.949 8.68 1 95.06 192 GLY A O 1
ATOM 1493 N N . ARG A 1 193 ? 17 -3.316 9.766 1 94.06 193 ARG A N 1
ATOM 1494 C CA . ARG A 1 193 ? 17.453 -1.932 9.664 1 94.06 193 ARG A CA 1
ATOM 1495 C C . ARG A 1 193 ? 17.75 -1.562 8.211 1 94.06 193 ARG A C 1
ATOM 1497 O O . ARG A 1 193 ? 17.594 -0.403 7.816 1 94.06 193 ARG A O 1
ATOM 1504 N N . GLU A 1 194 ? 18.172 -2.566 7.426 1 94.12 194 GLU A N 1
ATOM 1505 C CA . GLU A 1 194 ? 18.359 -2.346 5.996 1 94.12 194 GLU A CA 1
ATOM 1506 C C . GLU A 1 194 ? 17.047 -1.933 5.336 1 94.12 194 GLU A C 1
ATOM 1508 O O . GLU A 1 194 ? 17.016 -1.016 4.512 1 94.12 194 GLU A O 1
ATOM 1513 N N . LEU A 1 195 ? 15.984 -2.551 5.738 1 94.94 195 LEU A N 1
ATOM 1514 C CA . LEU A 1 195 ? 14.695 -2.344 5.086 1 94.94 195 LEU A CA 1
ATOM 1515 C C . LEU A 1 195 ? 13.969 -1.153 5.695 1 94.94 195 LEU A C 1
ATOM 1517 O O . LEU A 1 195 ? 13.328 -0.377 4.977 1 94.94 195 LEU A O 1
ATOM 1521 N N . TRP A 1 196 ? 14.078 -0.96 7.043 1 93.06 196 TRP A N 1
ATOM 1522 C CA . TRP A 1 196 ? 13.148 -0.056 7.703 1 93.06 196 TRP A CA 1
ATOM 1523 C C . TRP A 1 196 ? 13.891 1.006 8.508 1 93.06 196 TRP A C 1
ATOM 1525 O O . TRP A 1 196 ? 13.266 1.811 9.203 1 93.06 196 TRP A O 1
ATOM 1535 N N . GLY A 1 197 ? 15.172 1.006 8.414 1 91.94 197 GLY A N 1
ATOM 1536 C CA . GLY A 1 197 ? 15.945 2.027 9.094 1 91.94 197 GLY A CA 1
ATOM 1537 C C . GLY A 1 197 ? 16.062 1.793 10.594 1 91.94 197 GLY A C 1
ATOM 1538 O O . GLY A 1 197 ? 15.844 0.676 11.07 1 91.94 197 GLY A O 1
ATOM 1539 N N . ASP A 1 198 ? 16.344 2.846 11.305 1 89.94 198 ASP A N 1
ATOM 1540 C CA . ASP A 1 198 ? 16.719 2.748 12.719 1 89.94 198 ASP A CA 1
ATOM 1541 C C . ASP A 1 198 ? 15.477 2.518 13.586 1 89.94 198 ASP A C 1
ATOM 1543 O O . ASP A 1 198 ? 15.602 2.131 14.75 1 89.94 198 ASP A O 1
ATOM 1547 N N . ASP A 1 199 ? 14.375 2.68 13.047 1 84.19 199 ASP A N 1
ATOM 1548 C CA . ASP A 1 199 ? 13.125 2.5 13.781 1 84.19 199 ASP A CA 1
ATOM 1549 C C . ASP A 1 199 ? 12.812 1.02 13.977 1 84.19 199 ASP A C 1
ATOM 1551 O O . ASP A 1 199 ? 11.961 0.664 14.797 1 84.19 199 ASP A O 1
ATOM 1555 N N . CYS A 1 200 ? 13.555 0.19 13.281 1 88.12 200 CYS A N 1
ATOM 1556 C CA . CYS A 1 200 ? 13.25 -1.237 13.289 1 88.12 200 CYS A CA 1
ATOM 1557 C C . CYS A 1 200 ? 14.062 -1.96 14.359 1 88.12 200 CYS A C 1
ATOM 1559 O O . CYS A 1 200 ? 15.164 -1.538 14.703 1 88.12 200 CYS A O 1
ATOM 1561 N N . ASP A 1 201 ? 13.492 -3.053 14.953 1 89.56 201 ASP A N 1
ATOM 1562 C CA . ASP A 1 201 ? 14.234 -3.967 15.82 1 89.56 201 ASP A CA 1
ATOM 1563 C C . ASP A 1 201 ? 15.492 -4.488 15.125 1 89.56 201 ASP A C 1
ATOM 1565 O O . ASP A 1 201 ? 15.406 -5.129 14.078 1 89.56 201 ASP A O 1
ATOM 1569 N N . PRO A 1 202 ? 16.594 -4.152 15.68 1 88.81 202 PRO A N 1
ATOM 1570 C CA . PRO A 1 202 ? 17.844 -4.52 15.008 1 88.81 202 PRO A CA 1
ATOM 1571 C C . PRO A 1 202 ? 18.031 -6.031 14.891 1 88.81 202 PRO A C 1
ATOM 1573 O O . PRO A 1 202 ? 18.875 -6.492 14.125 1 88.81 202 PRO A O 1
ATOM 1576 N N . SER A 1 203 ? 17.281 -6.781 15.609 1 94.12 203 SER A N 1
ATOM 1577 C CA . SER A 1 203 ? 17.422 -8.234 15.57 1 94.12 203 SER A CA 1
ATOM 1578 C C . SER A 1 203 ? 16.516 -8.844 14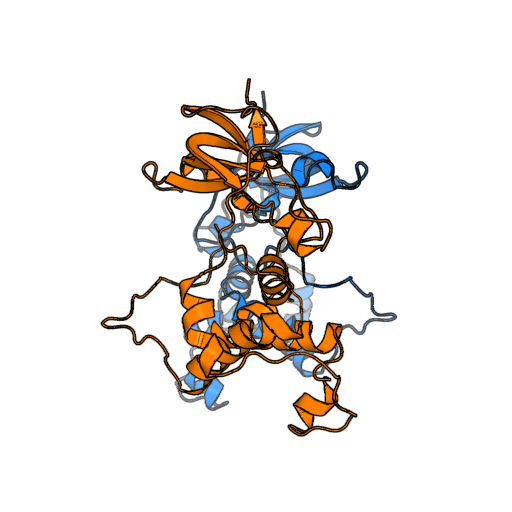.508 1 94.12 203 SER A C 1
ATOM 1580 O O . SER A 1 203 ? 16.609 -10.039 14.211 1 94.12 203 SER A O 1
ATOM 1582 N N . LEU A 1 204 ? 15.703 -8.016 13.984 1 94.62 204 LEU A N 1
ATOM 1583 C CA . LEU A 1 204 ? 14.734 -8.516 13.008 1 94.62 204 LEU A CA 1
ATOM 1584 C C . LEU A 1 204 ? 15.422 -8.836 11.688 1 94.62 204 LEU A C 1
ATOM 1586 O O . LEU A 1 204 ? 16.234 -8.062 11.195 1 94.62 204 LEU A O 1
ATOM 1590 N N . ARG A 1 205 ? 15.133 -9.992 11.188 1 96.88 205 ARG A N 1
ATOM 1591 C CA . ARG A 1 205 ? 15.523 -10.383 9.836 1 96.88 205 ARG A CA 1
ATOM 1592 C C . A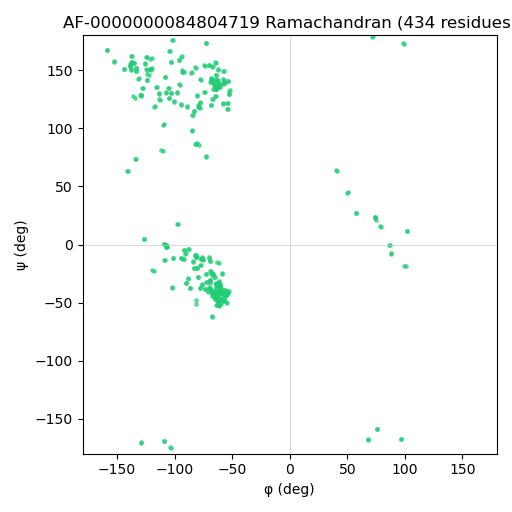RG A 1 205 ? 14.312 -10.812 9.016 1 96.88 205 ARG A C 1
ATOM 1594 O O . ARG A 1 205 ? 13.406 -11.469 9.531 1 96.88 205 ARG A O 1
ATOM 1601 N N . ILE A 1 206 ? 14.359 -10.414 7.75 1 97.44 206 ILE A N 1
ATOM 1602 C CA . ILE A 1 206 ? 13.305 -10.797 6.82 1 97.44 206 ILE A CA 1
ATOM 1603 C C . ILE A 1 206 ? 13.875 -11.742 5.762 1 97.44 206 ILE A C 1
ATOM 1605 O O . ILE A 1 206 ? 14.875 -11.43 5.113 1 97.44 206 ILE A O 1
ATOM 1609 N N . SER A 1 207 ? 13.25 -12.883 5.656 1 98.5 207 SER A N 1
ATOM 1610 C CA . SER A 1 207 ? 13.648 -13.852 4.645 1 98.5 207 SER A CA 1
ATOM 1611 C C . SER A 1 207 ? 12.672 -13.859 3.469 1 98.5 207 SER A C 1
ATOM 1613 O O . SER A 1 207 ? 11.461 -13.914 3.662 1 98.5 207 SER A O 1
ATOM 1615 N N . VAL A 1 208 ? 13.227 -13.766 2.252 1 98.5 208 VAL A N 1
ATOM 1616 C CA . VAL A 1 208 ? 12.438 -13.773 1.023 1 98.5 208 VAL A CA 1
ATOM 1617 C C . VAL A 1 208 ? 13 -14.812 0.056 1 98.5 208 VAL A C 1
ATOM 1619 O O . VAL A 1 208 ? 14.211 -14.852 -0.185 1 98.5 208 VAL A O 1
ATOM 1622 N N . ASP A 1 209 ? 12.117 -15.641 -0.408 1 98.69 209 ASP A N 1
ATOM 1623 C CA . ASP A 1 209 ? 12.531 -16.484 -1.529 1 98.69 209 ASP A CA 1
ATOM 1624 C C . ASP A 1 209 ? 12.508 -15.695 -2.84 1 98.69 209 ASP A C 1
ATOM 1626 O O . ASP A 1 209 ? 11.492 -15.102 -3.197 1 98.69 209 ASP A O 1
ATOM 1630 N N . ALA A 1 210 ? 13.664 -15.656 -3.488 1 98.81 210 ALA A N 1
ATOM 1631 C CA . ALA A 1 210 ? 13.844 -14.836 -4.684 1 98.81 210 ALA A CA 1
ATOM 1632 C C . ALA A 1 210 ? 14.461 -15.648 -5.82 1 98.81 210 ALA A C 1
ATOM 1634 O O . ALA A 1 210 ? 15.453 -16.359 -5.625 1 98.81 210 ALA A O 1
ATOM 1635 N N . TRP A 1 211 ? 13.82 -15.578 -6.934 1 98.75 211 TRP A N 1
ATOM 1636 C CA . TRP A 1 211 ? 14.367 -16.203 -8.133 1 98.75 211 TRP A CA 1
ATOM 1637 C C . TRP A 1 211 ? 15.594 -15.453 -8.633 1 98.75 211 TRP A C 1
ATOM 1639 O O . TRP A 1 211 ? 15.719 -14.25 -8.414 1 98.75 211 TRP A O 1
ATOM 1649 N N . GLU A 1 212 ? 16.453 -16.141 -9.328 1 98.81 212 GLU A N 1
ATOM 1650 C CA . GLU A 1 212 ? 17.766 -15.648 -9.695 1 98.81 212 GLU A CA 1
ATOM 1651 C C . GLU A 1 212 ? 17.688 -14.336 -10.461 1 98.81 212 GLU A C 1
ATOM 1653 O O . GLU A 1 212 ? 18.484 -13.422 -10.25 1 98.81 212 GLU A O 1
ATOM 1658 N N . SER A 1 213 ? 16.703 -14.18 -11.352 1 98.12 213 SER A N 1
ATOM 1659 C CA . SER A 1 213 ? 16.578 -12.984 -12.18 1 98.12 213 SER A CA 1
ATOM 1660 C C . SER A 1 213 ? 16.156 -11.781 -11.344 1 98.12 213 SER A C 1
ATOM 1662 O O . SER A 1 213 ? 16.219 -10.641 -11.812 1 98.12 213 SER A O 1
ATOM 1664 N N . TYR A 1 214 ? 15.734 -11.977 -10.07 1 98.5 214 TYR A N 1
ATOM 1665 C CA . TYR A 1 214 ? 15.336 -10.891 -9.18 1 98.5 214 TYR A CA 1
ATOM 1666 C C . TYR A 1 214 ? 16.562 -10.25 -8.523 1 98.5 214 TYR A C 1
ATOM 1668 O O . TYR A 1 214 ? 16.438 -9.219 -7.859 1 98.5 214 TYR A O 1
ATOM 1676 N N . LEU A 1 215 ? 17.688 -10.883 -8.719 1 98.81 215 LEU A N 1
ATOM 1677 C CA . LEU A 1 215 ? 18.844 -10.523 -7.902 1 98.81 215 LEU A CA 1
ATOM 1678 C C . LEU A 1 215 ? 20.016 -10.062 -8.781 1 98.81 215 LEU A C 1
ATOM 1680 O O . LEU A 1 215 ? 20.109 -10.477 -9.938 1 98.81 215 LEU A O 1
ATOM 1684 N N . GLU A 1 216 ? 20.797 -9.25 -8.297 1 98.25 216 GLU A N 1
ATOM 1685 C CA . GLU A 1 216 ? 22.062 -8.852 -8.906 1 98.25 216 GLU A CA 1
ATOM 1686 C C . GLU A 1 216 ? 23.188 -8.859 -7.875 1 98.25 216 GLU A C 1
ATOM 1688 O O . GLU A 1 216 ? 22.953 -8.633 -6.688 1 98.25 216 GLU A O 1
ATOM 1693 N N . PRO A 1 217 ? 24.344 -9.133 -8.312 1 97.38 217 PRO A N 1
ATOM 1694 C CA . PRO A 1 217 ? 25.469 -9.172 -7.371 1 97.38 217 PRO A CA 1
ATOM 1695 C C . PRO A 1 217 ? 25.828 -7.801 -6.812 1 97.38 217 PRO A C 1
ATOM 1697 O O . PRO A 1 217 ? 25.594 -6.781 -7.473 1 97.38 217 PRO A O 1
ATOM 1700 N N . VAL A 1 218 ? 26.188 -7.832 -5.543 1 94.88 218 VAL A N 1
ATOM 1701 C CA . VAL A 1 218 ? 26.703 -6.621 -4.914 1 94.88 218 VAL A CA 1
ATOM 1702 C C . VAL A 1 218 ? 28.234 -6.684 -4.84 1 94.88 218 VAL A C 1
ATOM 1704 O O . VAL A 1 218 ? 28.797 -7.738 -4.551 1 94.88 218 VAL A O 1
ATOM 1707 N N . ARG A 1 219 ? 28.922 -5.742 -5.375 1 79.81 219 ARG A N 1
ATOM 1708 C CA . ARG A 1 219 ? 30.375 -5.676 -5.293 1 79.81 219 ARG A CA 1
ATOM 1709 C C . ARG A 1 219 ? 30.828 -5.203 -3.914 1 79.81 219 ARG A C 1
ATOM 1711 O O . ARG A 1 219 ? 30.125 -4.41 -3.27 1 79.81 219 ARG A O 1
ATOM 1718 N N . MET B 1 1 ? 3.473 7.27 9.75 1 88.5 1 MET B N 1
ATOM 1719 C CA . MET B 1 1 ? 2.695 6.078 9.414 1 88.5 1 MET B CA 1
ATOM 1720 C C . MET B 1 1 ? 2.664 5.855 7.91 1 88.5 1 MET B C 1
ATOM 1722 O O . MET B 1 1 ? 2.643 6.816 7.137 1 88.5 1 MET B O 1
ATOM 1726 N N . ASP B 1 2 ? 2.682 4.629 7.562 1 90.75 2 ASP B N 1
ATOM 1727 C CA . ASP B 1 2 ? 2.67 4.184 6.172 1 90.75 2 ASP B CA 1
ATOM 1728 C C . ASP B 1 2 ? 1.34 3.52 5.82 1 90.75 2 ASP B C 1
ATOM 1730 O O . ASP B 1 2 ? 1.237 2.293 5.812 1 90.75 2 ASP B O 1
ATOM 1734 N N . GLY B 1 3 ? 0.374 4.391 5.543 1 91.5 3 GLY B N 1
ATOM 1735 C CA . GLY B 1 3 ? -0.978 3.904 5.316 1 91.5 3 GLY B CA 1
ATOM 1736 C C . GLY B 1 3 ? -1.411 4.008 3.865 1 91.5 3 GLY B C 1
ATOM 1737 O O . GLY B 1 3 ? -0.582 4.215 2.977 1 91.5 3 GLY B O 1
ATOM 1738 N N . ALA B 1 4 ? -2.689 3.805 3.617 1 92.69 4 ALA B N 1
ATOM 1739 C CA . ALA B 1 4 ? -3.271 3.699 2.283 1 92.69 4 ALA B CA 1
ATOM 1740 C C . ALA B 1 4 ? -3.234 5.043 1.56 1 92.69 4 ALA B C 1
ATOM 1742 O O . ALA B 1 4 ? -3.422 5.105 0.342 1 92.69 4 ALA B O 1
ATOM 1743 N N . HIS B 1 5 ? -2.98 6.121 2.312 1 93.38 5 HIS B N 1
ATOM 1744 C CA . HIS B 1 5 ? -2.934 7.445 1.7 1 93.38 5 HIS B CA 1
ATOM 1745 C C . HIS B 1 5 ? -1.668 7.625 0.87 1 93.38 5 HIS B C 1
ATOM 1747 O O . HIS B 1 5 ? -1.583 8.539 0.047 1 93.38 5 HIS B O 1
ATOM 1753 N N . ASP B 1 6 ? -0.63 6.891 1.204 1 92.62 6 ASP B N 1
ATOM 1754 C CA . ASP B 1 6 ? 0.617 6.922 0.447 1 92.62 6 ASP B CA 1
ATOM 1755 C C . ASP B 1 6 ? 0.561 5.969 -0.745 1 92.62 6 ASP B C 1
ATOM 1757 O O . ASP B 1 6 ? 0.921 4.797 -0.625 1 92.62 6 ASP B O 1
ATOM 1761 N N . MET B 1 7 ? 0.262 6.5 -1.936 1 89.5 7 MET B N 1
ATOM 1762 C CA . MET B 1 7 ? -0.099 5.641 -3.059 1 89.5 7 MET B CA 1
ATOM 1763 C C . MET B 1 7 ? 1.006 5.625 -4.109 1 89.5 7 MET B C 1
ATOM 1765 O O . MET B 1 7 ? 0.885 4.953 -5.133 1 89.5 7 MET B O 1
ATOM 1769 N N . GLY B 1 8 ? 2.035 6.34 -3.832 1 88 8 GLY B N 1
ATOM 1770 C CA . GLY B 1 8 ? 3.086 6.406 -4.836 1 88 8 GLY B CA 1
ATOM 1771 C C . GLY B 1 8 ? 3.645 5.043 -5.207 1 88 8 GLY B C 1
ATOM 1772 O O . GLY B 1 8 ? 4.07 4.285 -4.332 1 88 8 GLY B O 1
ATOM 1773 N N . GLY B 1 9 ? 3.564 4.715 -6.445 1 85.75 9 GLY B N 1
ATOM 1774 C CA . GLY B 1 9 ? 4.145 3.484 -6.957 1 85.75 9 GLY B CA 1
ATOM 1775 C C . GLY B 1 9 ? 3.213 2.291 -6.832 1 85.75 9 GLY B C 1
ATOM 1776 O O . GLY B 1 9 ? 3.572 1.176 -7.215 1 85.75 9 GLY B O 1
ATOM 1777 N N . MET B 1 10 ? 2.061 2.492 -6.293 1 89.56 10 MET B N 1
ATOM 1778 C CA . MET B 1 10 ? 1.105 1.399 -6.133 1 89.56 10 MET B CA 1
ATOM 1779 C C . MET B 1 10 ? 0.283 1.206 -7.406 1 89.56 10 MET B C 1
ATOM 1781 O O . MET B 1 10 ? -0.035 2.174 -8.094 1 89.56 10 MET B O 1
ATOM 1785 N N . ASP B 1 11 ? -0.106 -0.024 -7.664 1 91.31 11 ASP B N 1
ATOM 1786 C CA . ASP B 1 11 ? -0.926 -0.382 -8.812 1 91.31 11 ASP B CA 1
ATOM 1787 C C . ASP B 1 11 ? -2.369 -0.662 -8.398 1 91.31 11 ASP B C 1
ATOM 1789 O O . ASP B 1 11 ? -2.668 -0.75 -7.207 1 91.31 11 ASP B O 1
ATOM 1793 N N . GLY B 1 12 ? -3.217 -0.721 -9.398 1 91 12 GLY B N 1
ATOM 1794 C CA . GLY B 1 12 ? -4.551 -1.253 -9.172 1 91 12 GLY B CA 1
ATOM 1795 C C . GLY B 1 12 ? -5.609 -0.174 -9.047 1 91 12 GLY B C 1
ATOM 1796 O O . GLY B 1 12 ? -6.742 -0.453 -8.648 1 91 12 GLY B O 1
ATOM 1797 N N . PHE B 1 13 ? -5.254 1.016 -9.383 1 92.25 13 PHE B N 1
ATOM 1798 C CA . PHE B 1 13 ? -6.207 2.104 -9.195 1 92.25 13 PHE B CA 1
ATOM 1799 C C . PHE B 1 13 ? -6.766 2.568 -10.531 1 92.25 13 PHE B C 1
ATOM 1801 O O . PHE B 1 13 ? -7.637 3.438 -10.578 1 92.25 13 PHE B O 1
ATOM 1808 N N . GLY B 1 14 ? -6.266 1.946 -11.602 1 88.75 14 GLY B N 1
ATOM 1809 C CA . GLY B 1 14 ? -6.738 2.344 -12.922 1 88.75 14 GLY B CA 1
ATOM 1810 C C . GLY B 1 14 ? -6.223 3.705 -13.352 1 88.75 14 GLY B C 1
ATOM 1811 O O . GLY B 1 14 ? -5.438 4.332 -12.641 1 88.75 14 GLY B O 1
ATOM 1812 N N . PRO B 1 15 ? -6.562 4.133 -14.477 1 90.94 15 PRO B N 1
ATOM 1813 C CA . PRO B 1 15 ? -6.105 5.426 -14.984 1 90.94 15 PRO B CA 1
ATOM 1814 C C . PRO B 1 15 ? -6.809 6.605 -14.312 1 90.94 15 PRO B C 1
ATOM 1816 O O . PRO B 1 15 ? -7.938 6.465 -13.828 1 90.94 15 PRO B O 1
ATOM 1819 N N . VAL B 1 16 ? -6.16 7.688 -14.305 1 88.38 16 VAL B N 1
ATOM 1820 C CA . VAL B 1 16 ? -6.785 8.945 -13.898 1 88.38 16 VAL B CA 1
ATOM 1821 C C . VAL B 1 16 ? -7.621 9.5 -15.047 1 88.38 16 VAL B C 1
ATOM 1823 O O . VAL B 1 16 ? -7.102 9.75 -16.141 1 88.38 16 VAL B O 1
ATOM 1826 N N . VAL B 1 17 ? -8.859 9.625 -14.844 1 93.06 17 VAL B N 1
ATOM 1827 C CA . VAL B 1 17 ? -9.773 10.172 -15.844 1 93.06 17 VAL B CA 1
ATOM 1828 C C . VAL B 1 17 ? -10.273 11.539 -15.391 1 93.06 17 VAL B C 1
ATOM 1830 O O . VAL B 1 17 ? -11.133 11.633 -14.516 1 93.06 17 VAL B O 1
ATOM 1833 N N . PRO B 1 18 ? -9.68 12.594 -16.016 1 92.75 18 PRO B N 1
ATOM 1834 C CA . PRO B 1 18 ? -10.133 13.93 -15.625 1 92.75 18 PRO B CA 1
ATOM 1835 C C . PRO B 1 18 ? -11.602 14.172 -15.977 1 92.75 18 PRO B C 1
ATOM 1837 O O . PRO B 1 18 ? -12.078 13.719 -17.016 1 92.75 18 PRO B O 1
ATOM 1840 N N . GLU B 1 19 ? -12.266 14.828 -15.172 1 92.88 19 GLU B N 1
ATOM 1841 C CA . GLU B 1 19 ? -13.641 15.242 -15.422 1 92.88 19 GLU B CA 1
ATOM 1842 C C . GLU B 1 19 ? -13.695 16.641 -16.016 1 92.88 19 GLU B C 1
ATOM 1844 O O . GLU B 1 19 ? -13.242 17.609 -15.406 1 92.88 19 GLU B O 1
ATOM 1849 N N . ALA B 1 20 ? -14.305 16.672 -17.219 1 92.44 20 ALA B N 1
ATOM 1850 C CA . ALA B 1 20 ? -14.492 17.984 -17.828 1 92.44 20 ALA B CA 1
ATOM 1851 C C . ALA B 1 20 ? -15.453 18.828 -17.016 1 92.44 20 ALA B C 1
ATOM 1853 O O . ALA B 1 20 ? -16.516 18.359 -16.609 1 92.44 20 ALA B O 1
ATOM 1854 N N . ASN B 1 21 ? -15.078 20.094 -16.859 1 94.81 21 ASN B N 1
ATOM 1855 C CA . ASN B 1 21 ? -15.898 21.016 -16.094 1 94.81 21 ASN B CA 1
ATOM 1856 C C . ASN B 1 21 ? -16.297 20.438 -14.734 1 94.81 21 ASN B C 1
ATOM 1858 O O . ASN B 1 21 ? -17.469 20.484 -14.352 1 94.81 21 ASN B O 1
ATOM 1862 N N . GLU B 1 22 ? -15.344 19.859 -14.109 1 93.62 22 GLU B N 1
ATOM 1863 C CA . GLU B 1 22 ? -15.57 19.234 -12.805 1 93.62 22 GLU B CA 1
ATOM 1864 C C . GLU B 1 22 ? -16.203 20.219 -11.828 1 93.62 22 GLU B C 1
ATOM 1866 O O . GLU B 1 22 ? -15.688 21.312 -11.609 1 93.62 22 GLU B O 1
ATOM 1871 N N . PRO B 1 23 ? -17.391 19.844 -11.305 1 94.5 23 PRO B N 1
ATOM 1872 C CA . PRO B 1 23 ? -17.984 20.703 -10.281 1 94.5 23 PRO B CA 1
ATOM 1873 C C . PRO B 1 23 ? -17.141 20.781 -9.008 1 94.5 23 PRO B C 1
ATOM 1875 O O . PRO B 1 23 ? -16.359 19.875 -8.727 1 94.5 23 PRO B O 1
ATOM 1878 N N . LEU B 1 24 ? -17.344 21.859 -8.305 1 93.56 24 LEU B N 1
ATOM 1879 C CA . LEU B 1 24 ? -16.625 21.984 -7.035 1 93.56 24 LEU B CA 1
ATOM 1880 C C . LEU B 1 24 ? -17.031 20.875 -6.07 1 93.56 24 LEU B C 1
ATOM 1882 O O . LEU B 1 24 ? -16.188 20.359 -5.336 1 93.56 24 LEU B O 1
ATOM 1886 N N . PHE B 1 25 ? -18.328 20.594 -6.043 1 96.81 25 PHE B N 1
ATOM 1887 C CA . PHE B 1 25 ? -18.891 19.516 -5.242 1 96.81 25 PHE B CA 1
ATOM 1888 C C . PHE B 1 25 ? -19.828 18.656 -6.078 1 96.81 25 PHE B C 1
ATOM 1890 O O . PHE B 1 25 ? -20.594 19.172 -6.898 1 96.81 25 PHE B O 1
ATOM 1897 N N . HIS B 1 26 ? -19.781 17.422 -5.809 1 95.75 26 HIS B N 1
ATOM 1898 C CA . HIS B 1 26 ? -20.609 16.5 -6.578 1 95.75 26 HIS B CA 1
ATOM 1899 C C . HIS B 1 26 ? -22 16.344 -5.945 1 95.75 26 HIS B C 1
ATOM 1901 O O . HIS B 1 26 ? -22.953 15.977 -6.621 1 95.75 26 HIS B O 1
ATOM 1907 N N . ALA B 1 27 ? -22.078 16.5 -4.637 1 97 27 ALA B N 1
ATOM 1908 C CA . ALA B 1 27 ? -23.328 16.422 -3.873 1 97 27 ALA B CA 1
ATOM 1909 C C . ALA B 1 27 ? -23.391 17.516 -2.812 1 97 27 ALA B C 1
ATOM 1911 O O . ALA B 1 27 ? -22.359 18.016 -2.355 1 97 27 ALA B O 1
ATOM 1912 N N . ALA B 1 28 ? -24.531 17.891 -2.414 1 97 28 ALA B N 1
ATOM 1913 C CA . ALA B 1 28 ? -24.734 18.969 -1.463 1 97 28 ALA B CA 1
ATOM 1914 C C . ALA B 1 28 ? -24.062 18.672 -0.13 1 97 28 ALA B C 1
ATOM 1916 O O . ALA B 1 28 ? -23.562 19.594 0.534 1 97 28 ALA B O 1
ATOM 1917 N N . TRP B 1 29 ? -24.031 17.438 0.236 1 97.25 29 TRP B N 1
ATOM 1918 C CA . TRP B 1 29 ? -23.453 17.094 1.532 1 97.25 29 TRP B CA 1
ATOM 1919 C C . TRP B 1 29 ? -21.953 17.328 1.547 1 97.25 29 TRP B C 1
ATOM 1921 O O . TRP B 1 29 ? -21.375 17.594 2.602 1 97.25 29 TRP B O 1
ATOM 1931 N N . GLU B 1 30 ? -21.359 17.297 0.453 1 97.94 30 GLU B N 1
ATOM 1932 C CA . GLU B 1 30 ? -19.922 17.531 0.387 1 97.94 30 GLU B CA 1
ATOM 1933 C C . GLU B 1 30 ? -19.594 18.984 0.758 1 97.94 30 GLU B C 1
ATOM 1935 O O . GLU B 1 30 ? -18.625 19.234 1.479 1 97.94 30 GLU B O 1
ATOM 1940 N N . ARG B 1 31 ? -20.375 19.891 0.212 1 96.56 31 ARG B N 1
ATOM 1941 C CA . ARG B 1 31 ? -20.203 21.297 0.55 1 96.56 31 ARG B CA 1
ATOM 1942 C C . ARG B 1 31 ? -20.359 21.516 2.051 1 96.56 31 ARG B C 1
ATOM 1944 O O . ARG B 1 31 ? -19.609 22.281 2.65 1 96.56 31 ARG B O 1
ATOM 1951 N N . ARG B 1 32 ? -21.328 20.875 2.633 1 95.81 32 ARG B N 1
ATOM 1952 C CA . ARG B 1 32 ? -21.547 20.984 4.07 1 95.81 32 ARG B CA 1
ATOM 1953 C C . ARG B 1 32 ? -20.391 20.391 4.859 1 95.81 32 ARG B C 1
ATOM 1955 O O . ARG B 1 32 ? -19.953 20.953 5.855 1 95.81 32 ARG B O 1
ATOM 1962 N N . ALA B 1 33 ? -19.984 19.188 4.398 1 96.69 33 ALA B N 1
ATOM 1963 C CA . ALA B 1 33 ? -18.844 18.547 5.047 1 96.69 33 ALA B CA 1
ATOM 1964 C C . ALA B 1 33 ? -17.609 19.453 5.039 1 96.69 33 ALA B C 1
ATOM 1966 O O . ALA B 1 33 ? -16.922 19.578 6.055 1 96.69 33 ALA B O 1
ATOM 1967 N N . PHE B 1 34 ? -17.422 20.078 3.916 1 95.88 34 PHE B N 1
ATOM 1968 C CA . PHE B 1 34 ? -16.312 21.016 3.766 1 95.88 34 PHE B CA 1
ATOM 1969 C C . PHE B 1 34 ? -16.438 22.172 4.754 1 95.88 34 PHE B C 1
ATOM 1971 O O . PHE B 1 34 ? -15.508 22.453 5.512 1 95.88 34 PHE B O 1
ATOM 1978 N N . ALA B 1 35 ? -17.547 22.797 4.793 1 94.12 35 ALA B N 1
ATOM 1979 C CA . ALA B 1 35 ? -17.781 23.953 5.648 1 94.12 35 ALA B CA 1
ATOM 1980 C C . ALA B 1 35 ? -17.672 23.594 7.125 1 94.12 35 ALA B C 1
ATOM 1982 O O . ALA B 1 35 ? -17.047 24.328 7.902 1 94.12 35 ALA B O 1
ATOM 1983 N N . LEU B 1 36 ? -18.25 22.469 7.504 1 94.06 36 LEU B N 1
ATOM 1984 C CA . LEU B 1 36 ? -18.234 22.031 8.898 1 94.06 36 LEU B CA 1
ATOM 1985 C C . LEU B 1 36 ? -16.797 21.734 9.352 1 94.06 36 LEU B C 1
ATOM 1987 O O . LEU B 1 36 ? -16.422 22.062 10.477 1 94.06 36 LEU B O 1
ATOM 1991 N N . THR B 1 37 ? -16.078 21.062 8.477 1 94.94 37 THR B N 1
ATOM 1992 C CA . THR B 1 37 ? -14.695 20.75 8.812 1 94.94 37 THR B CA 1
ATOM 1993 C C . THR B 1 37 ? -13.906 22.016 9.125 1 94.94 37 THR B C 1
ATOM 1995 O O . THR B 1 37 ? -13.188 22.078 10.117 1 94.94 37 THR B O 1
ATOM 1998 N N . LEU B 1 38 ? -14.055 23 8.297 1 92.5 38 LEU B N 1
ATOM 1999 C CA . LEU B 1 38 ? -13.344 24.25 8.5 1 92.5 38 LEU B CA 1
ATOM 2000 C C . LEU B 1 38 ? -13.852 24.969 9.75 1 92.5 38 LEU B C 1
ATOM 2002 O O . LEU B 1 38 ? -13.055 25.453 10.562 1 92.5 38 LEU B O 1
ATOM 2006 N N . ALA B 1 39 ? -15.125 24.984 9.969 1 92.56 39 ALA B N 1
ATOM 2007 C CA . ALA B 1 39 ? -15.75 25.734 11.055 1 92.56 39 ALA B CA 1
ATOM 2008 C C . ALA B 1 39 ? -15.414 25.125 12.406 1 92.56 39 ALA B C 1
ATOM 2010 O O . ALA B 1 39 ? -15.273 25.844 13.398 1 92.56 39 ALA B O 1
ATOM 2011 N N . MET B 1 40 ? -15.266 23.875 12.453 1 93.19 40 MET B N 1
ATOM 2012 C CA . MET B 1 40 ? -15.141 23.156 13.719 1 93.19 40 MET B CA 1
ATOM 2013 C C . MET B 1 40 ? -13.711 23.25 14.25 1 93.19 40 MET B C 1
ATOM 2015 O O . MET B 1 40 ? -13.445 22.891 15.398 1 93.19 40 MET B O 1
ATOM 2019 N N . ALA B 1 41 ? -12.805 23.734 13.445 1 89.38 41 ALA B N 1
ATOM 2020 C CA . ALA B 1 41 ? -11.43 23.875 13.914 1 89.38 41 ALA B CA 1
ATOM 2021 C C . ALA B 1 41 ? -11.344 24.844 15.086 1 89.38 41 ALA B C 1
ATOM 2023 O O . ALA B 1 41 ? -10.523 24.656 15.992 1 89.38 41 ALA B O 1
ATOM 2024 N N . ARG B 1 42 ? -12.141 25.828 15.125 1 88.31 42 ARG B N 1
ATOM 2025 C CA . ARG B 1 42 ? -12.102 26.844 16.172 1 88.31 42 ARG B CA 1
ATOM 2026 C C . ARG B 1 42 ? -12.523 26.25 17.516 1 88.31 42 ARG B C 1
ATOM 2028 O O . ARG B 1 42 ? -11.727 26.188 18.453 1 88.31 42 ARG B O 1
ATOM 2035 N N . PRO B 1 43 ? -13.734 25.766 17.641 1 87.44 43 PRO B N 1
ATOM 2036 C CA . PRO B 1 43 ? -14.102 25.172 18.922 1 87.44 43 PRO B CA 1
ATOM 2037 C C . PRO B 1 43 ? -13.305 23.906 19.234 1 87.44 43 PRO B C 1
ATOM 2039 O O . PRO B 1 43 ? -13.125 23.547 20.406 1 87.44 43 PRO B O 1
ATOM 2042 N N . GLY B 1 44 ? -12.852 23.172 18.312 1 89.62 44 GLY B N 1
ATOM 2043 C CA . GLY B 1 44 ? -12.156 21.906 18.5 1 89.62 44 GLY B CA 1
ATOM 2044 C C . GLY B 1 44 ? -10.727 22.078 18.969 1 89.62 44 GLY B C 1
ATOM 2045 O O . GLY B 1 44 ? -10.18 21.203 19.656 1 89.62 44 GLY B O 1
ATOM 2046 N N . GLY B 1 45 ? -10.133 23.188 18.469 1 90.81 45 GLY B N 1
ATOM 2047 C CA . GLY B 1 45 ? -8.789 23.484 18.938 1 90.81 45 GLY B CA 1
ATOM 2048 C C . GLY B 1 45 ? -7.723 22.641 18.266 1 90.81 45 GLY B C 1
ATOM 2049 O O . GLY B 1 45 ? -6.641 22.453 18.828 1 90.81 45 GLY B O 1
ATOM 2050 N N . TRP B 1 46 ? -8.062 22.031 17.203 1 94.38 46 TRP B N 1
ATOM 2051 C CA . TRP B 1 46 ? -7.039 21.281 16.484 1 94.38 46 TRP B CA 1
ATOM 2052 C C . TRP B 1 46 ? -6.445 22.109 15.344 1 94.38 46 TRP B C 1
ATOM 2054 O O . TRP B 1 46 ? -7.012 23.125 14.945 1 94.38 46 TRP B O 1
ATOM 2064 N N . ASN B 1 47 ? -5.242 21.719 14.93 1 94.44 47 ASN B N 1
ATOM 2065 C CA . ASN B 1 47 ? -4.574 22.375 13.805 1 94.44 47 ASN B CA 1
ATOM 2066 C C . ASN B 1 47 ? -4.688 21.547 12.531 1 94.44 47 ASN B C 1
ATOM 2068 O O . ASN B 1 47 ? -5.273 20.469 12.531 1 94.44 47 ASN B O 1
ATOM 2072 N N . LEU B 1 48 ? -4.184 22.078 11.43 1 93.88 48 LEU B N 1
ATOM 2073 C CA . LEU B 1 48 ? -4.301 21.469 10.109 1 93.88 48 LEU B CA 1
ATOM 2074 C C . LEU B 1 48 ? -3.654 20.094 10.086 1 93.88 48 LEU B C 1
ATOM 2076 O O . LEU B 1 48 ? -4.176 19.172 9.453 1 93.88 48 LEU B O 1
ATOM 2080 N N . ASP B 1 49 ? -2.514 19.938 10.719 1 96.88 49 ASP B N 1
ATOM 2081 C CA . ASP B 1 49 ? -1.785 18.672 10.664 1 96.88 49 ASP B CA 1
ATOM 2082 C C . ASP B 1 49 ? -2.488 17.594 11.492 1 96.88 49 ASP B C 1
ATOM 2084 O O . ASP B 1 49 ? -2.447 16.422 11.148 1 96.88 49 ASP B O 1
ATOM 2088 N N . MET B 1 50 ? -3.127 18.031 12.555 1 96.94 50 MET B N 1
ATOM 2089 C CA . MET B 1 50 ? -3.967 17.094 13.312 1 96.94 50 MET B CA 1
ATOM 2090 C C . MET B 1 50 ? -5.117 16.594 12.453 1 96.94 50 MET B C 1
ATOM 2092 O O . MET B 1 50 ? -5.453 15.398 12.5 1 96.94 50 MET B O 1
ATOM 2096 N N . THR B 1 51 ? -5.715 17.484 11.672 1 96.5 51 THR B N 1
ATOM 2097 C CA . THR B 1 51 ? -6.816 17.094 10.797 1 96.5 51 THR B CA 1
ATOM 2098 C C . THR B 1 51 ? -6.336 16.109 9.734 1 96.5 51 THR B C 1
ATOM 2100 O O . THR B 1 51 ? -7 15.109 9.453 1 96.5 51 THR B O 1
ATOM 2103 N N . ARG B 1 52 ? -5.203 16.375 9.18 1 96.5 52 ARG B N 1
ATOM 2104 C CA . ARG B 1 52 ? -4.652 15.492 8.164 1 96.5 52 ARG B CA 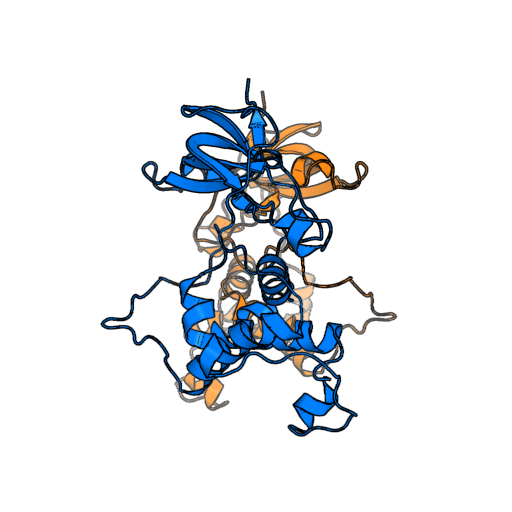1
ATOM 2105 C C . ARG B 1 52 ? -4.379 14.109 8.734 1 96.5 52 ARG B C 1
ATOM 2107 O O . ARG B 1 52 ? -4.695 13.094 8.109 1 96.5 52 ARG B O 1
ATOM 2114 N N . PHE B 1 53 ? -3.764 14.102 9.914 1 97.19 53 PHE B N 1
ATOM 2115 C CA . PHE B 1 53 ? -3.49 12.828 10.562 1 97.19 53 PHE B CA 1
ATOM 2116 C C . PHE B 1 53 ? -4.785 12.07 10.828 1 97.19 53 PHE B C 1
ATOM 2118 O O . PHE B 1 53 ? -4.867 10.859 10.594 1 97.1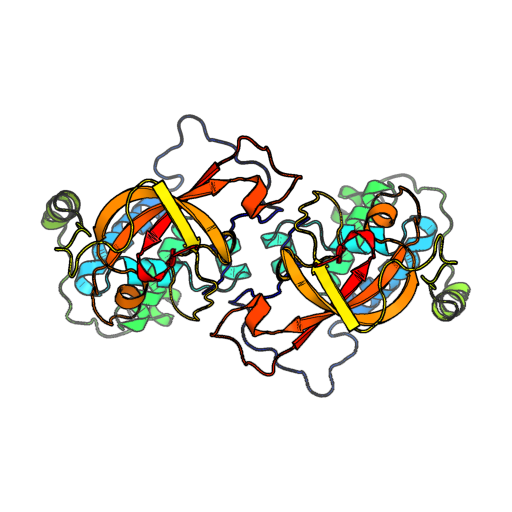9 53 PHE B O 1
ATOM 2125 N N . ALA B 1 54 ? -5.793 12.773 11.273 1 96.62 54 ALA B N 1
ATOM 2126 C CA . ALA B 1 54 ? -7.074 12.148 11.586 1 96.62 54 ALA B CA 1
ATOM 2127 C C . ALA B 1 54 ? -7.715 11.555 10.336 1 96.62 54 ALA B C 1
ATOM 2129 O O . ALA B 1 54 ? -8.391 10.523 10.406 1 96.62 54 ALA B O 1
ATOM 2130 N N . ARG B 1 55 ? -7.52 12.164 9.211 1 97.19 55 ARG B N 1
ATOM 2131 C CA . ARG B 1 55 ? -8.055 11.688 7.941 1 97.19 55 ARG B CA 1
ATOM 2132 C C . ARG B 1 55 ? -7.285 10.461 7.449 1 97.19 55 ARG B C 1
ATOM 2134 O O . ARG B 1 55 ? -7.883 9.516 6.93 1 97.19 55 ARG B O 1
ATOM 2141 N N . GLU B 1 56 ? -5.988 10.5 7.664 1 96.31 56 GLU B N 1
ATOM 2142 C CA . GLU B 1 56 ? -5.117 9.523 7.02 1 96.31 56 GLU B CA 1
ATOM 2143 C C . GLU B 1 56 ? -4.941 8.281 7.891 1 96.31 56 GLU B C 1
ATOM 2145 O O . GLU B 1 56 ? -4.707 7.188 7.379 1 96.31 56 GLU B O 1
ATOM 2150 N N . ASN B 1 57 ? -4.957 8.547 9.172 1 94.62 57 ASN B N 1
ATOM 2151 C CA . ASN B 1 57 ? -4.758 7.445 10.109 1 94.62 57 ASN B CA 1
ATOM 2152 C C . ASN B 1 57 ? -5.988 6.543 10.18 1 94.62 57 ASN B C 1
ATOM 2154 O O . ASN B 1 57 ? -6.703 6.547 11.18 1 94.62 57 ASN B O 1
ATOM 2158 N N . ARG B 1 58 ? -6.145 5.73 9.156 1 94.81 58 ARG B N 1
ATOM 2159 C CA . ARG B 1 58 ? -7.25 4.789 9 1 94.81 58 ARG B CA 1
ATOM 2160 C C . ARG B 1 58 ? -6.762 3.453 8.453 1 94.81 58 ARG B C 1
ATOM 2162 O O . ARG B 1 58 ? -5.719 3.389 7.801 1 94.81 58 ARG B O 1
ATOM 2169 N N . SER B 1 59 ? -7.555 2.402 8.812 1 95.19 59 SER B N 1
ATOM 2170 C CA . SER B 1 59 ? -7.238 1.146 8.141 1 95.19 59 SER B CA 1
ATOM 2171 C C . SER B 1 59 ? -7.32 1.294 6.625 1 95.19 59 SER B C 1
ATOM 2173 O O . SER B 1 59 ? -8.102 2.1 6.117 1 95.19 59 SER B O 1
ATOM 2175 N N . PRO B 1 60 ? -6.504 0.511 5.91 1 95.62 60 PRO B N 1
ATOM 2176 C CA . PRO B 1 60 ? -6.527 0.624 4.449 1 95.62 60 PRO B CA 1
ATOM 2177 C C . PRO B 1 60 ? -7.922 0.416 3.865 1 95.62 60 PRO B C 1
ATOM 2179 O O . PRO B 1 60 ? -8.344 1.168 2.984 1 95.62 60 PRO B O 1
ATOM 2182 N N . LEU B 1 61 ? -8.641 -0.55 4.348 1 96.25 61 LEU B N 1
ATOM 2183 C CA . LEU B 1 61 ? -9.984 -0.791 3.85 1 96.25 61 LEU B CA 1
ATOM 2184 C C . LEU B 1 61 ? -10.891 0.411 4.113 1 96.25 61 LEU B C 1
ATOM 2186 O O . LEU B 1 61 ? -11.633 0.839 3.229 1 96.25 61 LEU B O 1
ATOM 2190 N N . ASP B 1 62 ? -10.828 0.92 5.305 1 97 62 ASP B N 1
ATOM 2191 C CA . ASP B 1 62 ? -11.648 2.076 5.656 1 97 62 ASP B CA 1
ATOM 2192 C C . ASP B 1 62 ? -11.305 3.279 4.781 1 97 62 ASP B C 1
ATOM 2194 O O . ASP B 1 62 ? -12.195 3.949 4.258 1 97 62 ASP B O 1
ATOM 2198 N N . TYR B 1 63 ? -10.094 3.547 4.605 1 97.44 63 TYR B N 1
ATOM 2199 C CA . TYR B 1 63 ? -9.633 4.68 3.816 1 97.44 63 TYR B CA 1
ATOM 2200 C C . TYR B 1 63 ? -10.047 4.539 2.357 1 97.44 63 TYR B C 1
ATOM 2202 O O . TYR B 1 63 ? -10.609 5.465 1.771 1 97.44 63 TYR B O 1
ATOM 2210 N N . LEU B 1 64 ? -9.844 3.369 1.816 1 96.81 64 LEU B N 1
ATOM 2211 C CA . LEU B 1 64 ? -10.016 3.17 0.382 1 96.81 64 LEU B CA 1
ATOM 2212 C C . LEU B 1 64 ? -11.5 3.064 0.025 1 96.81 64 LEU B C 1
ATOM 2214 O O . LEU B 1 64 ? -11.875 3.236 -1.137 1 96.81 64 LEU B O 1
ATOM 2218 N N . SER B 1 65 ? -12.32 2.807 0.971 1 97.5 65 SER B N 1
ATOM 2219 C CA . SER B 1 65 ? -13.742 2.645 0.708 1 97.5 65 SER B CA 1
ATOM 2220 C C . SER B 1 65 ? -14.469 3.984 0.766 1 97.5 65 SER B C 1
ATOM 2222 O O . SER B 1 65 ? -15.664 4.059 0.472 1 97.5 65 SER B O 1
ATOM 2224 N N . LYS B 1 66 ? -13.789 4.984 1.088 1 97.69 66 LYS B N 1
ATOM 2225 C CA . LYS B 1 66 ? -14.422 6.281 1.295 1 97.69 66 LYS B CA 1
ATOM 2226 C C . LYS B 1 66 ? -14.086 7.246 0.16 1 97.69 66 LYS B C 1
ATOM 2228 O O . LYS B 1 66 ? -12.977 7.223 -0.369 1 97.69 66 LYS B O 1
ATOM 2233 N N . SER B 1 67 ? -15.102 8.055 -0.145 1 96.62 67 SER B N 1
ATOM 2234 C CA . SER B 1 67 ? -14.844 9.164 -1.053 1 96.62 67 SER B CA 1
ATOM 2235 C C . SER B 1 67 ? -14.031 10.266 -0.365 1 96.62 67 SER B C 1
ATOM 2237 O O . SER B 1 67 ? -13.789 10.195 0.841 1 96.62 67 SER B O 1
ATOM 2239 N N . TYR B 1 68 ? -13.656 11.234 -1.18 1 96.12 68 TYR B N 1
ATOM 2240 C CA . TYR B 1 68 ? -12.805 12.312 -0.697 1 96.12 68 TYR B CA 1
ATOM 2241 C C . TYR B 1 68 ? -13.43 13 0.513 1 96.12 68 TYR B C 1
ATOM 2243 O O . TYR B 1 68 ? -12.805 13.102 1.569 1 96.12 68 TYR B O 1
ATOM 2251 N N . TYR B 1 69 ? -14.688 13.383 0.43 1 98 69 TYR B N 1
ATOM 2252 C CA . TYR B 1 69 ? -15.305 14.141 1.515 1 98 69 TYR B CA 1
ATOM 2253 C C . TYR B 1 69 ? -15.805 13.211 2.615 1 98 69 TYR B C 1
ATOM 2255 O O . TYR B 1 69 ? -16.047 13.648 3.744 1 98 69 TYR B O 1
ATOM 2263 N N . GLN B 1 70 ? -16.016 11.93 2.32 1 98.06 70 GLN B N 1
ATOM 2264 C CA . GLN B 1 70 ? -16.266 10.977 3.396 1 98.06 70 GLN B CA 1
ATOM 2265 C C . GLN B 1 70 ? -15.062 10.859 4.32 1 98.06 70 GLN B C 1
ATOM 2267 O O . GLN B 1 70 ? -15.211 10.695 5.531 1 98.06 70 GLN B O 1
ATOM 2272 N N . ILE B 1 71 ? -13.891 10.969 3.74 1 98.19 71 ILE B N 1
ATOM 2273 C CA . ILE B 1 71 ? -12.664 10.922 4.531 1 98.19 71 ILE B CA 1
ATOM 2274 C C . ILE B 1 71 ? -12.578 12.172 5.414 1 98.19 71 ILE B C 1
ATOM 2276 O O . ILE B 1 71 ? -12.211 12.078 6.586 1 98.19 71 ILE B O 1
ATOM 2280 N N . TRP B 1 72 ? -12.961 13.312 4.805 1 98.12 72 TRP B N 1
ATOM 2281 C CA . TRP B 1 72 ? -13 14.539 5.594 1 98.12 72 TRP B CA 1
ATOM 2282 C C . TRP B 1 72 ? -13.93 14.391 6.793 1 98.12 72 TRP B C 1
ATOM 2284 O O . TRP B 1 72 ? -13.562 14.734 7.918 1 98.12 72 TRP B O 1
ATOM 2294 N N . LEU B 1 73 ? -15.109 13.867 6.52 1 97 73 LEU B N 1
ATOM 2295 C CA . LEU B 1 73 ? -16.125 13.703 7.562 1 97 73 LEU B CA 1
ATOM 2296 C C . LEU B 1 73 ? -15.641 12.734 8.633 1 97 73 LEU B C 1
ATOM 2298 O O . LEU B 1 73 ? -15.812 12.984 9.828 1 97 73 LEU B O 1
ATOM 2302 N N . ALA B 1 74 ? -15.016 11.703 8.211 1 96.94 74 ALA B N 1
ATOM 2303 C CA . ALA B 1 74 ? -14.516 10.719 9.164 1 96.94 74 ALA B CA 1
ATOM 2304 C C . ALA B 1 74 ? -13.438 11.328 10.062 1 96.94 74 ALA B C 1
ATOM 2306 O O . ALA B 1 74 ? -13.422 11.07 11.273 1 96.94 74 ALA B O 1
ATOM 2307 N N . GLY B 1 75 ? -12.508 12.07 9.469 1 97.44 75 GLY B N 1
ATOM 2308 C CA . GLY B 1 75 ? -11.516 12.766 10.258 1 97.44 75 GLY B CA 1
ATOM 2309 C C . GLY B 1 75 ? -12.117 13.742 11.258 1 97.44 75 GLY B C 1
ATOM 2310 O O . GLY B 1 75 ? -11.688 13.805 12.406 1 97.44 75 GLY B O 1
ATOM 2311 N N . LEU B 1 76 ? -13.141 14.438 10.812 1 97.31 76 LEU B N 1
ATOM 2312 C CA . LEU B 1 76 ? -13.812 15.406 11.672 1 97.31 76 LEU B CA 1
ATOM 2313 C C . LEU B 1 76 ? -14.492 14.719 12.844 1 97.31 76 LEU B C 1
ATOM 2315 O O . LEU B 1 76 ? -14.383 15.18 13.984 1 97.31 76 LEU B O 1
ATOM 2319 N N . GLU B 1 77 ? -15.188 13.664 12.56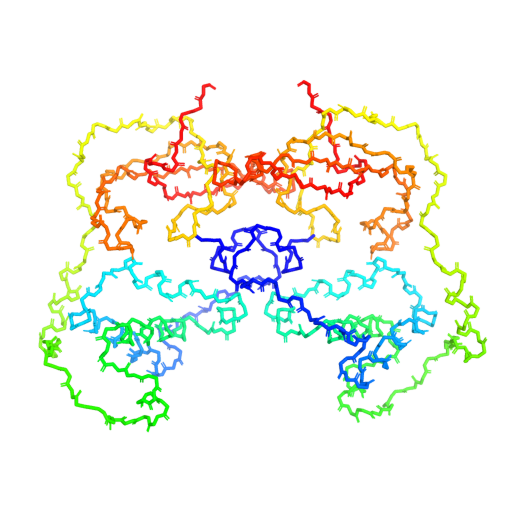2 1 95.94 77 GLU B N 1
ATOM 2320 C CA . GLU B 1 77 ? -15.852 12.906 13.617 1 95.94 77 GLU B CA 1
ATOM 2321 C C . GLU B 1 77 ? -14.859 12.453 14.688 1 95.94 77 GLU B C 1
ATOM 2323 O O . GLU B 1 77 ? -15.133 12.578 15.883 1 95.94 77 GLU B O 1
ATOM 2328 N N . ARG B 1 78 ? -13.781 12 14.234 1 95.69 78 ARG B N 1
ATOM 2329 C CA . ARG B 1 78 ? -12.75 11.547 15.164 1 95.69 78 ARG B CA 1
ATOM 2330 C C . ARG B 1 78 ? -12.258 12.688 16.047 1 95.69 78 ARG B C 1
ATOM 2332 O O . ARG B 1 78 ? -12.172 12.547 17.266 1 95.69 78 ARG B O 1
ATOM 2339 N N . LEU B 1 79 ? -11.953 13.781 15.445 1 96.75 79 LEU B N 1
ATOM 2340 C CA . LEU B 1 79 ? -11.43 14.93 16.172 1 96.75 79 LEU B CA 1
ATOM 2341 C C . LEU B 1 79 ? -12.453 15.453 17.172 1 96.75 79 LEU B C 1
ATOM 2343 O O . LEU B 1 79 ? -12.094 15.789 18.312 1 96.75 79 LEU B O 1
ATOM 2347 N N . MET B 1 80 ? -13.719 15.492 16.766 1 95.25 80 MET B N 1
ATOM 2348 C CA . MET B 1 80 ? -14.773 15.961 17.672 1 95.25 80 MET B CA 1
ATOM 2349 C C . MET B 1 80 ? -14.953 15.008 18.844 1 95.25 80 MET B C 1
ATOM 2351 O O . MET B 1 80 ? -15.117 15.438 19.984 1 95.25 80 MET B O 1
ATOM 2355 N N . ALA B 1 81 ? -14.883 13.758 18.531 1 93.38 81 ALA B N 1
ATOM 2356 C CA . ALA B 1 81 ? -15.031 12.75 19.578 1 93.38 81 ALA B CA 1
ATOM 2357 C C . ALA B 1 81 ? -13.883 12.836 20.594 1 93.38 81 ALA B C 1
ATOM 2359 O O . ALA B 1 81 ? -14.102 12.766 21.797 1 93.38 81 ALA B O 1
ATOM 2360 N N . GLU B 1 82 ? -12.703 12.969 20.125 1 93.31 82 GLU B N 1
ATOM 2361 C CA . GLU B 1 82 ? -11.523 13.062 20.969 1 93.31 82 GLU B CA 1
ATOM 2362 C C . GLU B 1 82 ? -11.617 14.242 21.922 1 93.31 82 GLU B C 1
ATOM 2364 O O . GLU B 1 82 ? -11.047 14.211 23.016 1 93.31 82 GLU B O 1
ATOM 2369 N N . ARG B 1 83 ? -12.383 15.219 21.578 1 92.44 83 ARG B N 1
ATOM 2370 C CA . ARG B 1 83 ? -12.492 16.438 22.375 1 92.44 83 ARG B CA 1
ATOM 2371 C C . ARG B 1 83 ? -13.828 16.484 23.109 1 92.44 83 ARG B C 1
ATOM 2373 O O . ARG B 1 83 ? -14.148 17.5 23.75 1 92.44 83 ARG B O 1
ATOM 2380 N N . GLY B 1 84 ? -14.625 15.508 22.891 1 91.25 84 GLY B N 1
ATOM 2381 C CA . GLY B 1 84 ? -15.906 15.422 23.578 1 91.25 84 GLY B CA 1
ATOM 2382 C C . GLY B 1 84 ? -16.922 16.406 23.047 1 91.25 84 GLY B C 1
ATOM 2383 O O . GLY B 1 84 ? -17.828 16.828 23.766 1 91.25 84 GLY B O 1
ATOM 2384 N N . LEU B 1 85 ? -16.781 16.844 21.859 1 94.06 85 LEU B N 1
ATOM 2385 C CA . LEU B 1 85 ? -17.719 17.797 21.281 1 94.06 85 LEU B CA 1
ATOM 2386 C C . LEU B 1 85 ? -18.969 17.094 20.766 1 94.06 85 LEU B C 1
ATOM 2388 O O . LEU B 1 85 ? -20.078 17.594 20.953 1 94.06 85 LEU B O 1
ATOM 2392 N N . VAL B 1 86 ? -18.797 16.062 20.047 1 93.25 86 VAL B N 1
ATOM 2393 C CA . VAL B 1 86 ? -19.859 15.188 19.578 1 93.25 86 VAL B CA 1
ATOM 2394 C C . VAL B 1 86 ? -19.438 13.727 19.75 1 93.25 86 VAL B C 1
ATOM 2396 O O . VAL B 1 86 ? -18.375 13.32 19.281 1 93.25 86 VAL B O 1
ATOM 2399 N N . THR B 1 87 ? -20.266 12.945 20.391 1 91.88 87 THR B N 1
ATOM 2400 C CA . THR B 1 87 ? -19.922 11.555 20.672 1 91.88 87 THR B CA 1
ATOM 2401 C C . THR B 1 87 ? -20.469 10.633 19.594 1 91.88 87 THR B C 1
ATOM 2403 O O . THR B 1 87 ? -21.312 11.031 18.797 1 91.88 87 THR B O 1
ATOM 2406 N N . SER B 1 88 ? -19.891 9.422 19.547 1 90.38 88 SER B N 1
ATOM 2407 C CA . SER B 1 88 ? -20.312 8.445 18.547 1 90.38 88 SER B CA 1
ATOM 2408 C C . SER B 1 88 ? -21.797 8.109 18.688 1 90.38 88 SER B C 1
ATOM 2410 O O . SER B 1 88 ? -22.484 7.883 17.703 1 90.38 88 SER B O 1
ATOM 2412 N N . ASP B 1 89 ? -22.219 8.055 19.906 1 94.19 89 ASP B N 1
ATOM 2413 C CA . ASP B 1 89 ? -23.625 7.742 20.109 1 94.19 89 ASP B CA 1
ATOM 2414 C C . ASP B 1 89 ? -24.516 8.891 19.641 1 94.19 89 ASP B C 1
ATOM 2416 O O . ASP B 1 89 ? -25.625 8.672 19.156 1 94.19 89 ASP B O 1
ATOM 2420 N N . GLU B 1 90 ? -24.094 10.055 19.844 1 95 90 GLU B N 1
ATOM 2421 C CA . GLU B 1 90 ? -24.828 11.203 19.344 1 95 90 GLU B CA 1
ATOM 2422 C C . GLU B 1 90 ? -24.891 11.195 17.812 1 95 90 GLU B C 1
ATOM 2424 O O . GLU B 1 90 ? -25.922 11.508 17.234 1 95 90 GLU B O 1
ATOM 2429 N N . ILE B 1 91 ? -23.781 10.852 17.203 1 91.81 91 ILE B N 1
ATOM 2430 C CA . ILE B 1 91 ? -23.75 10.742 15.742 1 91.81 91 ILE B CA 1
ATOM 2431 C C . ILE B 1 91 ? -24.75 9.68 15.289 1 91.81 91 ILE B C 1
ATOM 2433 O O . ILE B 1 91 ? -25.531 9.906 14.359 1 91.81 91 ILE B O 1
ATOM 2437 N N . ALA B 1 92 ? -24.719 8.57 15.922 1 93.75 92 ALA B N 1
ATOM 2438 C CA . ALA B 1 92 ? -25.609 7.469 15.578 1 93.75 92 ALA B CA 1
ATOM 2439 C C . ALA B 1 92 ? -27.062 7.875 15.758 1 93.75 92 ALA B C 1
ATOM 2441 O O . ALA B 1 92 ? -27.922 7.504 14.961 1 93.75 92 ALA B O 1
ATOM 2442 N N . ALA B 1 93 ? -27.328 8.648 16.781 1 95.75 93 ALA B N 1
ATOM 2443 C CA . ALA B 1 93 ? -28.688 9.07 17.094 1 95.75 93 ALA B CA 1
ATOM 2444 C C . ALA B 1 93 ? -29.094 10.289 16.281 1 95.75 93 ALA B C 1
ATOM 2446 O O . ALA B 1 93 ? -30.281 10.641 16.219 1 95.75 93 ALA B O 1
ATOM 2447 N N . ALA B 1 94 ? -28.094 10.883 15.695 1 92.25 94 ALA B N 1
ATOM 2448 C CA . ALA B 1 94 ? -28.281 12.086 14.883 1 92.25 94 ALA B CA 1
ATOM 2449 C C . ALA B 1 94 ? -28.938 13.195 15.695 1 92.25 94 ALA B C 1
ATOM 2451 O O . ALA B 1 94 ? -29.766 13.945 15.18 1 92.25 94 ALA B O 1
ATOM 2452 N N . ARG B 1 95 ? -28.766 13.188 16.953 1 94.06 95 ARG B N 1
ATOM 2453 C CA . ARG B 1 95 ? -29.266 14.211 17.859 1 94.06 95 ARG B CA 1
ATOM 2454 C C . ARG B 1 95 ? -28.391 14.32 19.094 1 94.06 95 ARG B C 1
ATOM 2456 O O . ARG B 1 95 ? -27.672 13.375 19.438 1 94.06 95 ARG B O 1
ATOM 2463 N N . PRO B 1 96 ? -28.453 15.562 19.766 1 93.06 96 PRO B N 1
ATOM 2464 C CA . PRO B 1 96 ? -27.703 15.672 21.031 1 93.06 96 PRO B CA 1
ATOM 2465 C C . PRO B 1 96 ? -28.234 14.734 22.109 1 93.06 96 PRO B C 1
ATOM 2467 O O . PRO B 1 96 ? -29.438 14.578 22.266 1 93.06 96 PRO B O 1
ATOM 2470 N N . LEU B 1 97 ? -27.375 14.078 22.766 1 94.69 97 LEU B N 1
ATOM 2471 C CA . LEU B 1 97 ? -27.734 13.172 23.859 1 94.69 97 LEU B CA 1
ATOM 2472 C C . LEU B 1 97 ? -27.094 13.625 25.172 1 94.69 97 LEU B C 1
ATOM 2474 O O . LEU B 1 97 ? -27.562 13.266 26.25 1 94.69 97 LEU B O 1
ATOM 2478 N N . HIS B 1 98 ? -26.016 14.406 25.125 1 93.38 98 HIS B N 1
ATOM 2479 C CA . HIS B 1 98 ? -25.219 14.82 26.281 1 93.38 98 HIS B CA 1
ATOM 2480 C C . HIS B 1 98 ? -25.188 16.344 26.391 1 93.38 98 HIS B C 1
ATOM 2482 O O . HIS B 1 98 ? -25.5 17.047 25.438 1 93.38 98 HIS B O 1
ATOM 2488 N N . PRO B 1 99 ? -24.875 16.812 27.594 1 90.38 99 PRO B N 1
ATOM 2489 C CA . PRO B 1 99 ? -24.766 18.266 27.75 1 90.38 99 PRO B CA 1
ATOM 2490 C C . PRO B 1 99 ? -23.734 18.875 26.797 1 90.38 99 PRO B C 1
ATOM 2492 O O . PRO B 1 99 ? -22.672 18.281 26.562 1 90.38 99 PRO B O 1
ATOM 2495 N N . ARG B 1 100 ? -24.062 19.922 26.266 1 86 100 ARG B N 1
ATOM 2496 C CA . ARG B 1 100 ? -23.188 20.625 25.344 1 86 100 ARG B CA 1
ATOM 2497 C C . ARG B 1 100 ? -21.969 21.188 26.078 1 86 100 ARG B C 1
ATOM 2499 O O . ARG B 1 100 ? -22.078 21.656 27.219 1 86 100 ARG B O 1
ATOM 2506 N N . ARG B 1 101 ? -20.844 21.094 25.453 1 87.56 101 ARG B N 1
ATOM 2507 C CA . ARG B 1 1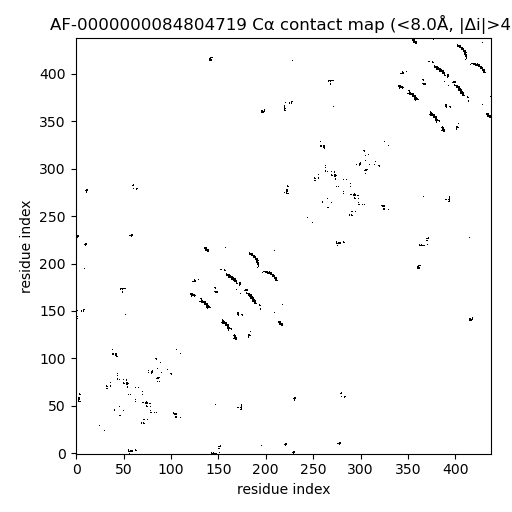01 ? -19.656 21.75 25.969 1 87.56 101 ARG B CA 1
ATOM 2508 C C . ARG B 1 101 ? -19.688 23.25 25.688 1 87.56 101 ARG B C 1
ATOM 2510 O O . ARG B 1 101 ? -20.188 23.672 24.641 1 87.56 101 ARG B O 1
ATOM 2517 N N . ASP B 1 102 ? -19.234 23.953 26.641 1 87.69 102 ASP B N 1
ATOM 2518 C CA . ASP B 1 102 ? -19.125 25.406 26.469 1 87.69 102 ASP B CA 1
ATOM 2519 C C . ASP B 1 102 ? -17.891 25.766 25.641 1 87.69 102 ASP B C 1
ATOM 2521 O O . ASP B 1 102 ? -16.797 25.922 26.203 1 87.69 102 ASP B O 1
ATOM 2525 N N . VAL B 1 103 ? -18 25.766 24.312 1 90.06 103 VAL B N 1
ATOM 2526 C CA . VAL B 1 103 ? -16.906 26.078 23.406 1 90.06 103 VAL B CA 1
ATOM 2527 C C . VAL B 1 103 ? -17.312 27.234 22.484 1 90.06 103 VAL B C 1
ATOM 2529 O O . VAL B 1 103 ? -18.5 27.438 22.219 1 90.06 103 VAL B O 1
ATOM 2532 N N . ALA B 1 104 ? -16.375 28 22.062 1 88 104 ALA B N 1
ATOM 2533 C CA . ALA B 1 104 ? -16.625 29.125 21.156 1 88 104 ALA B CA 1
ATOM 2534 C C . ALA B 1 104 ? -16.797 28.625 19.719 1 88 104 ALA B C 1
ATOM 2536 O O . ALA B 1 104 ? -15.898 28 19.156 1 88 104 ALA B O 1
ATOM 2537 N N . ALA B 1 105 ? -17.984 28.875 19.156 1 86.88 105 ALA B N 1
ATOM 2538 C CA . ALA B 1 105 ? -18.25 28.469 17.766 1 86.88 105 ALA B CA 1
ATOM 2539 C C . ALA B 1 105 ? -17.906 29.594 16.797 1 86.88 105 ALA B C 1
ATOM 2541 O O . ALA B 1 105 ? -17.938 30.781 17.172 1 86.88 105 ALA B O 1
ATOM 2542 N N . LEU B 1 106 ? -17.5 29.297 15.648 1 89.5 106 LEU B N 1
ATOM 2543 C CA . LEU B 1 106 ? -17.328 30.266 14.578 1 89.5 106 LEU B CA 1
ATOM 2544 C C . LEU B 1 106 ? -18.672 30.844 14.133 1 89.5 106 LEU B C 1
ATOM 2546 O O . LEU B 1 106 ? -19.594 30.109 13.812 1 89.5 106 LEU B O 1
ATOM 2550 N N . SER B 1 107 ? -18.781 32.125 14.156 1 90 107 SER B N 1
ATOM 2551 C CA . SER B 1 107 ? -20 32.781 13.703 1 90 107 SER B CA 1
ATOM 2552 C C . SER B 1 107 ? -20.031 32.906 12.188 1 90 107 SER B C 1
ATOM 2554 O O . SER B 1 107 ? -18.984 32.938 11.539 1 90 107 SER B O 1
ATOM 2556 N N . ALA B 1 108 ? -21.203 32.938 11.633 1 90.12 108 ALA B N 1
ATOM 2557 C CA . ALA B 1 108 ? -21.359 33.125 10.195 1 90.12 108 ALA B CA 1
ATOM 2558 C C . ALA B 1 108 ? -20.625 34.344 9.703 1 90.12 108 ALA B C 1
ATOM 2560 O O . ALA B 1 108 ? -20 34.312 8.641 1 90.12 108 ALA B O 1
ATOM 2561 N N . ASP B 1 109 ? -20.703 35.375 10.484 1 93.12 109 ASP B N 1
ATOM 2562 C CA . ASP B 1 109 ? -20.094 36.656 10.102 1 93.12 109 ASP B CA 1
ATOM 2563 C C . ASP B 1 109 ? -18.562 36.562 10.125 1 93.12 109 ASP B C 1
ATOM 2565 O O . ASP B 1 109 ? -17.891 37.312 9.43 1 93.12 109 ASP B O 1
ATOM 2569 N N . ASP B 1 110 ? -18.078 35.656 10.859 1 91.81 110 ASP B N 1
ATOM 2570 C CA . ASP B 1 110 ? -16.641 35.531 11.031 1 91.81 110 ASP B CA 1
ATOM 2571 C C . ASP B 1 110 ? -16.047 34.562 10.016 1 91.81 110 ASP B C 1
ATOM 2573 O O . ASP B 1 110 ? -14.82 34.5 9.875 1 91.81 110 ASP B O 1
ATOM 2577 N N . ALA B 1 111 ? -16.922 33.844 9.375 1 90.81 111 ALA B N 1
ATOM 2578 C CA . ALA B 1 111 ? -16.453 32.781 8.477 1 90.81 111 ALA B CA 1
ATOM 2579 C C . ALA B 1 111 ? -15.609 33.375 7.344 1 90.81 111 ALA B C 1
ATOM 2581 O O . ALA B 1 111 ? -14.484 32.938 7.102 1 90.81 111 ALA B O 1
ATOM 2582 N N . ALA B 1 112 ? -16.094 34.312 6.66 1 91.62 112 ALA B N 1
ATOM 2583 C CA . ALA B 1 112 ? -15.422 34.906 5.5 1 91.62 112 ALA B CA 1
ATOM 2584 C C . ALA B 1 112 ? -14.078 35.5 5.895 1 91.62 112 ALA B C 1
ATOM 2586 O O . ALA B 1 112 ? -13.055 35.25 5.258 1 91.62 112 ALA B O 1
ATOM 2587 N N . PRO B 1 113 ? -14.055 36.344 6.934 1 91.44 113 PRO B N 1
ATOM 2588 C CA . PRO B 1 113 ? -12.758 36.875 7.371 1 91.44 113 PRO B CA 1
ATOM 2589 C C . PRO B 1 113 ? -11.758 35.781 7.73 1 91.44 113 PRO B C 1
ATOM 2591 O O . PRO B 1 113 ? -10.562 35.906 7.445 1 91.44 113 PRO B O 1
ATOM 2594 N N . MET B 1 114 ? -12.227 34.844 8.391 1 88.5 114 MET B N 1
ATOM 2595 C CA . MET B 1 114 ? -11.344 33.719 8.766 1 88.5 114 MET B CA 1
ATOM 2596 C C . MET B 1 114 ? -10.742 33.062 7.531 1 88.5 114 MET B C 1
ATOM 2598 O O . MET B 1 114 ? -9.531 32.844 7.48 1 88.5 114 MET B O 1
ATOM 2602 N N . LEU B 1 115 ? -11.531 32.75 6.543 1 88.44 115 LEU B N 1
ATOM 2603 C CA . LEU B 1 115 ? -11.07 32.094 5.312 1 88.44 115 LEU B CA 1
ATOM 2604 C C . LEU B 1 115 ? -10.102 33 4.559 1 88.44 115 LEU B C 1
ATOM 2606 O O . LEU B 1 115 ? -9.141 32.531 3.953 1 88.44 115 LEU B O 1
ATOM 2610 N N . ALA B 1 116 ? -10.352 34.281 4.652 1 91.31 116 ALA B N 1
ATOM 2611 C CA . ALA B 1 116 ? -9.5 35.25 3.959 1 91.31 116 ALA B CA 1
ATOM 2612 C C . ALA B 1 116 ? -8.125 35.344 4.609 1 91.31 116 ALA B C 1
ATOM 2614 O O . ALA B 1 116 ? -7.121 35.531 3.926 1 91.31 116 ALA B O 1
ATOM 2615 N N . ARG B 1 117 ? -8.07 35.312 5.898 1 88 117 ARG B N 1
ATOM 2616 C CA . ARG B 1 117 ? -6.801 35.375 6.617 1 88 117 ARG B CA 1
ATOM 2617 C C . ARG B 1 117 ? -5.938 34.156 6.301 1 88 117 ARG B C 1
ATOM 2619 O O . ARG B 1 117 ? -4.711 34.25 6.23 1 88 117 ARG B O 1
ATOM 2626 N N . GLY B 1 118 ? -6.531 32.969 6.082 1 84.06 118 GLY B N 1
ATOM 2627 C CA . GLY B 1 118 ? -5.801 31.734 5.832 1 84.06 118 GLY B CA 1
ATOM 2628 C C . GLY B 1 118 ? -5.023 31.25 7.043 1 84.06 118 GLY B C 1
ATOM 2629 O O . GLY B 1 118 ? -5.34 31.609 8.18 1 84.06 118 GLY B O 1
ATOM 2630 N N . ALA B 1 119 ? -4.148 30.297 6.898 1 86.06 119 ALA B N 1
ATOM 2631 C CA . ALA B 1 119 ? -3.299 29.719 7.934 1 86.06 119 ALA B CA 1
ATOM 2632 C C . ALA B 1 119 ? -1.858 29.594 7.449 1 86.06 119 ALA B C 1
ATOM 2634 O O . ALA B 1 119 ? -1.399 28.484 7.137 1 86.06 119 ALA B O 1
ATOM 2635 N N . PRO B 1 120 ? -1.182 30.828 7.383 1 90.75 120 PRO B N 1
ATOM 2636 C CA . PRO B 1 120 ? 0.207 30.766 6.918 1 90.75 120 PRO B CA 1
ATOM 2637 C C . PRO B 1 120 ? 1.055 29.781 7.723 1 90.75 120 PRO B C 1
ATOM 2639 O O . PRO B 1 120 ? 0.902 29.688 8.945 1 90.75 120 PRO B O 1
ATOM 2642 N N . THR B 1 121 ? 1.938 29.047 7.023 1 95.19 121 THR B N 1
ATOM 2643 C CA . THR B 1 121 ? 2.736 28.016 7.676 1 95.19 121 THR B CA 1
ATOM 2644 C C . THR B 1 121 ? 4.195 28.453 7.793 1 95.19 121 THR B C 1
ATOM 2646 O O . THR B 1 121 ? 4.977 27.828 8.508 1 95.19 121 THR B O 1
ATOM 2649 N N . GLU B 1 122 ? 4.602 29.484 7.098 1 97.31 122 GLU B N 1
ATOM 2650 C CA . GLU B 1 122 ? 5.973 29.984 7.156 1 97.31 122 GLU B CA 1
ATOM 2651 C C . GLU B 1 122 ? 6.324 30.469 8.555 1 97.31 122 GLU B C 1
ATOM 2653 O O . GLU B 1 122 ? 5.488 31.062 9.242 1 97.31 122 GLU B O 1
ATOM 2658 N N . ARG B 1 123 ? 7.535 30.203 8.977 1 98.5 123 ARG B N 1
ATOM 2659 C CA . ARG B 1 123 ? 8.086 30.641 10.25 1 98.5 123 ARG B CA 1
ATOM 2660 C C . ARG B 1 123 ? 9.523 31.125 10.086 1 98.5 123 ARG B C 1
ATOM 2662 O O . ARG B 1 123 ? 10.172 30.828 9.078 1 98.5 123 ARG B O 1
ATOM 2669 N N . PRO B 1 124 ? 9.93 31.969 11.055 1 97.56 124 PRO B N 1
ATOM 2670 C CA . PRO B 1 124 ? 11.359 32.281 11.039 1 97.56 124 PRO B CA 1
ATOM 2671 C C . PRO B 1 124 ? 12.242 31.047 11.117 1 97.56 124 PRO B C 1
ATOM 2673 O O . PRO B 1 124 ? 11.93 30.109 11.867 1 97.56 124 PRO B O 1
ATOM 2676 N N . ALA B 1 125 ? 13.297 31.062 10.328 1 96.94 125 ALA B N 1
ATOM 2677 C CA . ALA B 1 125 ? 14.219 29.938 10.328 1 96.94 125 ALA B CA 1
ATOM 2678 C C . ALA B 1 125 ? 14.938 29.828 11.672 1 96.94 125 ALA B C 1
ATOM 2680 O O . ALA B 1 125 ? 15.453 30.812 12.195 1 96.94 125 ALA B O 1
ATOM 2681 N N . PRO B 1 126 ? 14.984 28.625 12.18 1 96.31 126 PRO B N 1
ATOM 2682 C CA . PRO B 1 126 ? 15.641 28.469 13.477 1 96.31 126 PRO B CA 1
ATOM 2683 C C . PRO B 1 126 ? 17.156 28.406 13.367 1 96.31 126 PRO B C 1
ATOM 2685 O O . PRO B 1 126 ? 17.875 28.578 14.359 1 96.31 126 PRO B O 1
ATOM 2688 N N . ALA B 1 127 ? 17.688 28.109 12.25 1 97.38 127 ALA B N 1
ATOM 2689 C CA . ALA B 1 127 ? 19.109 27.953 11.93 1 97.38 127 ALA B CA 1
ATOM 2690 C C . ALA B 1 127 ? 19.344 28.109 10.43 1 97.38 127 ALA B C 1
ATOM 2692 O O . ALA B 1 127 ? 18.406 28.141 9.641 1 97.38 127 ALA B O 1
ATOM 2693 N N . PRO B 1 128 ? 20.594 28.234 10.141 1 97.88 128 PRO B N 1
ATOM 2694 C CA . PRO B 1 128 ? 20.859 28.25 8.703 1 97.88 128 PRO B CA 1
ATOM 2695 C C . PRO B 1 128 ? 20.453 26.953 8.008 1 97.88 128 PRO B C 1
ATOM 2697 O O . PRO B 1 128 ? 20.453 25.891 8.633 1 97.88 128 PRO B O 1
ATOM 2700 N N . ALA B 1 129 ? 20.094 27.094 6.762 1 98.56 129 ALA B N 1
ATOM 2701 C CA . ALA B 1 129 ? 19.719 25.922 5.973 1 98.56 129 ALA B CA 1
ATOM 2702 C C . ALA B 1 129 ? 20.891 24.938 5.863 1 98.56 129 ALA B C 1
ATOM 2704 O O . ALA B 1 129 ? 22.031 25.344 5.641 1 98.56 129 ALA B O 1
ATOM 2705 N N . HIS B 1 130 ? 20.641 23.688 5.961 1 98.38 130 HIS B N 1
ATOM 2706 C CA . HIS B 1 130 ? 21.672 22.656 5.816 1 98.38 130 HIS B CA 1
ATOM 2707 C C . HIS B 1 130 ? 21.969 22.391 4.348 1 98.38 130 HIS B C 1
ATOM 2709 O O . HIS B 1 130 ? 23.078 21.953 4.004 1 98.38 130 HIS B O 1
ATOM 2715 N N . PHE B 1 131 ? 21 22.609 3.482 1 98.75 131 PHE B N 1
ATOM 2716 C CA . PHE B 1 131 ? 21.156 22.25 2.078 1 98.75 131 PHE B CA 1
ATOM 2717 C C . PHE B 1 131 ? 20.875 23.453 1.18 1 98.75 131 PHE B C 1
ATOM 2719 O O . PHE B 1 131 ? 20.125 24.359 1.568 1 98.75 131 PHE B O 1
ATOM 2726 N N . ALA B 1 132 ? 21.438 23.391 0.025 1 98.56 132 ALA B N 1
ATOM 2727 C CA . ALA B 1 132 ? 21.234 24.422 -1.004 1 98.56 132 ALA B CA 1
ATOM 2728 C C . ALA B 1 132 ? 20.734 23.797 -2.301 1 98.56 132 ALA B C 1
ATOM 2730 O O . ALA B 1 132 ? 20.812 22.578 -2.49 1 98.56 132 ALA B O 1
ATOM 2731 N N . ILE B 1 133 ? 20.172 24.641 -3.141 1 98.69 133 ILE B N 1
ATOM 2732 C CA . ILE B 1 133 ? 19.734 24.203 -4.461 1 98.69 133 ILE B CA 1
ATOM 2733 C C . ILE B 1 133 ? 20.891 23.5 -5.176 1 98.69 133 ILE B C 1
ATOM 2735 O O . ILE B 1 133 ? 22.016 24 -5.18 1 98.69 133 ILE B O 1
ATOM 2739 N N . GLY B 1 134 ? 20.609 22.297 -5.699 1 98.62 134 GLY B N 1
ATOM 2740 C CA . GLY B 1 134 ? 21.625 21.531 -6.414 1 98.62 134 GLY B CA 1
ATOM 2741 C C . GLY B 1 134 ? 22.266 20.453 -5.57 1 98.62 134 GLY B C 1
ATOM 2742 O O . GLY B 1 134 ? 22.922 19.547 -6.098 1 98.62 134 GLY B O 1
ATOM 2743 N N . ASP B 1 135 ? 22.156 20.531 -4.258 1 98.69 135 ASP B N 1
ATOM 2744 C CA . ASP B 1 135 ? 22.734 19.531 -3.373 1 98.69 135 ASP B CA 1
ATOM 2745 C C . ASP B 1 135 ? 22.078 18.172 -3.58 1 98.69 135 ASP B C 1
ATOM 2747 O O . ASP B 1 135 ? 20.875 18.078 -3.742 1 98.69 135 ASP B O 1
ATOM 2751 N N . ARG B 1 136 ? 22.922 17.109 -3.607 1 98.75 136 ARG B N 1
ATOM 2752 C CA . ARG B 1 136 ? 22.422 15.75 -3.541 1 98.75 136 ARG B CA 1
ATOM 2753 C C . ARG B 1 136 ? 22.094 15.352 -2.105 1 98.75 136 ARG B C 1
ATOM 2755 O O . ARG B 1 136 ? 22.922 15.531 -1.205 1 98.75 136 ARG B O 1
ATOM 2762 N N . VAL B 1 137 ? 20.906 14.867 -1.911 1 98.88 137 VAL B N 1
ATOM 2763 C CA . VAL B 1 137 ? 20.453 14.469 -0.584 1 98.88 137 VAL B CA 1
ATOM 2764 C C . VAL B 1 137 ? 19.781 13.102 -0.662 1 98.88 137 VAL B C 1
ATOM 2766 O O . VAL B 1 137 ? 19.266 12.719 -1.713 1 98.88 137 VAL B O 1
ATOM 2769 N N . ARG B 1 138 ? 19.812 12.352 0.384 1 98.56 138 ARG B N 1
ATOM 2770 C CA . ARG B 1 138 ? 19.062 11.117 0.534 1 98.56 138 ARG B CA 1
ATOM 2771 C C . ARG B 1 138 ? 17.859 11.312 1.456 1 98.56 138 ARG B C 1
ATOM 2773 O O . ARG B 1 138 ? 18 11.891 2.535 1 98.56 138 ARG B O 1
ATOM 2780 N N . ALA B 1 139 ? 16.688 10.945 0.961 1 98.62 139 ALA B N 1
ATOM 2781 C CA . ALA B 1 139 ? 15.547 10.859 1.882 1 98.62 139 ALA B CA 1
ATOM 2782 C C . ALA B 1 139 ? 15.773 9.766 2.922 1 98.62 139 ALA B C 1
ATOM 2784 O O . ALA B 1 139 ? 16.062 8.617 2.572 1 98.62 139 ALA B O 1
ATOM 2785 N N . ARG B 1 140 ? 15.625 10.117 4.16 1 97.62 140 ARG B N 1
ATOM 2786 C CA . ARG B 1 140 ? 15.938 9.164 5.223 1 97.62 140 ARG B CA 1
ATOM 2787 C C . ARG B 1 140 ? 14.945 8 5.219 1 97.62 140 ARG B C 1
ATOM 2789 O O . ARG B 1 140 ? 13.766 8.188 4.938 1 97.62 140 ARG B O 1
ATOM 2796 N N . ASN B 1 141 ? 15.477 6.828 5.504 1 95.69 141 ASN B N 1
ATOM 2797 C CA . ASN B 1 141 ? 14.641 5.645 5.664 1 95.69 141 ASN B CA 1
ATOM 2798 C C . ASN B 1 141 ? 14.031 5.578 7.059 1 95.69 141 ASN B C 1
ATOM 2800 O O . ASN B 1 141 ? 14.562 4.91 7.945 1 95.69 141 ASN B O 1
ATOM 2804 N N . ILE B 1 142 ? 12.906 6.23 7.223 1 94.56 142 ILE B N 1
ATOM 2805 C CA . ILE B 1 142 ? 12.227 6.305 8.508 1 94.56 142 ILE B CA 1
ATOM 2806 C C . ILE B 1 142 ? 10.82 5.707 8.391 1 94.56 142 ILE B C 1
ATOM 2808 O O . ILE B 1 142 ? 10.195 5.793 7.332 1 94.56 142 ILE B O 1
ATOM 2812 N N . HIS B 1 143 ? 10.328 5.16 9.484 1 92.25 143 HIS B N 1
ATOM 2813 C CA . HIS B 1 143 ? 9 4.543 9.523 1 92.25 143 HIS B CA 1
ATOM 2814 C C . HIS B 1 143 ? 8.289 4.859 10.836 1 92.25 143 HIS B C 1
ATOM 2816 O O . HIS B 1 143 ? 7.992 3.955 11.625 1 92.25 143 HIS B O 1
ATOM 2822 N N . PRO B 1 144 ? 8.023 6.082 11.062 1 89.31 144 PRO B N 1
ATOM 2823 C CA . PRO B 1 144 ? 7.352 6.445 12.312 1 89.31 144 PRO B CA 1
ATOM 2824 C C . PRO B 1 144 ? 5.918 5.922 12.383 1 89.31 144 PRO B C 1
ATOM 2826 O O . PRO B 1 144 ? 5.262 5.75 11.352 1 89.31 144 PRO B O 1
ATOM 2829 N N . HIS B 1 145 ? 5.418 5.699 13.578 1 85.62 145 HIS B N 1
ATOM 2830 C CA . HIS B 1 145 ? 4.027 5.309 13.781 1 85.62 145 HIS B CA 1
ATOM 2831 C C . HIS B 1 145 ? 3.104 6.52 13.742 1 85.62 145 HIS B C 1
ATOM 2833 O O . HIS B 1 145 ? 1.88 6.371 13.703 1 85.62 145 HIS B O 1
ATOM 2839 N N . THR B 1 146 ? 3.691 7.598 13.734 1 90.25 146 THR B N 1
ATOM 2840 C CA . THR B 1 146 ? 2.955 8.852 13.766 1 90.25 146 THR B CA 1
ATOM 2841 C C . THR B 1 146 ? 2.934 9.5 12.383 1 90.25 146 THR B C 1
ATOM 2843 O O . THR B 1 146 ? 3.307 8.875 11.391 1 90.25 146 THR B O 1
ATOM 2846 N N . HIS B 1 147 ? 2.4 10.688 12.328 1 94.38 147 HIS B N 1
ATOM 2847 C CA . HIS B 1 147 ? 2.244 11.43 11.086 1 94.38 147 HIS B CA 1
ATOM 2848 C C . HIS B 1 147 ? 3.598 11.719 10.438 1 94.38 147 HIS B C 1
ATOM 2850 O O . HIS B 1 147 ? 4.559 12.055 11.133 1 94.38 147 HIS B O 1
ATOM 2856 N N . THR B 1 148 ? 3.705 11.531 9.188 1 95.75 148 THR B N 1
ATOM 2857 C CA . THR B 1 148 ? 4.848 11.977 8.398 1 95.75 148 THR B CA 1
ATOM 2858 C C . THR B 1 148 ? 4.402 12.438 7.012 1 95.75 148 THR B C 1
ATOM 2860 O O . THR B 1 148 ? 3.393 11.953 6.488 1 95.75 148 THR B O 1
ATOM 2863 N N . ARG B 1 149 ? 5.172 13.352 6.496 1 97 149 ARG B N 1
ATOM 2864 C CA . ARG B 1 149 ? 4.867 13.828 5.152 1 97 149 ARG B CA 1
ATOM 2865 C C . ARG B 1 149 ? 5.883 13.297 4.141 1 97 149 ARG B C 1
ATOM 2867 O O . ARG B 1 149 ? 5.805 13.617 2.953 1 97 149 ARG B O 1
ATOM 2874 N N . LEU B 1 150 ? 6.828 12.531 4.645 1 97.44 150 LEU B N 1
ATOM 2875 C CA . LEU B 1 150 ? 7.777 11.93 3.715 1 97.44 150 LEU B CA 1
ATOM 2876 C C . LEU B 1 150 ? 7.207 10.648 3.111 1 97.44 150 LEU B C 1
ATOM 2878 O O . LEU B 1 150 ? 7.047 9.641 3.809 1 97.44 150 LEU B O 1
ATOM 2882 N N . PRO B 1 151 ? 6.992 10.695 1.811 1 96.62 151 PRO B N 1
ATOM 2883 C CA . PRO B 1 151 ? 6.438 9.477 1.213 1 96.62 151 PRO B CA 1
ATOM 2884 C C . PRO B 1 151 ? 7.391 8.281 1.306 1 96.62 151 PRO B C 1
ATOM 2886 O O . PRO B 1 151 ? 8.602 8.453 1.174 1 96.62 151 PRO B O 1
ATOM 2889 N N . ARG B 1 152 ? 6.824 7.168 1.458 1 94.19 152 ARG B N 1
ATOM 2890 C CA . ARG B 1 152 ? 7.609 5.949 1.651 1 94.19 152 ARG B CA 1
ATOM 2891 C C . ARG B 1 152 ? 8.453 5.641 0.421 1 94.19 152 ARG B C 1
ATOM 2893 O O . ARG B 1 152 ? 9.586 5.164 0.541 1 94.19 152 ARG B O 1
ATOM 2900 N N . TYR B 1 153 ? 7.969 5.941 -0.756 1 94 153 TYR B N 1
ATOM 2901 C CA . TYR B 1 153 ? 8.594 5.461 -1.983 1 94 153 TYR B CA 1
ATOM 2902 C C . TYR B 1 153 ? 9.867 6.234 -2.285 1 94 153 TYR B C 1
ATOM 2904 O O . TYR B 1 153 ? 10.672 5.812 -3.117 1 94 153 TYR B O 1
ATOM 2912 N N . VAL B 1 154 ? 10.086 7.312 -1.623 1 97.19 154 VAL B N 1
ATOM 2913 C CA . VAL B 1 154 ? 11.32 8.039 -1.899 1 97.19 154 VAL B CA 1
ATOM 2914 C C . VAL B 1 154 ? 12.352 7.738 -0.812 1 97.19 154 VAL B C 1
ATOM 2916 O O . VAL B 1 154 ? 13.531 8.086 -0.951 1 97.19 154 VAL B O 1
ATOM 2919 N N . ARG B 1 155 ? 11.945 7.117 0.257 1 96.62 155 ARG B N 1
ATOM 2920 C CA . ARG B 1 155 ? 12.844 6.887 1.385 1 96.62 155 ARG B CA 1
ATOM 2921 C C . ARG B 1 155 ? 14 5.973 0.991 1 96.62 155 ARG B C 1
ATOM 2923 O O . ARG B 1 155 ? 13.789 4.961 0.318 1 96.62 155 ARG B O 1
ATOM 2930 N N . GLY B 1 156 ? 15.156 6.398 1.394 1 95.69 156 GLY B N 1
ATOM 2931 C CA . GLY B 1 156 ? 16.359 5.664 1.062 1 95.69 156 GLY B CA 1
ATOM 2932 C C . GLY B 1 156 ? 16.969 6.074 -0.268 1 95.69 156 GLY B C 1
ATOM 2933 O O . GLY B 1 156 ? 18.094 5.688 -0.592 1 95.69 156 GLY B O 1
ATOM 2934 N N . HIS B 1 157 ? 16.312 6.883 -1.032 1 97.12 157 HIS B N 1
ATOM 2935 C CA . HIS B 1 157 ? 16.766 7.215 -2.375 1 97.12 157 HIS B CA 1
ATOM 2936 C C . HIS B 1 157 ? 17.406 8.602 -2.412 1 97.12 157 HIS B C 1
ATOM 2938 O O . HIS B 1 157 ? 17.109 9.445 -1.561 1 97.12 157 HIS B O 1
ATOM 2944 N N . VAL B 1 158 ? 18.188 8.766 -3.363 1 98.25 158 VAL B N 1
ATOM 2945 C CA . VAL B 1 158 ? 18.922 10.016 -3.529 1 98.25 158 VAL B CA 1
ATOM 2946 C C . VAL B 1 158 ? 18.203 10.914 -4.539 1 98.25 158 VAL B C 1
ATOM 2948 O O . VAL B 1 158 ? 17.766 10.438 -5.59 1 98.25 158 VAL B O 1
ATOM 2951 N N . GLY B 1 159 ? 18 12.117 -4.176 1 98.62 159 GLY B N 1
ATOM 2952 C CA . GLY B 1 159 ? 17.484 13.156 -5.051 1 98.62 159 GLY B CA 1
ATOM 2953 C C . GLY B 1 159 ? 18.328 14.414 -5.043 1 98.62 159 GLY B C 1
ATOM 2954 O O . GLY B 1 159 ? 19.469 14.406 -4.559 1 98.62 159 GLY B O 1
ATOM 2955 N N . VAL B 1 160 ? 17.797 15.469 -5.66 1 98.81 160 VAL B N 1
ATOM 2956 C CA . VAL B 1 160 ? 18.5 16.75 -5.754 1 98.81 160 VAL B CA 1
ATOM 2957 C C . VAL B 1 160 ? 17.578 17.875 -5.27 1 98.81 160 VAL B C 1
ATOM 2959 O O . VAL B 1 160 ? 16.406 17.938 -5.648 1 98.81 160 VAL B O 1
ATOM 2962 N N . VAL B 1 161 ? 18.141 18.734 -4.461 1 98.94 161 VAL B N 1
ATOM 2963 C CA . VAL B 1 161 ? 17.375 19.891 -4.012 1 98.94 161 VAL B CA 1
ATOM 2964 C C . VAL B 1 161 ? 17.125 20.828 -5.188 1 98.94 161 VAL B C 1
ATOM 2966 O O . VAL B 1 161 ? 18.062 21.344 -5.805 1 98.94 161 VAL B O 1
ATOM 2969 N N . GLU B 1 162 ? 15.93 21.031 -5.449 1 98.88 162 GLU B N 1
ATOM 2970 C CA . GLU B 1 162 ? 15.555 21.875 -6.57 1 98.88 162 GLU B CA 1
ATOM 2971 C C . GLU B 1 162 ? 15.117 23.266 -6.094 1 98.88 162 GLU B C 1
ATOM 2973 O O . GLU B 1 162 ? 15.32 24.266 -6.785 1 98.88 162 GLU B O 1
ATOM 2978 N N . LEU B 1 163 ? 14.438 23.312 -4.984 1 98.81 163 LEU B N 1
ATOM 2979 C CA . LEU B 1 163 ? 13.953 24.562 -4.418 1 98.81 163 LEU B CA 1
ATOM 2980 C C . LEU B 1 163 ? 14.156 24.594 -2.908 1 98.81 163 LEU B C 1
ATOM 2982 O O . LEU B 1 163 ? 14.148 23.547 -2.258 1 98.81 163 LEU B O 1
ATOM 2986 N N . VAL B 1 164 ? 14.336 25.766 -2.395 1 98.75 164 VAL B N 1
ATOM 2987 C CA . VAL B 1 164 ? 14.344 26.047 -0.962 1 98.75 164 VAL B CA 1
ATOM 2988 C C . VAL B 1 164 ? 13.195 26.984 -0.608 1 98.75 164 VAL B C 1
ATOM 2990 O O . VAL B 1 164 ? 13.172 28.141 -1.046 1 98.75 164 VAL B O 1
ATOM 2993 N N . HIS B 1 165 ? 12.312 26.562 0.212 1 98.38 165 HIS B N 1
ATOM 2994 C CA . HIS B 1 165 ? 11.07 27.297 0.441 1 98.38 165 HIS B CA 1
ATOM 2995 C C . HIS B 1 165 ? 11.188 28.219 1.653 1 98.38 165 HIS B C 1
ATOM 2997 O O . HIS B 1 165 ? 10.344 29.078 1.865 1 98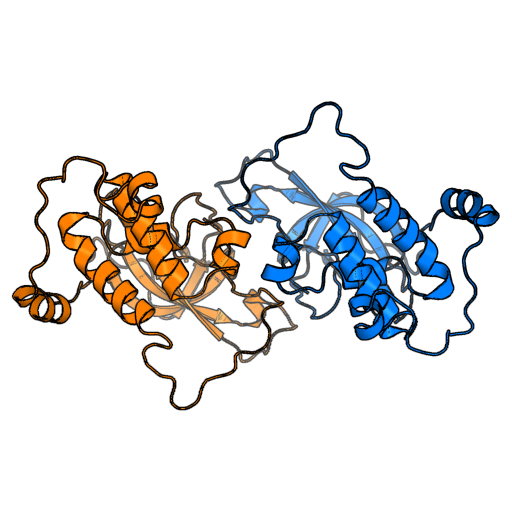.38 165 HIS B O 1
ATOM 3003 N N . GLY B 1 166 ? 12.258 28.031 2.42 1 98.38 166 GLY B N 1
ATOM 3004 C CA . GLY B 1 166 ? 12.305 28.656 3.734 1 98.38 166 GLY B CA 1
ATOM 3005 C C . GLY B 1 166 ? 11.875 27.719 4.848 1 98.38 166 GLY B C 1
ATOM 3006 O O . GLY B 1 166 ? 11.789 26.5 4.652 1 98.38 166 GLY B O 1
ATOM 3007 N N . ALA B 1 167 ? 11.633 28.281 6.039 1 98.69 167 ALA B N 1
ATOM 3008 C CA . ALA B 1 167 ? 11.234 27.469 7.184 1 98.69 167 ALA B CA 1
ATOM 3009 C C . ALA B 1 167 ? 9.719 27.453 7.348 1 98.69 167 ALA B C 1
ATOM 3011 O O . ALA B 1 167 ? 9.055 28.484 7.188 1 98.69 167 ALA B O 1
ATOM 3012 N N . HIS B 1 168 ? 9.211 26.297 7.637 1 98.62 168 HIS B N 1
ATOM 3013 C CA . HIS B 1 168 ? 7.777 26.094 7.812 1 98.62 168 HIS B CA 1
ATOM 3014 C C . HIS B 1 168 ? 7.492 25.188 9.008 1 98.62 168 HIS B C 1
ATOM 3016 O O . HIS B 1 168 ? 8.383 24.484 9.484 1 98.62 168 HIS B O 1
ATOM 3022 N N . ILE B 1 169 ? 6.246 25.25 9.469 1 98.56 169 ILE B N 1
ATOM 3023 C CA . ILE B 1 169 ? 5.773 24.344 10.516 1 98.56 169 ILE B CA 1
ATOM 3024 C C . ILE B 1 169 ? 6.074 22.906 10.117 1 98.56 169 ILE B C 1
ATOM 3026 O O . ILE B 1 169 ? 5.875 22.516 8.969 1 98.56 169 ILE B O 1
ATOM 3030 N N . PHE B 1 170 ? 6.648 22.141 11.094 1 98.44 170 PHE B N 1
ATOM 3031 C CA . PHE B 1 170 ? 6.918 20.734 10.883 1 98.44 170 PHE B CA 1
ATOM 3032 C C . PHE B 1 170 ? 5.684 19.891 11.188 1 98.44 170 PHE B C 1
ATOM 3034 O O . PHE B 1 170 ? 5.293 19.75 12.352 1 98.44 170 PHE B O 1
ATOM 3041 N N . PRO B 1 171 ? 5.043 19.25 10.125 1 97.75 171 PRO B N 1
ATOM 3042 C CA . PRO B 1 171 ? 3.752 18.578 10.305 1 97.75 171 PRO B CA 1
ATOM 3043 C C . PRO B 1 171 ? 3.814 17.438 11.312 1 97.75 171 PRO B C 1
ATOM 3045 O O . PRO B 1 171 ? 2.838 17.172 12.016 1 97.75 171 PRO B O 1
ATOM 3048 N N . ASP B 1 172 ? 4.93 16.75 11.422 1 97.56 172 ASP B N 1
ATOM 3049 C CA . ASP B 1 172 ? 5.047 15.578 12.273 1 97.56 172 ASP B CA 1
ATOM 3050 C C . ASP B 1 172 ? 4.848 15.93 13.742 1 97.56 172 ASP B C 1
ATOM 3052 O O . ASP B 1 172 ? 4.031 15.32 14.43 1 97.56 172 ASP B O 1
ATOM 3056 N N . SER B 1 173 ? 5.59 16.922 14.219 1 97.69 173 SER B N 1
ATOM 3057 C CA . SER B 1 173 ? 5.449 17.375 15.602 1 97.69 173 SER B CA 1
ATOM 3058 C C . SER B 1 173 ? 4.109 18.062 15.828 1 97.69 173 SER B C 1
ATOM 3060 O O . SER B 1 173 ? 3.473 17.875 16.859 1 97.69 173 SER B O 1
ATOM 3062 N N . HIS B 1 174 ? 3.697 18.844 14.836 1 97.88 174 HIS B N 1
ATOM 3063 C CA . HIS B 1 174 ? 2.473 19.625 14.93 1 97.88 174 HIS B CA 1
ATOM 3064 C C . HIS B 1 174 ? 1.248 18.719 15.047 1 97.88 174 HIS B C 1
ATOM 3066 O O . HIS B 1 174 ? 0.324 19.016 15.805 1 97.88 174 HIS B O 1
ATOM 3072 N N . ALA B 1 175 ? 1.248 17.609 14.344 1 97.31 175 ALA B N 1
ATOM 3073 C CA . ALA B 1 175 ? 0.143 16.656 14.367 1 97.31 175 ALA B CA 1
ATOM 3074 C C . ALA B 1 175 ? 0.017 15.992 15.734 1 97.31 175 ALA B C 1
ATOM 3076 O O . ALA B 1 175 ? -1.077 15.594 16.141 1 97.31 175 ALA B O 1
ATOM 3077 N N . LEU B 1 176 ? 1.126 15.953 16.438 1 96.25 176 LEU B N 1
ATOM 3078 C CA . LEU B 1 176 ? 1.156 15.289 17.734 1 96.25 176 LEU B CA 1
ATOM 3079 C C . LEU B 1 176 ? 0.86 16.281 18.859 1 96.25 176 LEU B C 1
ATOM 3081 O O . LEU B 1 176 ? 0.776 15.891 20.031 1 96.25 176 LEU B O 1
ATOM 3085 N N . GLY B 1 177 ? 0.73 17.5 18.5 1 96.12 177 GLY B N 1
ATOM 3086 C CA . GLY B 1 177 ? 0.564 18.531 19.516 1 96.12 177 GLY B CA 1
ATOM 3087 C C . GLY B 1 177 ? 1.851 18.844 20.266 1 96.12 177 GLY B C 1
ATOM 3088 O O . GLY B 1 177 ? 1.818 19.344 21.391 1 96.12 177 GLY B O 1
ATOM 3089 N N . ALA B 1 178 ? 3.004 18.562 19.688 1 96.94 178 ALA B N 1
ATOM 3090 C CA . ALA B 1 178 ? 4.305 18.75 20.328 1 96.94 178 ALA B CA 1
ATOM 3091 C C . ALA B 1 178 ? 4.938 20.078 19.891 1 96.94 178 ALA B C 1
ATOM 3093 O O . ALA B 1 178 ? 6.156 20.234 19.969 1 96.94 178 ALA B O 1
ATOM 3094 N N . GLY B 1 179 ? 4.094 20.984 19.344 1 97.12 179 GLY B N 1
ATOM 3095 C CA . GLY B 1 179 ? 4.566 22.281 18.922 1 97.12 179 GLY B CA 1
ATOM 3096 C C . GLY B 1 179 ? 4.832 22.359 17.422 1 97.12 179 GLY B C 1
ATOM 3097 O O . GLY B 1 179 ? 4.77 21.344 16.734 1 97.12 179 GLY B O 1
ATOM 3098 N N . GLU B 1 180 ? 5.129 23.562 16.938 1 97.88 180 GLU B N 1
ATOM 3099 C CA . GLU B 1 180 ? 5.285 23.797 15.508 1 97.88 180 GLU B CA 1
ATOM 3100 C C . GLU B 1 180 ? 6.645 23.312 15.016 1 97.88 180 GLU B C 1
ATOM 3102 O O . GLU B 1 180 ? 6.75 22.766 13.914 1 97.88 180 GLU B O 1
ATOM 3107 N N . GLN B 1 181 ? 7.73 23.469 15.82 1 97.94 181 GLN B N 1
ATOM 3108 C CA . GLN B 1 181 ? 9.102 23.047 15.539 1 97.94 181 GLN B CA 1
ATOM 3109 C C . GLN B 1 181 ? 9.469 23.312 14.078 1 97.94 181 GLN B C 1
ATOM 3111 O O . GLN B 1 181 ? 9.75 22.391 13.32 1 97.94 181 GLN B O 1
ATOM 3116 N N . PRO B 1 182 ? 9.484 24.562 13.711 1 98.44 182 PRO B N 1
ATOM 3117 C CA . PRO B 1 182 ? 9.719 24.922 12.305 1 98.44 182 PRO B CA 1
ATOM 3118 C C . PRO B 1 182 ? 11.047 24.375 11.781 1 98.44 182 PRO B C 1
ATOM 3120 O O . PRO B 1 182 ? 12.039 24.344 12.508 1 98.44 182 PRO B O 1
ATOM 3123 N N . GLN B 1 183 ? 11.039 23.922 10.492 1 98.44 183 GLN B N 1
ATOM 3124 C CA . GLN B 1 183 ? 12.203 23.406 9.773 1 98.44 183 GLN B CA 1
ATOM 3125 C C . GLN B 1 183 ? 12.266 23.984 8.359 1 98.44 183 GLN B C 1
ATOM 3127 O O . GLN B 1 183 ? 11.234 24.375 7.793 1 98.44 183 GLN B O 1
ATOM 3132 N N . TRP B 1 184 ? 13.477 23.969 7.891 1 98.81 184 TRP B N 1
ATOM 3133 C CA . TRP 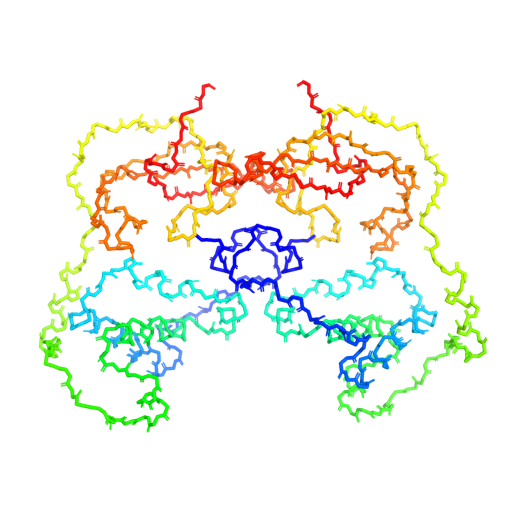B 1 184 ? 13.633 24.281 6.473 1 98.81 184 TRP B CA 1
ATOM 3134 C C . TRP B 1 184 ? 12.898 23.25 5.613 1 98.81 184 TRP B C 1
ATOM 3136 O O . TRP B 1 184 ? 12.938 22.047 5.898 1 98.81 184 TRP B O 1
ATOM 3146 N N . LEU B 1 185 ? 12.219 23.734 4.598 1 98.88 185 LEU B N 1
ATOM 3147 C CA . LEU B 1 185 ? 11.477 22.922 3.641 1 98.88 185 LEU B CA 1
ATOM 3148 C C . LEU B 1 185 ? 12.102 23.016 2.252 1 98.88 185 LEU B C 1
ATOM 3150 O O . LEU B 1 185 ? 12.391 24.109 1.76 1 98.88 185 LEU B O 1
ATOM 3154 N N . TYR B 1 186 ? 12.328 21.906 1.647 1 98.94 186 TYR B N 1
ATOM 3155 C CA . TYR B 1 186 ? 12.953 21.812 0.333 1 98.94 186 TYR B CA 1
ATOM 3156 C C . TYR B 1 186 ? 12.055 21.047 -0.642 1 98.94 186 TYR B C 1
ATOM 3158 O O . TYR B 1 186 ? 11.312 20.156 -0.243 1 98.94 186 TYR B O 1
ATOM 3166 N N . THR B 1 187 ? 12.102 21.438 -1.882 1 98.94 187 THR B N 1
ATOM 3167 C CA . THR B 1 187 ? 11.672 20.516 -2.924 1 98.94 187 THR B CA 1
ATOM 3168 C C . THR B 1 187 ? 12.836 19.656 -3.402 1 98.94 187 THR B C 1
ATOM 3170 O O . THR B 1 187 ? 13.852 20.172 -3.857 1 98.94 187 THR B O 1
ATOM 3173 N N . VAL B 1 188 ? 12.688 18.391 -3.225 1 98.94 188 VAL B N 1
ATOM 3174 C CA . VAL B 1 188 ? 13.68 17.438 -3.707 1 98.94 188 VAL B CA 1
ATOM 3175 C C . VAL B 1 188 ? 13.133 16.688 -4.918 1 98.94 188 VAL B C 1
ATOM 3177 O O . VAL B 1 188 ? 12.008 16.188 -4.887 1 98.94 188 VAL B O 1
ATOM 3180 N N . THR B 1 189 ? 13.922 16.641 -5.961 1 98.81 189 THR B N 1
ATOM 3181 C CA . THR B 1 189 ? 13.516 15.922 -7.164 1 98.81 189 THR B CA 1
ATOM 3182 C C . THR B 1 189 ? 14.266 14.594 -7.281 1 98.81 189 THR B C 1
ATOM 3184 O O . THR B 1 189 ? 15.477 14.531 -7.066 1 98.81 189 THR B O 1
ATOM 3187 N N . PHE B 1 190 ? 13.523 13.578 -7.598 1 98.38 190 PHE B N 1
ATOM 3188 C CA . PHE B 1 190 ? 14.047 12.234 -7.801 1 98.38 190 PHE B CA 1
ATOM 3189 C C . PHE B 1 190 ? 13.844 11.789 -9.242 1 98.38 190 PHE B C 1
ATOM 3191 O O . PHE B 1 190 ? 12.766 11.969 -9.812 1 98.38 190 PHE B O 1
ATOM 3198 N N . ASP B 1 191 ? 14.875 11.195 -9.812 1 97 191 ASP B N 1
ATOM 3199 C CA . ASP B 1 191 ? 14.734 10.57 -11.125 1 97 191 ASP B CA 1
ATOM 3200 C C . ASP B 1 191 ? 13.805 9.359 -11.055 1 97 191 ASP B C 1
ATOM 3202 O O . ASP B 1 191 ? 13.867 8.578 -10.102 1 97 191 ASP B O 1
ATOM 3206 N N . GLY B 1 192 ? 12.961 9.25 -12.102 1 95.12 192 GLY B N 1
ATOM 3207 C CA . GLY B 1 192 ? 12.07 8.094 -12.164 1 95.12 192 GLY B CA 1
ATOM 3208 C C . GLY B 1 192 ? 12.805 6.773 -12.055 1 95.12 192 GLY B C 1
ATOM 3209 O O . GLY B 1 192 ? 12.375 5.875 -11.328 1 95.12 192 GLY B O 1
ATOM 3210 N N . ARG B 1 193 ? 13.93 6.645 -12.711 1 94.19 193 ARG B N 1
ATOM 3211 C CA . ARG B 1 193 ? 14.688 5.398 -12.703 1 94.19 193 ARG B CA 1
ATOM 3212 C C . ARG B 1 193 ? 15.297 5.137 -11.336 1 94.19 193 ARG B C 1
ATOM 3214 O O . ARG B 1 193 ? 15.477 3.982 -10.938 1 94.19 193 ARG B O 1
ATOM 3221 N N . GLU B 1 194 ? 15.625 6.223 -10.609 1 94.25 194 GLU B N 1
ATOM 3222 C CA . GLU B 1 194 ? 16.078 6.074 -9.234 1 94.25 194 GLU B CA 1
ATOM 3223 C C . GLU B 1 194 ? 15.023 5.391 -8.367 1 94.25 194 GLU B C 1
ATOM 3225 O O . GLU B 1 194 ? 15.336 4.508 -7.574 1 94.25 194 GLU B O 1
ATOM 3230 N N . LEU B 1 195 ? 13.812 5.754 -8.578 1 95 195 LEU B N 1
ATOM 3231 C CA . LEU B 1 195 ? 12.727 5.277 -7.719 1 95 195 LEU B CA 1
ATOM 3232 C C . LEU B 1 195 ? 12.188 3.939 -8.219 1 95 195 LEU B C 1
ATOM 3234 O O . LEU B 1 195 ? 11.875 3.057 -7.418 1 95 195 LEU B O 1
ATOM 3238 N N . TRP B 1 196 ? 12.117 3.748 -9.57 1 93.12 196 TRP B N 1
ATOM 3239 C CA . TRP B 1 196 ? 11.312 2.643 -10.078 1 93.12 196 TRP B CA 1
ATOM 3240 C C . TRP B 1 196 ? 12.133 1.761 -11.016 1 93.12 196 TRP B C 1
ATOM 3242 O O . TRP B 1 196 ? 11.602 0.821 -11.617 1 93.12 196 TRP B O 1
ATOM 3252 N N . GLY B 1 197 ? 13.375 2.055 -11.141 1 92.06 197 GLY B N 1
ATOM 3253 C CA . GLY B 1 197 ? 14.242 1.221 -11.969 1 92.06 197 GLY B CA 1
ATOM 3254 C C . GLY B 1 197 ? 14.039 1.44 -13.453 1 92.06 197 GLY B C 1
ATOM 3255 O O . GLY B 1 197 ? 13.5 2.471 -13.867 1 92.06 197 GLY B O 1
ATOM 3256 N N . ASP B 1 198 ? 14.43 0.461 -14.227 1 90.12 198 ASP B N 1
ATOM 3257 C CA . ASP B 1 198 ? 14.523 0.607 -15.672 1 90.12 198 ASP B CA 1
ATOM 3258 C C . ASP B 1 198 ? 13.141 0.532 -16.312 1 90.12 198 ASP B C 1
ATOM 3260 O O . ASP B 1 198 ? 12.969 0.907 -17.484 1 90.12 198 ASP B O 1
ATOM 3264 N N . ASP B 1 199 ? 12.211 0.134 -15.594 1 84.5 199 ASP B N 1
ATOM 3265 C CA . ASP B 1 199 ? 10.852 0.01 -16.109 1 84.5 199 ASP B CA 1
ATOM 3266 C C . ASP B 1 199 ? 10.18 1.377 -16.219 1 84.5 199 ASP B C 1
ATOM 3268 O O . ASP B 1 199 ? 9.141 1.513 -16.875 1 84.5 199 ASP B O 1
ATOM 3272 N N . CYS B 1 200 ? 10.828 2.367 -15.641 1 88.38 200 CYS B N 1
ATOM 3273 C CA . CYS B 1 200 ? 10.219 3.691 -15.578 1 88.38 200 CYS B CA 1
ATOM 3274 C C . CYS B 1 200 ? 10.648 4.547 -16.766 1 88.38 200 CYS B C 1
ATOM 3276 O O . CYS B 1 200 ? 11.742 4.375 -17.297 1 88.38 200 CYS B O 1
ATOM 3278 N N . ASP B 1 201 ? 9.758 5.473 -17.234 1 89.81 201 ASP B N 1
ATOM 3279 C CA . ASP B 1 201 ? 10.109 6.504 -18.203 1 89.81 201 ASP B CA 1
ATOM 3280 C C . ASP B 1 201 ? 11.312 7.312 -17.719 1 89.81 201 ASP B C 1
ATOM 3282 O O . ASP B 1 201 ? 11.266 7.945 -16.656 1 89.81 201 ASP B O 1
ATOM 3286 N N . PRO B 1 202 ? 12.375 7.227 -18.453 1 89.19 202 PRO B N 1
ATOM 3287 C CA . PRO B 1 202 ? 13.602 7.887 -18 1 89.19 202 PRO B CA 1
ATOM 3288 C C . PRO B 1 202 ? 13.453 9.398 -17.875 1 89.19 202 PRO B C 1
ATOM 3290 O O . PRO B 1 202 ? 14.289 10.062 -17.25 1 89.19 202 PRO B O 1
ATOM 3293 N N . SER B 1 203 ? 12.43 9.953 -18.453 1 94.31 203 SER B N 1
ATOM 3294 C CA . SER B 1 203 ? 12.234 11.398 -18.406 1 94.31 203 SER B CA 1
ATOM 3295 C C . SER B 1 203 ? 11.406 11.812 -17.203 1 94.31 203 SER B C 1
ATOM 3297 O O . SER B 1 203 ? 11.281 13 -16.906 1 94.31 203 SER B O 1
ATOM 3299 N N . LEU B 1 204 ? 10.922 10.828 -16.547 1 94.69 204 LEU B N 1
ATOM 3300 C CA . LEU B 1 204 ? 10.047 11.117 -15.414 1 94.69 204 LEU B CA 1
ATOM 3301 C C . LEU B 1 204 ? 10.852 11.617 -14.227 1 94.69 204 LEU B C 1
ATOM 3303 O O . LEU B 1 204 ? 11.898 11.055 -13.891 1 94.69 204 LEU B O 1
ATOM 3307 N N . ARG B 1 205 ? 10.398 12.688 -13.672 1 96.88 205 ARG B N 1
ATOM 3308 C CA . ARG B 1 205 ? 10.906 13.188 -12.398 1 96.88 205 ARG B CA 1
ATOM 3309 C C . ARG B 1 205 ? 9.781 13.352 -11.383 1 96.88 205 ARG B C 1
ATOM 3311 O O . ARG B 1 205 ? 8.68 13.773 -11.734 1 96.88 205 ARG B O 1
ATOM 3318 N N . ILE B 1 206 ? 10.125 13.008 -10.148 1 97.5 206 ILE B N 1
ATOM 3319 C CA . ILE B 1 206 ? 9.18 13.164 -9.047 1 97.5 206 ILE B CA 1
ATOM 3320 C C . ILE B 1 206 ? 9.688 14.234 -8.078 1 97.5 206 ILE B C 1
ATOM 3322 O O . ILE B 1 206 ? 10.828 14.164 -7.617 1 97.5 206 ILE B O 1
ATOM 3326 N N . SER B 1 207 ? 8.852 15.203 -7.848 1 98.56 207 SER B N 1
ATOM 3327 C CA . SER B 1 207 ? 9.18 16.266 -6.895 1 98.56 207 SER B CA 1
ATOM 3328 C C . SER B 1 207 ? 8.445 16.062 -5.574 1 98.56 207 SER B C 1
ATOM 3330 O O . SER B 1 207 ? 7.234 15.836 -5.562 1 98.56 207 SER B O 1
ATOM 3332 N N . VAL B 1 208 ? 9.195 16.125 -4.461 1 98.5 208 VAL B N 1
ATOM 3333 C CA . VAL B 1 208 ? 8.648 15.977 -3.121 1 98.5 208 VAL B CA 1
ATOM 3334 C C . VAL B 1 208 ? 9.109 17.141 -2.242 1 98.5 208 VAL B C 1
ATOM 3336 O O . VAL B 1 208 ? 10.305 17.453 -2.207 1 98.5 208 VAL B O 1
ATOM 3339 N N . ASP B 1 209 ? 8.148 17.75 -1.617 1 98.69 209 ASP B N 1
ATOM 3340 C CA . ASP B 1 209 ? 8.539 18.688 -0.566 1 98.69 209 ASP B CA 1
ATOM 3341 C C . ASP B 1 209 ? 8.922 17.953 0.715 1 98.69 209 ASP B C 1
ATOM 3343 O O . ASP B 1 209 ? 8.133 17.156 1.231 1 98.69 209 ASP B O 1
ATOM 3347 N N . ALA B 1 210 ? 10.148 18.172 1.165 1 98.81 210 ALA B N 1
ATOM 3348 C CA . ALA B 1 210 ? 10.711 17.438 2.297 1 98.81 210 ALA B CA 1
ATOM 3349 C C . ALA B 1 210 ? 11.305 18.391 3.33 1 98.81 210 ALA B C 1
ATOM 3351 O O . ALA B 1 210 ? 12.062 19.312 2.982 1 98.81 210 ALA B O 1
ATOM 3352 N N . TRP B 1 211 ? 10.891 18.219 4.531 1 98.75 211 TRP B N 1
ATOM 3353 C CA . TRP B 1 211 ? 11.469 18.984 5.633 1 98.75 211 TRP B CA 1
ATOM 3354 C C . TRP B 1 211 ? 12.898 18.531 5.91 1 98.75 211 TRP B C 1
ATOM 3356 O O . TRP B 1 211 ? 13.266 17.391 5.645 1 98.75 211 TRP B O 1
ATOM 3366 N N . GLU B 1 212 ? 13.68 19.406 6.465 1 98.81 212 GLU B N 1
ATOM 3367 C CA . GLU B 1 212 ? 15.125 19.234 6.594 1 98.81 212 GLU B CA 1
ATOM 3368 C C . GLU B 1 212 ? 15.461 17.953 7.344 1 98.81 212 GLU B C 1
ATOM 3370 O O . GLU B 1 212 ? 16.406 17.234 6.977 1 98.81 212 GLU B O 1
ATOM 3375 N N . SER B 1 213 ? 14.711 17.594 8.375 1 98.12 213 SER B N 1
ATOM 3376 C CA . SER B 1 213 ? 15 16.406 9.188 1 98.12 213 SER B CA 1
ATOM 3377 C C . SER B 1 213 ? 14.727 15.125 8.414 1 98.12 213 SER B C 1
ATOM 3379 O O . SER B 1 213 ? 15.125 14.039 8.852 1 98.12 213 SER B O 1
ATOM 3381 N N . TYR B 1 214 ? 14.07 15.195 7.238 1 98.5 214 TYR B N 1
ATOM 3382 C CA . TYR B 1 214 ? 13.797 14.031 6.41 1 98.5 214 TYR B CA 1
ATOM 3383 C C . TYR B 1 214 ? 15 13.672 5.547 1 98.5 214 TYR B C 1
ATOM 3385 O O . TYR B 1 214 ? 15.008 12.633 4.887 1 98.5 214 TYR B O 1
ATOM 3393 N N . LEU B 1 215 ? 15.977 14.547 5.547 1 98.81 215 LEU B N 1
ATOM 3394 C CA . LEU B 1 215 ? 17.031 14.445 4.547 1 98.81 215 LEU B CA 1
ATOM 3395 C C . LEU B 1 215 ? 18.391 14.289 5.211 1 98.81 215 LEU B C 1
ATOM 3397 O O . LEU B 1 215 ? 18.594 14.742 6.34 1 98.81 215 LEU B O 1
ATOM 3401 N N . GLU B 1 216 ? 19.25 13.664 4.586 1 98.25 216 GLU B N 1
ATOM 3402 C CA . GLU B 1 216 ? 20.656 13.578 4.961 1 98.25 216 GLU B CA 1
ATOM 3403 C C . GLU B 1 216 ? 21.562 13.82 3.76 1 98.25 216 GLU B C 1
ATOM 3405 O O . GLU B 1 216 ? 21.188 13.523 2.623 1 98.25 216 GLU B O 1
ATOM 3410 N N . PRO B 1 217 ? 22.703 14.359 4.016 1 97.31 217 PRO B N 1
ATOM 3411 C CA . PRO B 1 217 ? 23.609 14.625 2.898 1 97.31 217 PRO B CA 1
ATOM 3412 C C . PRO B 1 217 ? 24.156 13.344 2.268 1 97.31 217 PRO B C 1
ATOM 3414 O O . PRO B 1 217 ? 24.281 12.32 2.941 1 97.31 217 PRO B O 1
ATOM 3417 N N . VAL B 1 218 ? 24.281 13.445 0.946 1 94.81 218 VAL B N 1
ATOM 3418 C CA . VAL B 1 218 ? 24.938 12.367 0.221 1 94.81 218 VAL B CA 1
ATOM 3419 C C . VAL B 1 218 ? 26.391 12.758 -0.091 1 94.81 218 VAL B C 1
ATOM 3421 O O . VAL B 1 218 ? 26.656 13.906 -0.45 1 94.81 218 VAL B O 1
ATOM 3424 N N . ARG B 1 219 ? 27.359 11.977 0.332 1 78.44 219 ARG B N 1
ATOM 3425 C CA . ARG B 1 219 ? 28.75 12.227 0.013 1 78.44 219 ARG B CA 1
ATOM 3426 C C . ARG B 1 219 ? 29.078 11.812 -1.42 1 78.44 219 ARG B C 1
ATOM 3428 O O . ARG B 1 219 ? 28.469 10.867 -1.947 1 78.44 219 ARG B O 1
#